Protein AF-A0A327XHJ6-F1 (afdb_monomer_lite)

Foldseek 3Di:
DKDKDKDFAPFFDPFLQQAAEWEDEPNDTQAGHACVLQPDPLDDRPASCSRGIHMYIYDNVDDCVQADPVSNHGDPPDPVVVVVSVVVSVVVVVVSVVVLVVVLVVLLVVLCVVCVVLLVVADPVLNVVLSVVSNCCSVVPVRDDSVNSSVVSVVQSVLSVDPCRCVVVVVVVPDDPVVVVVVVVCVVPDDPVRVCVVVVVLLVLLLLLVQLVLQQVDLPRDLQQRPVVSVVVQLVLVDVVRVDPQFWADPVNLVLLCVVVVDDDDDDPPDPTWSSGSPAQKTKTFHFDADPVRHGDATQEIEMEREDREPDAAAPVNLVVVVVSVVSCPVVVRHHPNHQYEYEYEYQHHPPPRQDWDDDPDRYIYGYDYSVRSSVSSCVVSVVVCVVCCVPPSNVVSVVVSDDPVVVVVVVVPPDD

Secondary structure (DSSP, 8-state):
--EEEEEE-SS--S-GGG-EEEEEETTEEEEEEESTT---TT--TTSTGGGTEEEEEE-TT--GGGB-TTSSSB-TT-HHHHHHHHHHHHHHHHHHHHHHHHHHHHHHHHHHHHTHHHHHHS-HHHHHHHHHHHHHHHHH-TTS-HHHHHHHHHHHHHHHHSTTTTHHHHHHHTS-HHHHHHHHHHHHH--HHHHHHHHHHHHHHHHHHHHHHHHHT-TT--IIIIIHHHHHHTHHHH-GGG-STT-B--HHHHHHHHHHTT--PPPPTT-TT----TT-SEEEEEEEEE-TTS-EEEEEEEEEEE---TT--B-HHHHHHHHHHHHHHHHTTSS-SSSEEEEEEEES-B-TT--SPEE-SSSEEEEEEEHHHHHHHHHHHTTTHHHHSTTSHHHHHHHHTT-S-TTTHHHHSSS--

Radius of gyration: 39.11 Å; chains: 1; bounding box: 94×50×102 Å

pLDDT: mean 79.6, std 15.83, range [31.78, 96.06]

Structure (mmCIF, N/CA/C/O backbone):
data_AF-A0A327XHJ6-F1
#
_entry.id   AF-A0A327XHJ6-F1
#
loop_
_atom_site.group_PDB
_atom_site.id
_atom_site.type_symbol
_atom_site.label_atom_id
_atom_site.label_alt_id
_atom_site.label_comp_id
_atom_site.label_asym_id
_atom_site.label_entity_id
_atom_site.label_seq_id
_atom_site.pdbx_PDB_ins_code
_atom_site.Cartn_x
_atom_site.Cartn_y
_atom_site.Cartn_z
_atom_site.occupancy
_atom_site.B_iso_or_equiv
_atom_site.auth_seq_id
_atom_site.auth_comp_id
_atom_site.auth_asym_id
_atom_site.auth_atom_id
_atom_site.pdbx_PDB_model_num
ATOM 1 N N . MET A 1 1 ? 42.787 -1.133 -57.446 1.00 34.50 1 MET A N 1
ATOM 2 C CA . MET A 1 1 ? 41.372 -0.886 -57.105 1.00 34.50 1 MET A CA 1
ATOM 3 C C . MET A 1 1 ? 41.221 -1.145 -55.622 1.00 34.50 1 MET A C 1
ATOM 5 O O . MET A 1 1 ? 41.918 -2.022 -55.131 1.00 34.50 1 MET A O 1
ATOM 9 N N . ILE A 1 2 ? 40.410 -0.349 -54.931 1.00 43.72 2 ILE A N 1
ATOM 10 C CA . ILE A 1 2 ? 39.933 -0.684 -53.587 1.00 43.72 2 ILE A CA 1
ATOM 11 C C . ILE A 1 2 ? 38.549 -1.282 -53.817 1.00 43.72 2 ILE A C 1
ATOM 13 O O . ILE A 1 2 ? 37.707 -0.603 -54.400 1.00 43.72 2 ILE A O 1
ATOM 17 N N . SER A 1 3 ? 38.362 -2.551 -53.469 1.00 44.50 3 SER A N 1
ATOM 18 C CA . SER A 1 3 ? 37.047 -3.184 -53.367 1.00 44.50 3 SER A CA 1
ATOM 19 C C . SER A 1 3 ? 36.700 -3.267 -51.885 1.00 44.50 3 SER A C 1
ATOM 21 O O . SER A 1 3 ? 37.453 -3.844 -51.099 1.00 44.50 3 SER A O 1
ATOM 23 N N . ASP A 1 4 ? 35.587 -2.658 -51.488 1.00 47.91 4 ASP A N 1
ATOM 24 C CA . ASP A 1 4 ? 35.010 -2.787 -50.157 1.00 47.91 4 ASP A CA 1
ATOM 25 C C . ASP A 1 4 ? 33.780 -3.703 -50.210 1.00 47.91 4 ASP A C 1
ATOM 27 O O . ASP A 1 4 ? 32.857 -3.520 -51.001 1.00 47.91 4 ASP A O 1
ATOM 31 N N . GLY A 1 5 ? 33.798 -4.754 -49.392 1.00 49.12 5 GLY A N 1
ATOM 32 C CA . GLY A 1 5 ? 32.691 -5.694 -49.248 1.00 49.12 5 GLY A CA 1
ATOM 33 C C . GLY A 1 5 ? 32.118 -5.617 -47.839 1.00 49.12 5 GLY A C 1
ATOM 34 O O . GLY A 1 5 ? 32.806 -5.955 -46.873 1.00 49.12 5 GLY A O 1
ATOM 35 N N . LEU A 1 6 ? 30.859 -5.197 -47.705 1.00 53.47 6 LEU A N 1
ATOM 36 C CA . LEU A 1 6 ? 30.122 -5.298 -46.446 1.00 53.47 6 LEU A CA 1
ATOM 37 C C . LEU A 1 6 ? 29.554 -6.713 -46.299 1.00 53.47 6 LEU A C 1
ATOM 39 O O . LEU A 1 6 ? 28.735 -7.157 -47.104 1.00 53.47 6 LEU A O 1
ATOM 43 N N . LEU A 1 7 ? 29.956 -7.404 -45.236 1.00 59.75 7 LEU A N 1
ATOM 44 C CA . LEU A 1 7 ? 29.337 -8.647 -44.796 1.00 59.75 7 LEU A CA 1
ATOM 45 C C . LEU A 1 7 ? 28.388 -8.328 -43.634 1.00 59.75 7 LEU A C 1
ATOM 47 O O . LEU A 1 7 ? 28.823 -8.070 -42.508 1.00 59.75 7 LEU A O 1
ATOM 51 N N . ASP A 1 8 ? 27.084 -8.336 -43.918 1.00 52.94 8 ASP A N 1
ATOM 52 C CA . ASP A 1 8 ? 26.034 -8.276 -42.897 1.00 52.94 8 ASP A CA 1
ATOM 53 C C . ASP A 1 8 ? 25.637 -9.698 -42.486 1.00 52.94 8 ASP A C 1
ATOM 55 O O . ASP A 1 8 ? 25.073 -10.465 -43.271 1.00 52.94 8 ASP A O 1
ATOM 59 N N . SER A 1 9 ? 25.946 -10.067 -41.245 1.00 51.72 9 SER A N 1
ATOM 60 C CA . SER A 1 9 ? 25.499 -11.338 -40.684 1.00 51.72 9 SER A CA 1
ATOM 61 C C . SER A 1 9 ? 24.010 -11.262 -40.316 1.00 51.72 9 SER A C 1
ATOM 63 O O . SER A 1 9 ? 23.536 -10.307 -39.706 1.00 51.72 9 SER A O 1
ATOM 65 N N . SER A 1 10 ? 23.233 -12.298 -40.654 1.00 43.03 10 SER A N 1
ATOM 66 C CA . SER A 1 10 ? 21.780 -12.318 -40.394 1.00 43.03 10 SER A CA 1
ATOM 67 C C . SER A 1 10 ? 21.399 -12.295 -38.901 1.00 43.03 10 SER A C 1
ATOM 69 O O . SER A 1 10 ? 20.234 -12.085 -38.567 1.00 43.03 10 SER A O 1
ATOM 71 N N . ARG A 1 11 ? 22.358 -12.546 -37.996 1.00 43.50 11 ARG A N 1
ATOM 72 C CA . ARG A 1 11 ? 22.202 -12.513 -36.534 1.00 43.50 11 ARG A CA 1
ATOM 73 C C . ARG A 1 11 ? 23.482 -11.981 -35.896 1.00 43.50 11 ARG A C 1
ATOM 75 O O . ARG A 1 11 ? 24.561 -12.341 -36.342 1.00 43.50 11 ARG A O 1
ATOM 82 N N . ALA A 1 12 ? 23.339 -11.177 -34.844 1.00 49.50 12 ALA A N 1
ATOM 83 C CA . ALA A 1 12 ? 24.470 -10.702 -34.053 1.00 49.50 12 ALA A CA 1
ATOM 84 C C . ALA A 1 12 ? 25.075 -11.848 -33.223 1.00 49.50 12 ALA A C 1
ATOM 86 O O . ALA A 1 12 ? 24.339 -12.586 -32.558 1.00 49.50 12 ALA A O 1
ATOM 87 N N . ASP A 1 13 ? 26.401 -11.982 -33.238 1.00 53.66 13 ASP A N 1
ATOM 88 C CA . ASP A 1 13 ? 27.109 -13.008 -32.472 1.00 53.66 13 ASP A CA 1
ATOM 89 C C . ASP A 1 13 ? 27.311 -12.612 -31.002 1.00 53.66 13 ASP A C 1
ATOM 91 O O . ASP A 1 13 ? 27.179 -11.459 -30.587 1.00 53.66 13 ASP A O 1
ATOM 95 N N . ARG A 1 14 ? 27.676 -13.591 -30.163 1.00 46.62 14 ARG A N 1
ATOM 96 C CA . ARG A 1 14 ? 27.908 -13.373 -28.720 1.00 46.62 14 ARG A CA 1
ATOM 97 C C . ARG A 1 14 ? 29.080 -12.427 -28.427 1.00 46.62 14 ARG A C 1
ATOM 99 O O . ARG A 1 14 ? 29.138 -11.873 -27.328 1.00 46.62 14 ARG A O 1
ATOM 106 N N . THR A 1 15 ? 30.014 -12.242 -29.363 1.00 51.00 15 THR A N 1
ATOM 107 C CA . THR A 1 15 ? 31.225 -11.427 -29.175 1.00 51.00 15 THR A CA 1
ATOM 108 C C . THR A 1 15 ? 31.568 -10.629 -30.425 1.00 51.00 15 THR A C 1
ATOM 110 O O . THR A 1 15 ? 31.477 -11.163 -31.519 1.00 51.00 15 THR A O 1
ATOM 113 N N . SER A 1 16 ? 32.089 -9.412 -30.267 1.00 56.25 16 SER A N 1
ATOM 114 C CA . SER A 1 16 ? 32.578 -8.578 -31.377 1.00 56.25 16 SER A CA 1
ATOM 115 C C . SER A 1 16 ? 33.974 -8.967 -31.884 1.00 56.25 16 SER A C 1
ATOM 117 O O . SER A 1 16 ? 34.471 -8.355 -32.816 1.00 56.25 16 SER A O 1
ATOM 119 N N . LYS A 1 17 ? 34.623 -9.986 -31.297 1.00 58.94 17 LYS A N 1
ATOM 120 C CA . LYS A 1 17 ? 36.015 -10.374 -31.609 1.00 58.94 17 LYS A CA 1
ATOM 121 C C . LYS A 1 17 ? 36.233 -10.872 -33.045 1.00 58.94 17 LYS A C 1
ATOM 123 O O . LYS A 1 17 ? 37.372 -10.928 -33.481 1.00 58.94 17 LYS A O 1
ATOM 128 N N . GLN A 1 18 ? 35.170 -11.271 -33.742 1.00 63.44 18 GLN A N 1
ATOM 129 C CA . GLN A 1 18 ? 35.209 -11.710 -35.144 1.00 63.44 18 GLN A CA 1
ATOM 130 C C . GLN A 1 18 ? 34.550 -10.693 -36.092 1.00 63.44 18 GLN A C 1
ATOM 132 O O . GLN A 1 18 ? 34.376 -10.978 -37.272 1.00 63.44 18 GLN A O 1
ATOM 137 N N . HIS A 1 19 ? 34.199 -9.510 -35.578 1.00 74.06 19 HIS A N 1
ATOM 138 C CA . HIS A 1 19 ? 33.489 -8.457 -36.297 1.00 74.06 19 HIS A CA 1
ATOM 139 C C . HIS A 1 19 ? 34.269 -7.143 -36.265 1.00 74.06 19 HIS A C 1
ATOM 141 O O . HIS A 1 19 ? 35.027 -6.868 -35.335 1.00 74.06 19 HIS A O 1
ATOM 147 N N . GLY A 1 20 ? 34.077 -6.318 -37.289 1.00 80.81 20 GLY A N 1
ATOM 148 C CA . GLY A 1 20 ? 34.841 -5.091 -37.500 1.00 80.81 20 GLY A CA 1
ATOM 149 C C . GLY A 1 20 ? 35.524 -5.069 -38.854 1.00 80.81 20 GLY A C 1
ATOM 150 O O . GLY A 1 20 ? 34.988 -5.601 -39.824 1.00 80.81 20 GLY A O 1
ATOM 151 N N . ILE A 1 21 ? 36.680 -4.414 -38.936 1.00 87.44 21 ILE A N 1
ATOM 152 C CA . ILE A 1 21 ? 37.378 -4.192 -40.202 1.00 87.44 21 ILE A CA 1
ATOM 153 C C . ILE A 1 21 ? 38.436 -5.279 -40.389 1.00 87.44 21 ILE A C 1
ATOM 155 O O . ILE A 1 21 ? 39.333 -5.419 -39.560 1.00 87.44 21 ILE A O 1
ATOM 159 N N . ALA A 1 22 ? 38.338 -6.033 -41.480 1.00 89.06 22 ALA A N 1
ATOM 160 C CA . ALA A 1 22 ? 39.309 -7.039 -41.892 1.00 89.06 22 ALA A CA 1
ATOM 161 C C . ALA A 1 22 ? 40.068 -6.554 -43.132 1.00 89.06 22 ALA A C 1
ATOM 163 O O . ALA A 1 22 ? 39.473 -6.342 -44.190 1.00 89.06 22 ALA A O 1
ATOM 164 N N . TRP A 1 23 ? 41.387 -6.406 -43.012 1.00 88.44 23 TRP A N 1
ATOM 165 C CA . TRP A 1 23 ? 42.244 -5.908 -44.087 1.00 88.44 23 TRP A CA 1
ATOM 166 C C . TRP A 1 23 ? 42.917 -7.047 -44.845 1.00 88.44 23 TRP A C 1
ATOM 168 O O . TRP A 1 23 ? 43.654 -7.838 -44.259 1.00 88.44 23 TRP A O 1
ATOM 178 N N . TRP A 1 24 ? 42.718 -7.092 -46.157 1.00 89.31 24 TRP A N 1
ATOM 179 C CA . TRP A 1 24 ? 43.308 -8.080 -47.053 1.00 89.31 24 TRP A CA 1
ATOM 180 C C . TRP A 1 24 ? 44.221 -7.400 -48.068 1.00 89.31 24 TRP A C 1
ATOM 182 O O . TRP A 1 24 ? 43.846 -6.415 -48.700 1.00 89.31 24 TRP A O 1
ATOM 192 N N . VAL A 1 25 ? 45.429 -7.937 -48.236 1.00 88.75 25 VAL A N 1
ATOM 193 C CA . VAL A 1 25 ? 46.394 -7.486 -49.245 1.00 88.75 25 VAL A CA 1
ATOM 194 C C . VAL A 1 25 ? 46.960 -8.705 -49.954 1.00 88.75 25 VAL A C 1
ATOM 196 O O . VAL A 1 25 ? 47.514 -9.601 -49.317 1.00 88.75 25 VAL A O 1
ATOM 199 N N . ASN A 1 26 ? 46.829 -8.748 -51.277 1.00 86.06 26 ASN A N 1
ATOM 200 C CA . ASN A 1 26 ? 47.264 -9.854 -52.126 1.00 86.06 26 ASN A CA 1
ATOM 201 C C . ASN A 1 26 ? 46.761 -11.212 -51.604 1.00 86.06 26 ASN A C 1
ATOM 203 O O . ASN A 1 26 ? 47.525 -12.170 -51.477 1.00 86.06 26 ASN A O 1
ATOM 207 N N . ARG A 1 27 ? 45.459 -11.276 -51.278 1.00 84.25 27 ARG A N 1
ATOM 208 C CA . ARG A 1 27 ? 44.763 -12.461 -50.728 1.00 84.25 27 ARG A CA 1
ATOM 209 C C . ARG A 1 27 ? 45.284 -12.968 -49.378 1.00 84.25 27 ARG A C 1
ATOM 211 O O . ARG A 1 27 ? 45.053 -14.125 -49.027 1.00 84.25 27 ARG A O 1
ATOM 218 N N . ARG A 1 28 ? 45.955 -12.121 -48.598 1.00 86.00 28 ARG A N 1
ATOM 219 C CA . ARG A 1 28 ? 46.385 -12.442 -47.234 1.00 86.00 28 ARG A CA 1
ATOM 220 C C . ARG A 1 28 ? 45.886 -11.390 -46.244 1.00 86.00 28 ARG A C 1
ATOM 222 O O . ARG A 1 28 ? 45.992 -10.195 -46.508 1.00 86.00 28 ARG A O 1
ATOM 229 N N . LEU A 1 29 ? 45.351 -11.854 -45.113 1.00 87.56 29 LEU A N 1
ATOM 230 C CA . LEU A 1 29 ? 44.909 -11.004 -44.007 1.00 87.56 29 LEU A CA 1
ATOM 231 C C . LEU A 1 29 ? 46.114 -10.301 -43.362 1.00 87.56 29 LEU A C 1
ATOM 233 O O . LEU A 1 29 ? 47.148 -10.931 -43.121 1.00 87.56 29 LEU A O 1
ATOM 237 N N . VAL A 1 30 ? 45.968 -9.008 -43.083 1.00 88.62 30 VAL A N 1
ATOM 238 C CA . VAL A 1 30 ? 46.935 -8.195 -42.339 1.00 88.62 30 VAL A CA 1
ATOM 239 C C . VAL A 1 30 ? 46.359 -7.905 -40.953 1.00 88.62 30 VAL A C 1
ATOM 241 O O . VAL A 1 30 ? 45.326 -7.247 -40.838 1.00 88.62 30 VAL A O 1
ATOM 244 N N . GLY A 1 31 ? 47.037 -8.380 -39.907 1.00 87.31 31 GLY A N 1
ATOM 245 C CA . GLY A 1 31 ? 46.588 -8.261 -38.519 1.00 87.31 31 GLY A CA 1
ATOM 246 C C . GLY A 1 31 ? 45.324 -9.058 -38.191 1.00 87.31 31 GLY A C 1
ATOM 247 O O . GLY A 1 31 ? 45.081 -10.126 -38.752 1.00 87.31 31 GLY A O 1
ATOM 248 N N . GLU A 1 32 ? 44.536 -8.546 -37.246 1.00 84.38 32 GLU A N 1
ATOM 249 C CA . GLU A 1 32 ? 43.288 -9.159 -36.781 1.00 84.38 32 GLU A CA 1
ATOM 250 C C . GLU A 1 32 ? 42.073 -8.328 -37.206 1.00 84.38 32 GLU A C 1
ATOM 252 O O . GLU A 1 32 ? 42.134 -7.098 -37.262 1.00 84.38 32 GLU A O 1
ATOM 257 N N . ALA A 1 33 ? 40.950 -9.000 -37.473 1.00 82.88 33 ALA A N 1
ATOM 258 C CA . ALA A 1 33 ? 39.680 -8.325 -37.710 1.00 82.88 33 ALA A CA 1
ATOM 259 C C . ALA A 1 33 ? 39.160 -7.711 -36.405 1.00 82.88 33 ALA A C 1
ATOM 261 O O . ALA A 1 33 ? 39.105 -8.379 -35.372 1.00 82.88 33 ALA A O 1
ATOM 262 N N . GLY A 1 34 ? 38.761 -6.442 -36.443 1.00 81.19 34 GLY A N 1
ATOM 263 C CA . GLY A 1 34 ? 38.242 -5.785 -35.250 1.00 81.19 34 GLY A CA 1
ATOM 264 C C . GLY A 1 34 ? 37.893 -4.319 -35.450 1.00 81.19 34 GLY A C 1
ATOM 265 O O . GLY A 1 34 ? 38.200 -3.709 -36.472 1.00 81.19 34 GLY A O 1
ATOM 266 N N . TRP A 1 35 ? 37.262 -3.735 -34.434 1.00 81.31 35 TRP A N 1
ATOM 267 C CA . TRP A 1 35 ? 36.970 -2.298 -34.375 1.00 81.31 35 TRP A CA 1
ATOM 268 C C . TRP A 1 35 ? 38.124 -1.474 -33.787 1.00 81.31 35 TRP A C 1
ATOM 270 O O . TRP A 1 35 ? 38.066 -0.251 -33.780 1.00 81.31 35 TRP A O 1
ATOM 280 N N . ASN A 1 36 ? 39.198 -2.122 -33.320 1.00 74.88 36 ASN A N 1
ATOM 281 C CA . ASN A 1 36 ? 40.300 -1.477 -32.593 1.00 74.88 36 ASN A CA 1
ATOM 282 C C . ASN A 1 36 ? 41.020 -0.396 -33.413 1.00 74.88 36 ASN A C 1
ATOM 284 O O . ASN A 1 36 ? 41.513 0.580 -32.852 1.00 74.88 36 ASN A O 1
ATOM 288 N N . SER A 1 37 ? 41.085 -0.558 -34.739 1.00 70.12 37 SER A N 1
ATOM 289 C CA . SER A 1 37 ? 41.676 0.435 -35.639 1.00 70.12 37 SER A CA 1
ATOM 290 C C . SER A 1 37 ? 40.722 1.585 -35.977 1.00 70.12 37 SER A C 1
ATOM 292 O O . SER A 1 37 ? 41.176 2.591 -36.515 1.00 70.12 37 SER A O 1
ATOM 294 N N . PHE A 1 38 ? 39.430 1.452 -35.668 1.00 74.31 38 PHE A N 1
ATOM 295 C CA . PHE A 1 38 ? 38.356 2.382 -36.010 1.00 74.31 38 PHE A CA 1
ATOM 296 C C . PHE A 1 38 ? 37.876 3.118 -34.754 1.00 74.31 38 PHE A C 1
ATOM 298 O O . PHE A 1 38 ? 36.931 2.715 -34.082 1.00 74.31 38 PHE A O 1
ATOM 305 N N . SER A 1 39 ? 38.558 4.209 -34.407 1.00 62.91 39 SER A N 1
ATOM 306 C CA . SER A 1 39 ? 38.274 5.004 -33.207 1.00 62.91 39 SER A CA 1
ATOM 307 C C . SER A 1 39 ? 37.122 5.998 -33.417 1.00 62.91 39 SER A C 1
ATOM 309 O O . SER A 1 39 ? 37.297 7.203 -33.217 1.00 62.91 39 SER A O 1
ATOM 311 N N . ASP A 1 40 ? 35.963 5.520 -33.869 1.00 65.00 40 ASP A N 1
ATOM 312 C CA . ASP A 1 40 ? 34.773 6.352 -34.061 1.00 65.00 40 ASP A CA 1
ATOM 313 C C . ASP A 1 40 ? 33.740 6.110 -32.950 1.00 65.00 40 ASP A C 1
ATOM 315 O O . ASP A 1 40 ? 33.532 4.983 -32.508 1.00 65.00 40 ASP A O 1
ATOM 319 N N . LYS A 1 41 ? 33.057 7.169 -32.499 1.00 62.16 41 LYS A N 1
ATOM 320 C CA . LYS A 1 41 ? 32.019 7.094 -31.451 1.00 62.16 41 LYS A CA 1
ATOM 321 C C . LYS A 1 41 ? 30.730 6.421 -31.935 1.00 62.16 41 LYS A C 1
ATOM 323 O O . LYS A 1 41 ? 29.819 6.212 -31.139 1.00 62.16 41 LYS A O 1
ATOM 328 N N . LEU A 1 42 ? 30.633 6.136 -33.233 1.00 61.91 42 LEU A N 1
ATOM 329 C CA . LEU A 1 42 ? 29.452 5.565 -33.878 1.00 61.91 42 LEU A CA 1
ATOM 330 C C . LEU A 1 42 ? 29.208 4.088 -33.530 1.00 61.91 42 LEU A C 1
ATOM 332 O O . LEU A 1 42 ? 28.076 3.631 -33.674 1.00 61.91 42 LEU A O 1
ATOM 336 N N . ILE A 1 43 ? 30.228 3.353 -33.071 1.00 67.62 43 ILE A N 1
ATOM 337 C CA . ILE A 1 43 ? 30.123 1.934 -32.704 1.00 67.62 43 ILE A CA 1
ATOM 338 C C . ILE A 1 43 ? 30.848 1.672 -31.378 1.00 67.62 43 ILE A C 1
ATOM 340 O O . ILE A 1 43 ? 32.039 1.940 -31.249 1.00 67.62 43 ILE A O 1
ATOM 344 N N . ASP A 1 44 ? 30.138 1.090 -30.408 1.00 64.12 44 ASP A N 1
ATOM 345 C CA . ASP A 1 44 ? 30.714 0.523 -29.180 1.00 64.12 44 ASP A CA 1
ATOM 346 C C . ASP A 1 44 ? 30.690 -1.008 -29.292 1.00 64.12 44 ASP A C 1
ATOM 348 O O . ASP A 1 44 ? 29.650 -1.599 -29.565 1.00 64.12 44 ASP A O 1
ATOM 352 N N . GLY A 1 45 ? 31.826 -1.666 -29.036 1.00 60.50 45 GLY A N 1
ATOM 353 C CA . GLY A 1 45 ? 31.989 -3.126 -29.072 1.00 60.50 45 GLY A CA 1
ATOM 354 C C . GLY A 1 45 ? 30.964 -3.939 -28.263 1.00 60.50 45 GLY A C 1
ATOM 355 O O . GLY A 1 45 ? 30.839 -5.148 -28.477 1.00 60.50 45 GLY A O 1
ATOM 356 N N . ARG A 1 46 ? 30.235 -3.313 -27.329 1.00 62.09 46 ARG A N 1
ATOM 357 C CA . ARG A 1 46 ? 29.155 -3.944 -26.553 1.00 62.09 46 ARG A CA 1
ATOM 358 C C . ARG A 1 46 ? 27.811 -3.995 -27.277 1.00 62.09 46 ARG A C 1
ATOM 360 O O . ARG A 1 46 ? 26.982 -4.825 -26.890 1.00 62.09 46 ARG A O 1
ATOM 367 N N . THR A 1 47 ? 27.591 -3.157 -28.286 1.00 65.75 47 THR A N 1
ATOM 368 C CA . THR A 1 47 ? 26.303 -3.055 -28.980 1.00 65.75 47 THR A CA 1
ATOM 369 C C . THR A 1 47 ? 26.085 -4.218 -29.947 1.00 65.75 47 THR A C 1
ATOM 371 O O . THR A 1 47 ? 27.017 -4.951 -30.286 1.00 65.75 47 THR A O 1
ATOM 374 N N . GLU A 1 48 ? 24.839 -4.441 -30.365 1.00 67.44 48 GLU A N 1
ATOM 375 C CA . GLU A 1 48 ? 24.527 -5.484 -31.352 1.00 67.44 48 GLU A CA 1
ATOM 376 C C . GLU A 1 48 ? 25.171 -5.193 -32.709 1.00 67.44 48 GLU A C 1
ATOM 378 O O . GLU A 1 48 ? 25.599 -6.111 -33.400 1.00 67.44 48 GLU A O 1
ATOM 383 N N . GLU A 1 49 ? 25.275 -3.920 -33.082 1.00 71.19 49 GLU A N 1
ATOM 384 C CA . GLU A 1 49 ? 25.836 -3.481 -34.358 1.00 71.19 49 GLU A CA 1
ATOM 385 C C . GLU A 1 49 ? 27.314 -3.858 -34.465 1.00 71.19 49 GLU A C 1
ATOM 387 O O . GLU A 1 49 ? 27.742 -4.412 -35.479 1.00 71.19 49 GLU A O 1
ATOM 392 N N . ALA A 1 50 ? 28.076 -3.657 -33.386 1.00 70.56 50 ALA A N 1
ATOM 393 C CA . ALA A 1 50 ? 29.480 -4.052 -33.323 1.00 70.56 50 ALA A CA 1
ATOM 394 C C . ALA A 1 50 ? 29.693 -5.571 -33.395 1.00 70.56 50 ALA A C 1
ATOM 396 O O . ALA A 1 50 ? 30.791 -6.024 -33.716 1.00 70.56 50 ALA A O 1
ATOM 397 N N . LYS A 1 51 ? 28.659 -6.354 -33.067 1.00 71.38 51 LYS A N 1
ATOM 398 C CA . LYS A 1 51 ? 28.655 -7.824 -33.076 1.00 71.38 51 LYS A CA 1
ATOM 399 C C . LYS A 1 51 ? 27.989 -8.411 -34.324 1.00 71.38 51 LYS A C 1
ATOM 401 O O . LYS A 1 51 ? 27.755 -9.612 -34.367 1.00 71.38 51 LYS A O 1
ATOM 406 N N . ARG A 1 52 ? 27.622 -7.575 -35.299 1.00 74.06 52 ARG A N 1
ATOM 407 C CA . ARG A 1 52 ? 26.884 -7.991 -36.497 1.00 74.06 52 ARG A CA 1
ATOM 408 C C . ARG A 1 52 ? 27.590 -7.593 -37.786 1.00 74.06 52 ARG A C 1
ATOM 410 O O . ARG A 1 52 ? 27.661 -8.400 -38.712 1.00 74.06 52 ARG A O 1
ATOM 417 N N . TYR A 1 53 ? 28.098 -6.364 -37.854 1.00 81.31 53 TYR A N 1
ATOM 418 C CA . TYR A 1 53 ? 28.682 -5.834 -39.083 1.00 81.31 53 TYR A CA 1
ATOM 419 C C . TYR A 1 53 ? 30.160 -6.186 -39.214 1.00 81.31 53 TYR A C 1
ATOM 421 O O . TYR A 1 53 ? 30.927 -6.129 -38.252 1.00 81.31 53 TYR A O 1
ATOM 429 N N . SER A 1 54 ? 30.574 -6.566 -40.420 1.00 83.56 54 SER A N 1
ATOM 430 C CA . SER A 1 54 ? 31.974 -6.824 -40.754 1.00 83.56 54 SER A CA 1
ATOM 431 C C . SER A 1 54 ? 32.303 -6.219 -42.110 1.00 83.56 54 SER A C 1
ATOM 433 O O . SER A 1 54 ? 31.607 -6.458 -43.093 1.00 83.56 54 SER A O 1
ATOM 435 N N . PHE A 1 55 ? 33.364 -5.424 -42.153 1.00 85.56 55 PHE A N 1
ATOM 436 C CA . PHE A 1 55 ? 33.841 -4.765 -43.360 1.00 85.56 55 PHE A CA 1
ATOM 437 C C . PHE A 1 55 ? 35.098 -5.475 -43.838 1.00 85.56 55 PHE A C 1
ATOM 439 O O . PHE A 1 55 ? 36.088 -5.547 -43.109 1.00 85.56 55 PHE A O 1
ATOM 446 N N . VAL A 1 56 ? 35.064 -5.998 -45.058 1.00 87.50 56 VAL A N 1
ATOM 447 C CA . VAL A 1 56 ? 36.229 -6.595 -45.709 1.00 87.50 56 VAL A CA 1
ATOM 448 C C . VAL A 1 56 ? 36.813 -5.568 -46.663 1.00 87.50 56 VAL A C 1
ATOM 450 O O . VAL A 1 56 ? 36.131 -5.091 -47.569 1.00 87.50 56 VAL A O 1
ATOM 453 N N . VAL A 1 57 ? 38.078 -5.223 -46.440 1.00 88.50 57 VAL A N 1
ATOM 454 C CA . VAL A 1 57 ? 38.796 -4.221 -47.224 1.00 88.50 57 VAL A CA 1
ATOM 455 C C . VAL A 1 57 ? 39.907 -4.905 -48.001 1.00 88.50 57 VAL A C 1
ATOM 457 O O . VAL A 1 57 ? 40.885 -5.365 -47.410 1.00 88.50 57 VAL A O 1
ATOM 460 N N . GLU A 1 58 ? 39.777 -4.946 -49.323 1.00 88.19 58 GLU A N 1
ATOM 461 C CA . GLU A 1 58 ? 40.813 -5.463 -50.217 1.00 88.19 58 GLU A CA 1
ATOM 462 C C . GLU A 1 58 ? 41.675 -4.307 -50.743 1.00 88.19 58 GLU A C 1
ATOM 464 O O . GLU A 1 58 ? 41.232 -3.446 -51.507 1.00 88.19 58 GLU A O 1
ATOM 469 N N . ALA A 1 59 ? 42.936 -4.278 -50.314 1.00 87.88 59 ALA A N 1
ATOM 470 C CA . ALA A 1 59 ? 43.893 -3.215 -50.597 1.00 87.88 59 ALA A CA 1
ATOM 471 C C . ALA A 1 59 ? 45.133 -3.746 -51.342 1.00 87.88 59 ALA A C 1
ATOM 473 O O . ALA A 1 59 ? 46.268 -3.441 -50.981 1.00 87.88 59 ALA A O 1
ATOM 474 N N . ASP A 1 60 ? 44.926 -4.509 -52.419 1.00 87.81 60 ASP A N 1
ATOM 475 C CA . ASP A 1 60 ? 45.985 -5.182 -53.203 1.00 87.81 60 ASP A CA 1
ATOM 476 C C . ASP A 1 60 ? 47.035 -4.238 -53.821 1.00 87.81 60 ASP A C 1
ATOM 478 O O . ASP A 1 60 ? 48.120 -4.655 -54.219 1.00 87.81 60 ASP A O 1
ATOM 482 N N . PHE A 1 61 ? 46.736 -2.941 -53.893 1.00 86.06 61 PHE A N 1
ATOM 483 C CA . PHE A 1 61 ? 47.675 -1.912 -54.344 1.00 86.06 61 PHE A CA 1
ATOM 484 C C . PHE A 1 61 ? 48.728 -1.537 -53.280 1.00 86.06 61 PHE A C 1
ATOM 486 O O . PHE A 1 61 ? 49.697 -0.828 -53.592 1.00 86.06 61 PHE A O 1
ATOM 493 N N . LEU A 1 62 ? 48.534 -1.954 -52.025 1.00 88.19 62 LEU A N 1
ATOM 494 C CA . LEU A 1 62 ? 49.545 -1.888 -50.974 1.00 88.19 62 LEU A CA 1
ATOM 495 C C . LEU A 1 62 ? 50.553 -3.021 -51.179 1.00 88.19 62 LEU A C 1
ATOM 497 O O . LEU A 1 62 ? 50.214 -4.144 -51.545 1.00 88.19 62 LEU A O 1
ATOM 501 N N . THR A 1 63 ? 51.822 -2.711 -50.963 1.00 85.69 63 THR A N 1
ATOM 502 C CA . THR A 1 63 ? 52.938 -3.635 -51.151 1.00 85.69 63 THR A CA 1
ATOM 503 C C . THR A 1 63 ? 53.502 -4.058 -49.794 1.00 85.69 63 THR A C 1
ATOM 505 O O . THR A 1 63 ? 53.228 -3.411 -48.779 1.00 85.69 63 THR A O 1
ATOM 508 N N . PRO A 1 64 ? 54.354 -5.098 -49.734 1.00 83.56 64 PRO A N 1
ATOM 509 C CA . PRO A 1 64 ? 55.025 -5.480 -48.490 1.00 83.56 64 PRO A CA 1
ATOM 510 C C . PRO A 1 64 ? 55.852 -4.357 -47.831 1.00 83.56 64 PRO A C 1
ATOM 512 O O . PRO A 1 64 ? 56.195 -4.474 -46.659 1.00 83.56 64 PRO A O 1
ATOM 515 N N . ALA A 1 65 ? 56.154 -3.258 -48.538 1.00 85.12 65 ALA A N 1
ATOM 516 C CA . ALA A 1 65 ? 56.813 -2.080 -47.967 1.00 85.12 65 ALA A CA 1
ATOM 517 C C . ALA A 1 65 ? 55.940 -1.328 -46.940 1.00 85.12 65 ALA A C 1
ATOM 519 O O . ALA A 1 65 ? 56.468 -0.646 -46.061 1.00 85.12 65 ALA A O 1
ATOM 520 N N . GLU A 1 66 ? 54.615 -1.467 -47.027 1.00 88.12 66 GLU A N 1
ATOM 521 C CA . GLU A 1 66 ? 53.642 -0.842 -46.127 1.00 88.12 66 GLU A CA 1
ATOM 522 C C . GLU A 1 66 ? 53.271 -1.728 -44.921 1.00 88.12 66 GLU A C 1
ATOM 524 O O . GLU A 1 66 ? 52.598 -1.259 -44.004 1.00 88.12 66 GLU A O 1
ATOM 529 N N . ILE A 1 67 ? 53.706 -2.992 -44.898 1.00 90.50 67 ILE A N 1
ATOM 530 C CA . ILE A 1 67 ? 53.288 -4.014 -43.925 1.00 90.50 67 ILE A CA 1
ATOM 531 C C . ILE A 1 67 ? 54.488 -4.419 -43.048 1.00 90.50 67 ILE A C 1
ATOM 533 O O . ILE A 1 67 ? 55.655 -4.314 -43.451 1.00 90.50 67 ILE A O 1
ATOM 537 N N . MET A 1 68 ? 54.227 -4.837 -41.809 1.00 89.62 68 MET A N 1
ATOM 538 C CA . MET A 1 68 ? 55.246 -5.465 -40.965 1.00 89.62 68 MET A CA 1
ATOM 539 C C . MET A 1 68 ? 55.690 -6.819 -41.557 1.00 89.62 68 MET A C 1
ATOM 541 O O . MET A 1 68 ? 54.876 -7.513 -42.165 1.00 89.62 68 MET A O 1
ATOM 545 N N . PRO A 1 69 ? 56.961 -7.244 -41.400 1.00 87.44 69 PRO A N 1
ATOM 546 C CA . PRO A 1 69 ? 57.448 -8.498 -41.993 1.00 87.44 69 PRO A CA 1
ATOM 547 C C . PRO A 1 69 ? 56.666 -9.752 -41.567 1.00 87.44 69 PRO A C 1
ATOM 549 O O . PRO A 1 69 ? 56.565 -10.712 -42.329 1.00 87.44 69 PRO A O 1
ATOM 552 N N . ASP A 1 70 ? 56.097 -9.731 -40.363 1.00 88.38 70 ASP A N 1
ATOM 553 C CA . ASP A 1 70 ? 55.284 -10.798 -39.776 1.00 88.38 70 ASP A CA 1
ATOM 554 C C . ASP A 1 70 ? 53.791 -10.720 -40.150 1.00 88.38 70 ASP A C 1
ATOM 556 O O . ASP A 1 70 ? 53.022 -11.594 -39.756 1.00 88.38 70 ASP A O 1
ATOM 560 N N . TRP A 1 71 ? 53.382 -9.713 -40.934 1.00 88.25 71 TRP A N 1
ATOM 561 C CA . TRP A 1 71 ? 51.990 -9.432 -41.311 1.00 88.25 71 TRP A CA 1
ATOM 562 C C . TRP A 1 71 ? 51.055 -9.108 -40.133 1.00 88.25 71 TRP A C 1
ATOM 564 O O . TRP A 1 71 ? 49.836 -9.105 -40.300 1.00 88.25 71 TRP A O 1
ATOM 574 N N . SER A 1 72 ? 51.605 -8.792 -38.956 1.00 88.38 72 SER A N 1
ATOM 575 C CA . SER A 1 72 ? 50.822 -8.487 -37.749 1.00 88.38 72 SER A CA 1
ATOM 576 C C . SER A 1 72 ? 50.066 -7.159 -37.834 1.00 88.38 72 SER A C 1
ATOM 578 O O . SER A 1 72 ? 49.023 -6.995 -37.208 1.00 88.38 72 SER A O 1
ATOM 580 N N . SER A 1 73 ? 50.591 -6.191 -38.586 1.00 89.12 73 SER A N 1
ATOM 581 C CA . SER A 1 73 ? 49.990 -4.867 -38.751 1.00 89.12 73 SER A CA 1
ATOM 582 C C . SER A 1 73 ? 50.599 -4.112 -39.936 1.00 89.12 73 SER A C 1
ATOM 584 O O . SER A 1 73 ? 51.608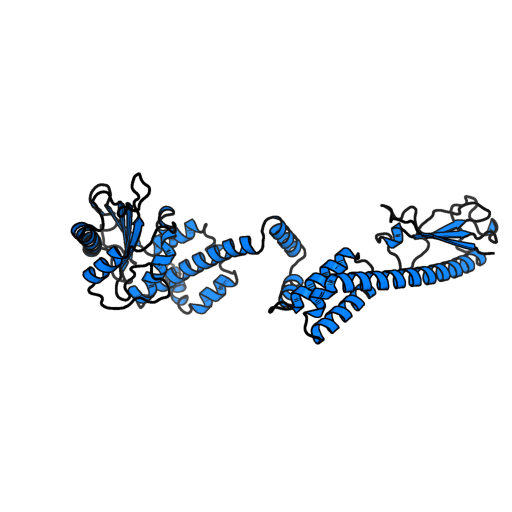 -4.520 -40.523 1.00 89.12 73 SER A O 1
ATOM 586 N N . PHE A 1 74 ? 49.979 -2.989 -40.293 1.00 90.88 74 PHE A N 1
ATOM 587 C CA . PHE A 1 74 ? 50.557 -2.015 -41.214 1.00 90.88 74 PHE A CA 1
ATOM 588 C C . PHE A 1 74 ? 51.565 -1.114 -40.497 1.00 90.88 74 PHE A C 1
ATOM 590 O O . PHE A 1 74 ? 51.447 -0.836 -39.305 1.00 90.88 74 PHE A O 1
ATOM 597 N N . ARG A 1 75 ? 52.545 -0.596 -41.240 1.00 90.06 75 ARG A N 1
ATOM 598 C CA . ARG A 1 75 ? 53.504 0.384 -40.722 1.00 90.06 75 ARG A CA 1
ATOM 599 C C . ARG A 1 75 ? 52.807 1.732 -40.541 1.00 90.06 75 ARG A C 1
ATOM 601 O O . ARG A 1 75 ? 52.623 2.466 -41.510 1.00 90.06 75 ARG A O 1
ATOM 608 N N . GLU A 1 76 ? 52.451 2.072 -39.304 1.00 86.44 76 GLU A N 1
ATOM 609 C CA . GLU A 1 76 ? 51.667 3.277 -38.971 1.00 86.44 76 GLU A CA 1
ATOM 610 C C . GLU A 1 76 ? 52.311 4.595 -39.436 1.00 86.44 76 GLU A C 1
ATOM 612 O O . GLU A 1 76 ? 51.605 5.569 -39.680 1.00 86.44 76 GLU A O 1
ATOM 617 N N . GLU A 1 77 ? 53.632 4.649 -39.622 1.00 86.12 77 GLU A N 1
ATOM 618 C CA . GLU A 1 77 ? 54.338 5.846 -40.101 1.00 86.12 77 GLU A CA 1
ATOM 619 C C . GLU A 1 77 ? 54.303 6.026 -41.629 1.00 86.12 77 GLU A C 1
ATOM 621 O O . GLU A 1 77 ? 54.578 7.121 -42.123 1.00 86.12 77 GLU A O 1
ATOM 626 N N . ASN A 1 78 ? 53.925 4.994 -42.391 1.00 91.75 78 ASN A N 1
ATOM 627 C CA . ASN A 1 78 ? 53.937 5.034 -43.850 1.00 91.75 78 ASN A CA 1
ATOM 628 C C . ASN A 1 78 ? 52.824 5.950 -44.403 1.00 91.75 78 ASN A C 1
ATOM 630 O O . ASN A 1 78 ? 51.642 5.787 -44.098 1.00 91.75 78 ASN A O 1
ATOM 634 N N . ALA A 1 79 ? 53.199 6.899 -45.267 1.00 89.19 79 ALA A N 1
ATOM 635 C CA . ALA A 1 79 ? 52.273 7.884 -45.829 1.00 89.19 79 ALA A CA 1
ATOM 636 C C . ALA A 1 79 ? 51.151 7.255 -46.678 1.00 89.19 79 ALA A C 1
ATOM 638 O O . ALA A 1 79 ? 49.992 7.647 -46.556 1.00 89.19 79 ALA A O 1
ATOM 639 N N . LYS A 1 80 ? 51.475 6.244 -47.493 1.00 89.31 80 LYS A N 1
ATOM 640 C CA . LYS A 1 80 ? 50.518 5.543 -48.363 1.00 89.31 80 LYS A CA 1
ATOM 641 C C . LYS A 1 80 ? 49.485 4.765 -47.542 1.00 89.31 80 LYS A C 1
ATOM 643 O O . LYS A 1 80 ? 48.298 4.782 -47.875 1.00 89.31 80 LYS A O 1
ATOM 648 N N . TRP A 1 81 ? 49.915 4.145 -46.440 1.00 90.50 81 TRP A N 1
ATOM 649 C CA . TRP A 1 81 ? 49.012 3.509 -45.478 1.00 90.50 81 TRP A CA 1
ATOM 650 C C . TRP A 1 81 ? 48.098 4.530 -44.792 1.00 90.50 81 TRP A C 1
ATOM 652 O O . TRP A 1 81 ? 46.886 4.340 -44.800 1.00 90.50 81 TRP A O 1
ATOM 662 N N . LYS A 1 82 ? 48.635 5.646 -44.276 1.00 89.38 82 LYS A N 1
ATOM 663 C CA . LYS A 1 82 ? 47.827 6.690 -43.613 1.00 89.38 82 LYS A CA 1
ATOM 664 C C . LYS A 1 82 ? 46.703 7.219 -44.505 1.00 89.38 82 LYS A C 1
ATOM 666 O O . LYS A 1 82 ? 45.563 7.312 -44.056 1.00 89.38 82 LYS A O 1
ATOM 671 N N . THR A 1 83 ? 47.005 7.524 -45.769 1.00 90.12 83 THR A N 1
ATOM 672 C CA . THR A 1 83 ? 45.996 7.980 -46.737 1.00 90.12 83 THR A CA 1
ATOM 673 C C . THR A 1 83 ? 44.940 6.906 -46.995 1.00 90.12 83 THR A C 1
ATOM 675 O O . THR A 1 83 ? 43.749 7.204 -46.970 1.00 90.12 83 THR A O 1
ATOM 678 N N . THR A 1 84 ? 45.360 5.651 -47.179 1.00 89.31 84 THR A N 1
ATOM 679 C CA . THR A 1 84 ? 44.444 4.520 -47.405 1.00 89.31 84 THR A CA 1
ATOM 680 C C . THR A 1 84 ? 43.517 4.295 -46.211 1.00 89.31 84 THR A C 1
ATOM 682 O O . THR A 1 84 ? 42.303 4.223 -46.378 1.00 89.31 84 THR A O 1
ATOM 685 N N . LYS A 1 85 ? 44.086 4.240 -45.002 1.00 88.75 85 LYS A N 1
ATOM 686 C CA . LYS A 1 85 ? 43.366 4.072 -43.735 1.00 88.75 85 LYS A CA 1
ATOM 687 C C . LYS A 1 85 ? 42.306 5.159 -43.557 1.00 88.75 85 LYS A C 1
ATOM 689 O O . LYS A 1 85 ? 41.175 4.836 -43.218 1.00 88.75 85 LYS A O 1
ATOM 694 N N . SER A 1 86 ? 42.646 6.421 -43.842 1.00 87.56 86 SER A N 1
ATOM 695 C CA . SER A 1 86 ? 41.699 7.542 -43.753 1.00 87.56 86 SER A CA 1
ATOM 696 C C . SER A 1 86 ? 40.523 7.380 -44.715 1.00 87.56 86 SER A C 1
ATOM 698 O O . SER A 1 86 ? 39.384 7.406 -44.270 1.00 87.56 86 SER A O 1
ATOM 700 N N . ILE A 1 87 ? 40.788 7.152 -46.007 1.00 88.69 87 ILE A N 1
ATOM 701 C CA . ILE A 1 87 ? 39.737 7.043 -47.036 1.00 88.69 87 ILE A CA 1
ATOM 702 C C . ILE A 1 87 ? 38.776 5.894 -46.721 1.00 88.69 87 ILE A C 1
ATOM 704 O O . ILE A 1 87 ? 37.560 6.050 -46.800 1.00 88.69 87 ILE A O 1
ATOM 708 N N . VAL A 1 88 ? 39.319 4.738 -46.336 1.00 88.06 88 VAL A N 1
ATOM 709 C CA . VAL A 1 88 ? 38.512 3.564 -45.990 1.00 88.06 88 VAL A CA 1
ATOM 710 C C . VAL A 1 88 ? 37.694 3.819 -44.728 1.00 88.06 88 VAL A C 1
ATOM 712 O O . VAL A 1 88 ? 36.516 3.482 -44.693 1.00 88.06 88 VAL A O 1
ATOM 715 N N . HIS A 1 89 ? 38.280 4.435 -43.698 1.00 87.50 89 HIS A N 1
ATOM 716 C CA . HIS A 1 89 ? 37.528 4.787 -42.495 1.00 87.50 89 HIS A CA 1
ATOM 717 C C . HIS A 1 89 ? 36.408 5.791 -42.786 1.00 87.50 89 HIS A C 1
ATOM 719 O O . HIS A 1 89 ? 35.335 5.662 -42.205 1.00 87.50 89 HIS A O 1
ATOM 725 N N . ASP A 1 90 ? 36.625 6.757 -43.678 1.00 84.88 90 ASP A N 1
ATOM 726 C CA . ASP A 1 90 ? 35.586 7.707 -44.082 1.00 84.88 90 ASP A CA 1
ATOM 727 C C . ASP A 1 90 ? 34.439 6.991 -44.818 1.00 84.88 90 ASP A C 1
ATOM 729 O O . ASP A 1 90 ? 33.278 7.181 -44.468 1.00 84.88 90 ASP A O 1
ATOM 733 N N . CYS A 1 91 ? 34.753 6.070 -45.736 1.00 86.00 91 CYS A N 1
ATOM 734 C CA . CYS A 1 91 ? 33.752 5.255 -46.436 1.00 86.00 91 CYS A CA 1
ATOM 735 C C . CYS A 1 91 ? 32.937 4.375 -45.472 1.00 86.00 91 CYS A C 1
ATOM 737 O O . CYS A 1 91 ? 31.708 4.353 -45.508 1.00 86.00 91 CYS A O 1
ATOM 739 N N . ILE A 1 92 ? 33.620 3.700 -44.542 1.00 84.19 92 ILE A N 1
ATOM 740 C CA . ILE A 1 92 ? 32.977 2.879 -43.508 1.00 84.19 92 ILE A CA 1
ATOM 741 C C . ILE A 1 92 ? 32.105 3.746 -42.592 1.00 84.19 92 ILE A C 1
ATOM 743 O O . ILE A 1 92 ? 31.011 3.329 -42.216 1.00 84.19 92 ILE A O 1
ATOM 747 N N . ARG A 1 93 ? 32.546 4.962 -42.246 1.00 82.81 93 ARG A N 1
ATOM 748 C CA . ARG A 1 93 ? 31.751 5.909 -41.451 1.00 82.81 93 ARG A CA 1
ATOM 749 C C . ARG A 1 93 ? 30.454 6.283 -42.161 1.00 82.81 93 ARG A C 1
ATOM 751 O O . ARG A 1 93 ? 29.399 6.285 -41.519 1.00 82.81 93 ARG A O 1
ATOM 758 N N . ASP A 1 94 ? 30.524 6.597 -43.447 1.00 82.19 94 ASP A N 1
ATOM 759 C CA . ASP A 1 94 ? 29.357 6.985 -44.237 1.00 82.19 94 ASP A CA 1
ATOM 760 C C . ASP A 1 94 ? 28.358 5.825 -44.351 1.00 82.19 94 ASP A C 1
ATOM 762 O O . ASP A 1 94 ? 27.163 6.003 -44.081 1.00 82.19 94 ASP A O 1
ATOM 766 N N . GLU A 1 95 ? 28.853 4.616 -44.623 1.00 82.75 95 GLU A N 1
ATOM 767 C CA . GLU A 1 95 ? 28.028 3.409 -44.708 1.00 82.75 95 GLU A CA 1
ATOM 768 C C . GLU A 1 95 ? 27.367 3.081 -43.361 1.00 82.75 95 GLU A C 1
ATOM 770 O O . GLU A 1 95 ? 26.150 2.905 -43.273 1.00 82.75 95 GLU A O 1
ATOM 775 N N . LEU A 1 96 ? 28.130 3.105 -42.264 1.00 78.88 96 LEU A N 1
ATOM 776 C CA . LEU A 1 96 ? 27.593 2.909 -40.915 1.00 78.88 96 LEU A CA 1
ATOM 777 C C . LEU A 1 96 ? 26.545 3.959 -40.550 1.00 78.88 96 LEU A C 1
ATOM 779 O O . LEU A 1 96 ? 25.511 3.632 -39.965 1.00 78.88 96 LEU A O 1
ATOM 783 N N . THR A 1 97 ? 26.771 5.218 -40.917 1.00 78.12 97 THR A N 1
ATOM 784 C CA . THR A 1 97 ? 25.809 6.298 -40.673 1.00 78.12 97 THR A CA 1
ATOM 785 C C . THR A 1 97 ? 24.499 6.045 -41.421 1.00 78.12 97 THR A C 1
ATOM 787 O O . THR A 1 97 ? 23.417 6.232 -40.850 1.00 78.12 97 THR A O 1
ATOM 790 N N . SER A 1 98 ? 24.579 5.572 -42.667 1.00 82.75 98 SER A N 1
ATOM 791 C CA . SER A 1 98 ? 23.427 5.188 -43.489 1.00 82.75 98 SER A CA 1
ATOM 792 C C . SER A 1 98 ? 22.653 4.005 -42.891 1.00 82.75 98 SER A C 1
ATOM 794 O O . SER A 1 98 ? 21.430 4.078 -42.703 1.00 82.75 98 SER A O 1
ATOM 796 N N . LEU A 1 99 ? 23.360 2.944 -42.494 1.00 79.06 99 LEU A N 1
ATOM 797 C CA . LEU A 1 99 ? 22.773 1.751 -41.879 1.00 79.06 99 LEU A CA 1
ATOM 798 C C . LEU A 1 99 ? 22.074 2.081 -40.558 1.00 79.06 99 LEU A C 1
ATOM 800 O O . LEU A 1 99 ? 20.916 1.708 -40.346 1.00 79.06 99 LEU A O 1
ATOM 804 N N .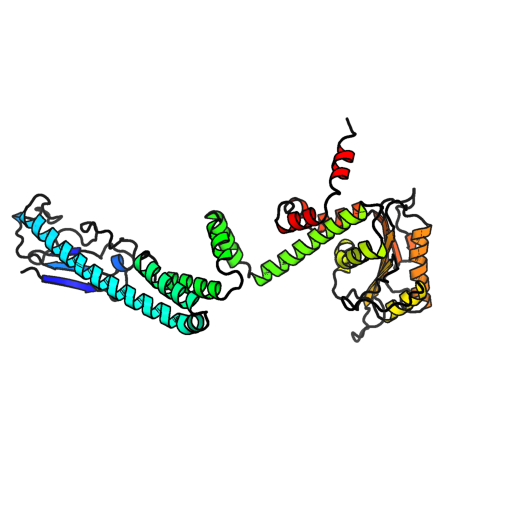 LEU A 1 100 ? 22.734 2.848 -39.686 1.00 76.88 100 LEU A N 1
ATOM 805 C CA . LEU A 1 100 ? 22.160 3.285 -38.414 1.00 76.88 100 LEU A CA 1
ATOM 806 C C . LEU A 1 100 ? 20.935 4.182 -38.628 1.00 76.88 100 LEU A C 1
ATOM 808 O O . LEU A 1 100 ? 19.948 4.051 -37.906 1.00 76.88 100 LEU A O 1
ATOM 812 N N . LYS A 1 101 ? 20.942 5.066 -39.635 1.00 81.44 101 LYS A N 1
ATOM 813 C CA . LYS A 1 101 ? 19.779 5.901 -39.981 1.00 81.44 101 LYS A CA 1
ATOM 814 C C . LYS A 1 101 ? 18.585 5.058 -40.436 1.00 81.44 101 LYS A C 1
ATOM 816 O O . LYS A 1 101 ? 17.452 5.324 -40.018 1.00 81.44 101 LYS A O 1
ATOM 821 N N . THR A 1 102 ? 18.833 4.038 -41.251 1.00 80.75 102 THR A N 1
ATOM 822 C CA . THR A 1 102 ? 17.800 3.104 -41.718 1.00 80.75 102 THR A CA 1
ATOM 823 C C . THR A 1 102 ? 17.224 2.311 -40.547 1.00 80.75 102 THR A C 1
ATOM 825 O O . THR A 1 102 ? 16.006 2.297 -40.360 1.00 80.75 102 THR A O 1
ATOM 828 N N . LYS A 1 103 ? 18.085 1.760 -39.680 1.00 79.06 103 LYS A N 1
ATOM 829 C CA . LYS A 1 103 ? 17.669 1.046 -38.464 1.00 79.06 103 LYS A CA 1
ATOM 830 C C . LYS A 1 103 ? 16.841 1.938 -37.536 1.00 79.06 103 LYS A C 1
ATOM 832 O O . LYS A 1 103 ? 15.739 1.552 -37.168 1.00 79.06 103 LYS A O 1
ATOM 837 N N . ARG A 1 104 ? 17.295 3.164 -37.243 1.00 81.44 104 ARG A N 1
ATOM 838 C CA . ARG A 1 104 ? 16.537 4.146 -36.440 1.00 81.44 104 ARG A CA 1
ATOM 839 C C . ARG A 1 104 ? 15.143 4.406 -37.012 1.00 81.44 104 ARG A C 1
ATOM 841 O O . ARG A 1 104 ? 14.163 4.440 -36.270 1.00 81.44 104 ARG A O 1
ATOM 848 N N . THR A 1 105 ? 15.040 4.559 -38.332 1.00 84.88 105 THR A N 1
ATOM 849 C CA . THR A 1 105 ? 13.754 4.778 -39.013 1.00 84.88 105 THR A CA 1
ATOM 850 C C . THR A 1 105 ? 12.835 3.565 -38.874 1.00 84.88 105 THR A C 1
ATOM 852 O O . THR A 1 105 ? 11.646 3.727 -38.583 1.00 84.88 105 THR A O 1
ATOM 855 N N . GLN A 1 106 ? 13.386 2.358 -39.023 1.00 85.00 106 GLN A N 1
ATOM 856 C CA . GLN A 1 106 ? 12.645 1.113 -38.854 1.00 85.00 106 GLN A CA 1
ATOM 857 C C . GLN A 1 106 ? 12.164 0.934 -37.410 1.00 85.00 106 GLN A C 1
ATOM 859 O O . GLN A 1 106 ? 10.968 0.758 -37.195 1.00 85.00 106 GLN A O 1
ATOM 864 N N . THR A 1 107 ? 13.054 1.064 -36.422 1.00 85.12 107 THR A N 1
ATOM 865 C CA . THR A 1 107 ? 12.728 0.978 -34.989 1.00 85.12 107 THR A CA 1
ATOM 866 C C . THR A 1 107 ? 11.643 1.988 -34.617 1.00 85.12 107 THR A C 1
ATOM 868 O O . THR A 1 107 ? 10.655 1.626 -33.981 1.00 85.12 107 THR A O 1
ATOM 871 N N . ARG A 1 108 ? 11.755 3.243 -35.076 1.00 86.94 108 ARG A N 1
ATOM 872 C CA . ARG A 1 108 ? 10.721 4.263 -34.850 1.00 86.94 108 ARG A CA 1
ATOM 873 C C . ARG A 1 108 ? 9.367 3.834 -35.412 1.00 86.94 108 ARG A C 1
ATOM 875 O O . ARG A 1 108 ? 8.357 3.950 -34.725 1.00 86.94 108 ARG A O 1
ATOM 882 N N . THR A 1 109 ? 9.345 3.341 -36.648 1.00 88.75 109 THR A N 1
ATOM 883 C CA . THR A 1 109 ? 8.108 2.911 -37.319 1.00 88.75 109 THR A CA 1
ATOM 884 C C . THR A 1 109 ? 7.482 1.711 -36.608 1.00 88.75 109 THR A C 1
ATOM 886 O O . THR A 1 109 ? 6.278 1.705 -36.358 1.00 88.75 109 THR A O 1
ATOM 889 N N . ASN A 1 110 ? 8.301 0.738 -36.202 1.00 89.44 110 ASN A N 1
ATOM 890 C CA . ASN A 1 110 ? 7.866 -0.432 -35.446 1.00 89.44 110 ASN A CA 1
ATOM 891 C C . ASN A 1 110 ? 7.221 -0.021 -34.117 1.00 89.44 110 ASN A C 1
ATOM 893 O O . ASN A 1 110 ? 6.072 -0.381 -33.862 1.00 89.44 110 ASN A O 1
ATOM 897 N N . ILE A 1 111 ? 7.913 0.779 -33.299 1.00 89.50 111 ILE A N 1
ATOM 898 C CA . ILE A 1 111 ? 7.408 1.214 -31.987 1.00 89.50 111 ILE A CA 1
ATOM 899 C C . ILE A 1 111 ? 6.133 2.055 -32.142 1.00 89.50 111 ILE A C 1
ATOM 901 O O . ILE A 1 111 ? 5.157 1.822 -31.429 1.00 89.50 111 ILE A O 1
ATOM 905 N N . ALA A 1 112 ? 6.097 2.980 -33.108 1.00 89.00 112 ALA A N 1
ATOM 906 C CA . ALA A 1 112 ? 4.905 3.777 -33.404 1.00 89.00 112 ALA A CA 1
ATOM 907 C C . ALA A 1 112 ? 3.706 2.908 -33.812 1.00 89.00 112 ALA A C 1
ATOM 909 O O . ALA A 1 112 ? 2.583 3.170 -33.387 1.00 89.00 112 ALA A O 1
ATOM 910 N N . SER A 1 113 ? 3.935 1.853 -34.601 1.00 90.62 113 SER A N 1
ATOM 911 C CA . SER A 1 113 ? 2.873 0.931 -35.014 1.00 90.62 113 SER A CA 1
ATOM 912 C C . SER A 1 113 ? 2.320 0.105 -33.847 1.00 90.62 113 SER A C 1
ATOM 914 O O . SER A 1 113 ? 1.103 -0.038 -33.733 1.00 90.62 113 SER A O 1
ATOM 916 N N . LYS A 1 114 ? 3.188 -0.369 -32.940 1.00 91.25 114 LYS A N 1
ATOM 917 C CA . LYS A 1 114 ? 2.806 -1.175 -31.768 1.00 91.25 114 LYS A CA 1
ATOM 918 C C . LYS A 1 114 ? 1.945 -0.394 -30.773 1.00 91.25 114 LYS A C 1
ATOM 920 O O . LYS A 1 114 ? 0.987 -0.940 -30.239 1.00 91.25 114 LYS A O 1
ATOM 925 N N . HIS A 1 115 ? 2.243 0.891 -30.572 1.00 90.56 115 HIS A N 1
ATOM 926 C CA . HIS A 1 115 ? 1.512 1.763 -29.639 1.00 90.56 115 HIS A CA 1
ATOM 927 C C . HIS A 1 115 ? 0.411 2.603 -30.304 1.00 90.56 115 HIS A C 1
ATOM 929 O O . HIS A 1 115 ? -0.179 3.471 -29.663 1.00 90.56 115 HIS A O 1
ATOM 935 N N . ALA A 1 116 ? 0.100 2.363 -31.583 1.00 89.81 116 ALA A N 1
ATOM 936 C CA . ALA A 1 116 ? -0.787 3.226 -32.363 1.00 89.81 116 ALA A CA 1
ATOM 937 C C . ALA A 1 116 ? -2.197 3.373 -31.767 1.00 89.81 116 ALA A C 1
ATOM 939 O O . ALA A 1 116 ? -2.778 4.454 -31.840 1.00 89.81 116 ALA A O 1
ATOM 940 N N . SER A 1 117 ? -2.763 2.308 -31.192 1.00 89.62 117 SER A N 1
ATOM 941 C CA . SER A 1 117 ? -4.085 2.350 -30.551 1.00 89.62 117 SER A CA 1
ATOM 942 C C . SER A 1 117 ? -4.079 3.238 -29.306 1.00 89.62 117 SER A C 1
ATOM 944 O O . SER A 1 117 ? -4.914 4.133 -29.196 1.00 89.62 117 SER A O 1
ATOM 946 N N . THR A 1 118 ? -3.109 3.031 -28.414 1.00 88.88 118 THR A N 1
ATOM 947 C CA . THR A 1 118 ? -2.947 3.789 -27.167 1.00 88.88 118 THR A CA 1
ATOM 948 C C . THR A 1 118 ? -2.658 5.258 -27.451 1.00 88.88 118 THR A C 1
ATOM 950 O O . THR A 1 118 ? -3.327 6.135 -26.915 1.00 88.88 118 THR A O 1
ATOM 953 N N . VAL A 1 119 ? -1.724 5.547 -28.363 1.00 89.94 119 VAL A N 1
ATOM 954 C CA . VAL A 1 119 ? -1.347 6.926 -28.706 1.00 89.94 119 VAL A CA 1
ATOM 955 C C . VAL A 1 119 ? -2.515 7.678 -29.346 1.00 89.94 119 VAL A C 1
ATOM 957 O O . VAL A 1 119 ? -2.742 8.834 -29.009 1.00 89.94 119 VAL A O 1
ATOM 960 N N . ARG A 1 120 ? -3.329 7.043 -30.202 1.00 91.25 120 ARG A N 1
ATOM 961 C CA . ARG A 1 120 ? -4.524 7.697 -30.776 1.00 91.25 120 ARG A CA 1
ATOM 962 C C . ARG A 1 120 ? -5.568 8.090 -29.731 1.00 91.25 120 ARG A C 1
ATOM 964 O O . ARG A 1 120 ? -6.327 9.022 -29.986 1.00 91.25 120 ARG A O 1
ATOM 971 N N . ALA A 1 121 ? -5.621 7.392 -28.597 1.00 90.88 121 ALA A N 1
ATOM 972 C CA . ALA A 1 121 ? -6.530 7.717 -27.500 1.00 90.88 121 ALA A CA 1
ATOM 973 C C . ALA A 1 121 ? -6.065 8.934 -26.676 1.00 90.88 121 ALA A C 1
ATOM 975 O O . ALA A 1 121 ? -6.855 9.490 -25.914 1.00 90.88 121 ALA A O 1
ATOM 976 N N . LEU A 1 122 ? -4.810 9.371 -26.832 1.00 90.38 122 LEU A N 1
ATOM 977 C CA . LEU A 1 122 ? -4.263 10.527 -26.124 1.00 90.38 122 LEU A CA 1
ATOM 978 C C . LEU A 1 122 ? -4.780 11.861 -26.695 1.00 90.38 122 LEU A C 1
ATOM 980 O O . LEU A 1 122 ? -5.062 11.957 -27.894 1.00 90.38 122 LEU A O 1
ATOM 984 N N . PRO A 1 123 ? -4.807 12.941 -25.893 1.00 91.00 123 PRO A N 1
ATOM 985 C CA . PRO A 1 123 ? -4.969 14.302 -26.400 1.00 91.00 123 PRO A CA 1
ATOM 986 C C . PRO A 1 123 ? -3.885 14.667 -27.426 1.00 91.00 123 PRO A C 1
ATOM 988 O O . PRO A 1 123 ? -2.744 14.227 -27.311 1.00 91.00 123 PRO A O 1
ATOM 991 N N . ARG A 1 124 ? -4.204 15.535 -28.398 1.00 89.25 124 ARG A N 1
ATOM 992 C CA . ARG A 1 124 ? -3.280 15.899 -29.498 1.00 89.25 124 ARG A CA 1
ATOM 993 C C . ARG A 1 124 ? -1.899 16.357 -29.015 1.00 89.25 124 ARG A C 1
ATOM 995 O O . ARG A 1 124 ? -0.893 15.869 -29.507 1.00 89.25 124 ARG A O 1
ATOM 1002 N N . LEU A 1 125 ? -1.852 17.220 -27.999 1.00 88.56 125 LEU A N 1
ATOM 1003 C CA . LEU A 1 125 ? -0.584 17.693 -27.429 1.00 88.56 125 LEU A CA 1
ATOM 1004 C C . LEU A 1 125 ? 0.262 16.549 -26.844 1.00 88.56 125 LEU A C 1
ATOM 1006 O O . LEU A 1 125 ? 1.483 16.555 -26.977 1.00 88.56 125 LEU A O 1
ATOM 1010 N N . SER A 1 126 ? -0.373 15.552 -26.228 1.00 88.19 126 SER A N 1
ATOM 1011 C CA . SER A 1 126 ? 0.299 14.364 -25.691 1.00 88.19 126 SER A CA 1
ATOM 1012 C C . SER A 1 126 ? 0.788 13.433 -26.805 1.00 88.19 126 SER A C 1
ATOM 1014 O O . SER A 1 126 ? 1.865 12.854 -26.680 1.00 88.19 126 SER A O 1
ATOM 1016 N N . GLN A 1 127 ? 0.060 13.337 -27.925 1.00 89.81 127 GLN A N 1
ATOM 1017 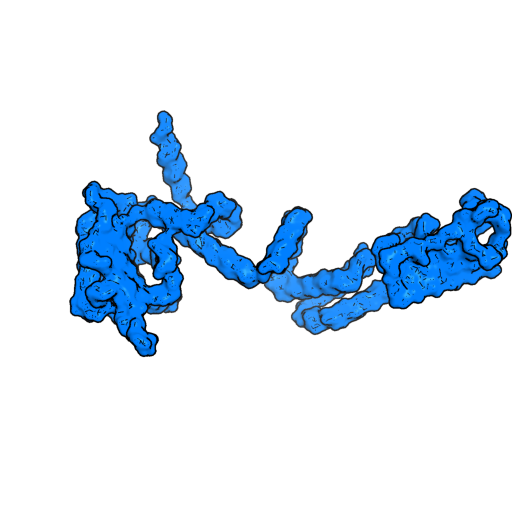C CA . GLN A 1 127 ? 0.524 12.618 -29.122 1.00 89.81 127 GLN A CA 1
ATOM 1018 C C . GLN A 1 127 ? 1.794 13.255 -29.695 1.00 89.81 127 GLN A C 1
ATOM 1020 O O . GLN A 1 127 ? 2.761 12.551 -29.990 1.00 89.81 127 GLN A O 1
ATOM 1025 N N . ASP A 1 128 ? 1.813 14.584 -29.814 1.00 88.38 128 ASP A N 1
ATOM 1026 C CA . ASP A 1 128 ? 2.968 15.324 -30.326 1.00 88.38 128 ASP A CA 1
ATOM 1027 C C . ASP A 1 128 ? 4.187 15.154 -29.410 1.00 88.38 128 ASP A C 1
ATOM 1029 O O . ASP A 1 128 ? 5.289 14.871 -29.889 1.00 88.38 128 ASP A O 1
ATOM 1033 N N . ARG A 1 129 ? 3.991 15.234 -28.084 1.00 87.44 129 ARG A N 1
ATOM 1034 C CA . ARG A 1 129 ? 5.051 14.960 -27.099 1.00 87.44 129 ARG A CA 1
ATOM 1035 C C . ARG A 1 129 ? 5.588 13.539 -27.214 1.00 87.44 129 ARG A C 1
ATOM 1037 O O . ARG A 1 129 ? 6.804 13.363 -27.269 1.00 87.44 129 ARG A O 1
ATOM 1044 N N . TRP A 1 130 ? 4.708 12.542 -27.289 1.00 92.81 130 TRP A N 1
ATOM 1045 C CA . TRP A 1 130 ? 5.105 11.138 -27.396 1.00 92.81 130 TRP A CA 1
ATOM 1046 C C . TRP A 1 130 ? 5.929 10.881 -28.668 1.00 92.81 130 TRP A C 1
ATOM 1048 O O . TRP A 1 130 ? 7.019 10.313 -28.599 1.00 92.81 130 TRP A O 1
ATOM 1058 N N . ASN A 1 131 ? 5.475 11.379 -29.824 1.00 89.38 131 ASN A N 1
ATOM 1059 C CA . ASN A 1 131 ? 6.195 11.238 -31.096 1.00 89.38 131 ASN A CA 1
ATOM 1060 C C . ASN A 1 131 ? 7.536 11.993 -31.104 1.00 89.38 131 ASN A C 1
ATOM 1062 O O . ASN A 1 131 ? 8.543 11.487 -31.619 1.00 89.38 131 ASN A O 1
ATOM 1066 N N . GLY A 1 132 ? 7.565 13.195 -30.520 1.00 88.00 132 GLY A N 1
ATOM 1067 C CA . GLY A 1 132 ? 8.788 13.975 -30.351 1.00 88.00 132 GLY A CA 1
ATOM 1068 C C . GLY A 1 132 ? 9.806 13.255 -29.466 1.00 88.00 132 GLY A C 1
ATOM 1069 O O . GLY A 1 132 ? 10.984 13.184 -29.817 1.00 88.00 132 GLY A O 1
ATOM 1070 N N . MET A 1 133 ? 9.354 12.654 -28.364 1.00 87.69 133 MET A N 1
ATOM 1071 C CA . MET A 1 133 ? 10.217 11.923 -27.438 1.00 87.69 133 MET A CA 1
ATOM 1072 C C . MET A 1 133 ? 10.750 10.621 -28.041 1.00 87.69 133 MET A C 1
ATOM 1074 O O . MET A 1 133 ? 11.945 10.362 -27.924 1.00 87.69 133 MET A O 1
ATOM 1078 N N . LEU A 1 134 ? 9.922 9.855 -28.764 1.00 88.62 134 LEU A N 1
ATOM 1079 C CA . LEU A 1 134 ? 10.383 8.682 -29.516 1.00 88.62 134 LEU A CA 1
ATOM 1080 C C . LEU A 1 134 ? 11.504 9.058 -30.494 1.00 88.62 134 LEU A C 1
ATOM 1082 O O . LEU A 1 134 ? 12.522 8.372 -30.568 1.00 88.62 134 LEU A O 1
ATOM 1086 N N . THR A 1 135 ? 11.338 10.169 -31.216 1.00 86.38 135 THR A N 1
ATOM 1087 C CA . THR A 1 135 ? 12.361 10.661 -32.148 1.00 86.38 135 THR A CA 1
ATOM 1088 C C . THR A 1 135 ? 13.653 11.010 -31.404 1.00 86.38 135 THR A C 1
ATOM 1090 O O . THR A 1 135 ? 14.718 10.517 -31.769 1.00 86.38 135 THR A O 1
ATOM 1093 N N . GLN A 1 136 ? 13.567 11.768 -30.306 1.00 84.88 136 GLN A N 1
ATOM 1094 C CA . GLN A 1 136 ? 14.745 12.149 -29.521 1.00 84.88 136 GLN A CA 1
ATOM 1095 C C . GLN A 1 136 ? 15.458 10.957 -28.872 1.00 84.88 136 GLN A C 1
ATOM 1097 O O . GLN A 1 136 ? 16.685 10.942 -28.848 1.00 84.88 136 GLN A O 1
ATOM 1102 N N . LEU A 1 137 ? 14.730 9.963 -28.353 1.00 83.69 137 LEU A N 1
ATOM 1103 C CA . LEU A 1 137 ? 15.329 8.789 -27.709 1.00 83.69 137 LEU A CA 1
ATOM 1104 C C . LEU A 1 137 ? 16.063 7.906 -28.716 1.00 83.69 137 LEU A C 1
ATOM 1106 O O . LEU A 1 137 ? 17.200 7.515 -28.468 1.00 83.69 137 LEU A O 1
ATOM 1110 N N . VAL A 1 138 ? 15.458 7.648 -29.876 1.00 82.19 138 VAL A N 1
ATOM 1111 C CA . VAL A 1 138 ? 16.093 6.862 -30.945 1.00 82.19 138 VAL A CA 1
ATOM 1112 C C . VAL A 1 138 ? 17.344 7.568 -31.492 1.00 82.19 138 VAL A C 1
ATOM 1114 O O . VAL A 1 138 ? 18.304 6.911 -31.893 1.00 82.19 138 VAL A O 1
ATOM 1117 N N . GLU A 1 139 ? 17.362 8.904 -31.504 1.00 78.56 139 GLU A N 1
ATOM 1118 C CA . GLU A 1 139 ? 18.510 9.693 -31.967 1.00 78.56 139 GLU A CA 1
ATOM 1119 C C . GLU A 1 139 ? 19.620 9.843 -30.916 1.00 78.56 139 GLU A C 1
ATOM 1121 O O . GLU A 1 139 ? 20.797 9.758 -31.263 1.00 78.56 139 GLU A O 1
ATOM 1126 N N . ARG A 1 140 ? 19.270 10.070 -29.644 1.00 74.44 140 ARG A N 1
ATOM 1127 C CA . ARG A 1 140 ? 20.231 10.386 -28.569 1.00 74.44 140 ARG A CA 1
ATOM 1128 C C . ARG A 1 140 ? 20.683 9.175 -27.759 1.00 74.44 140 ARG A C 1
ATOM 1130 O O . ARG A 1 140 ? 21.721 9.253 -27.107 1.00 74.44 140 ARG A O 1
ATOM 1137 N N . CYS A 1 141 ? 19.941 8.070 -27.798 1.00 67.75 141 CYS A N 1
ATOM 1138 C CA . CYS A 1 141 ? 20.232 6.859 -27.033 1.00 67.75 141 CYS A CA 1
ATOM 1139 C C . CYS A 1 141 ? 20.369 5.633 -27.957 1.00 67.75 141 CYS A C 1
ATOM 1141 O O . CYS A 1 141 ? 19.583 4.693 -27.844 1.00 67.75 141 CYS A O 1
ATOM 1143 N N . PRO A 1 142 ? 21.376 5.600 -28.856 1.00 64.56 142 PRO A N 1
ATOM 1144 C CA . PRO A 1 142 ? 21.549 4.509 -29.822 1.00 64.56 142 PRO A CA 1
ATOM 1145 C C . PRO A 1 142 ? 21.905 3.162 -29.173 1.00 64.56 142 PRO A C 1
ATOM 1147 O O . PRO A 1 142 ? 21.849 2.132 -29.831 1.00 64.56 142 PRO A O 1
ATOM 1150 N N . THR A 1 143 ? 22.282 3.161 -27.893 1.00 63.97 143 THR A N 1
ATOM 1151 C CA . THR A 1 143 ? 22.632 1.961 -27.123 1.00 63.97 143 THR A CA 1
ATOM 1152 C C . THR A 1 143 ? 21.422 1.234 -26.536 1.00 63.97 143 THR A C 1
ATOM 1154 O O . THR A 1 143 ? 21.570 0.100 -26.080 1.00 63.97 143 THR A O 1
ATOM 1157 N N . LEU A 1 144 ? 20.236 1.853 -26.522 1.00 69.19 144 LEU A N 1
ATOM 1158 C CA . LEU A 1 144 ? 19.008 1.187 -26.092 1.00 69.19 144 LEU A CA 1
ATOM 1159 C C . LEU A 1 144 ? 18.492 0.286 -27.217 1.00 69.19 144 LEU A C 1
ATOM 1161 O O . LEU A 1 144 ? 18.269 0.741 -28.338 1.00 69.19 144 LEU A O 1
ATOM 1165 N N . GLY A 1 145 ? 18.272 -0.991 -26.905 1.00 72.62 145 GLY A N 1
ATOM 1166 C CA . GLY A 1 145 ? 17.651 -1.928 -27.836 1.00 72.62 145 GLY A CA 1
ATOM 1167 C C . GLY A 1 145 ? 16.189 -1.575 -28.125 1.00 72.62 145 GLY A C 1
ATOM 1168 O O . GLY A 1 145 ? 15.537 -0.842 -27.377 1.00 72.62 145 GLY A O 1
ATOM 1169 N N . GLU A 1 146 ? 15.650 -2.131 -29.214 1.00 80.75 146 GLU A N 1
ATOM 1170 C CA . GLU A 1 146 ? 14.260 -1.890 -29.633 1.00 80.75 146 GLU A CA 1
ATOM 1171 C C . GLU A 1 146 ? 13.252 -2.261 -28.537 1.00 80.75 146 GLU A C 1
ATOM 1173 O O . GLU A 1 146 ? 12.290 -1.528 -28.323 1.00 80.75 146 GLU A O 1
ATOM 1178 N N . GLN A 1 147 ? 13.505 -3.342 -27.791 1.00 82.00 147 GLN A N 1
ATOM 1179 C CA . GLN A 1 147 ? 12.641 -3.775 -26.692 1.00 82.00 147 GLN A CA 1
ATOM 1180 C C . GLN A 1 147 ? 12.615 -2.762 -25.538 1.00 82.00 147 GLN A C 1
ATOM 1182 O O . GLN A 1 147 ? 11.542 -2.435 -25.037 1.00 82.00 147 GLN A O 1
ATOM 1187 N N . GLN A 1 148 ? 13.773 -2.244 -25.116 1.00 82.88 148 GLN A N 1
ATOM 1188 C CA . GLN A 1 148 ? 13.836 -1.252 -24.041 1.00 82.88 148 GLN A CA 1
ATOM 1189 C C . GLN A 1 148 ? 13.172 0.058 -24.472 1.00 82.88 148 GLN A C 1
ATOM 1191 O O . GLN A 1 148 ? 12.415 0.647 -23.704 1.00 82.88 148 GLN A O 1
ATOM 1196 N N . LEU A 1 149 ? 13.404 0.494 -25.715 1.00 85.69 149 LEU A N 1
ATOM 1197 C CA . LEU A 1 149 ? 12.732 1.668 -26.275 1.00 85.69 149 LEU A CA 1
ATOM 1198 C C . LEU A 1 149 ? 11.212 1.475 -26.314 1.00 85.69 149 LEU A C 1
ATOM 1200 O O . LEU A 1 149 ? 10.471 2.369 -25.913 1.00 85.69 149 LEU A O 1
ATOM 1204 N N . GLU A 1 150 ? 10.735 0.305 -26.738 1.00 87.50 150 GLU A N 1
ATOM 1205 C CA . GLU A 1 150 ? 9.310 -0.027 -26.735 1.00 87.50 150 GLU A CA 1
ATOM 1206 C C . GLU A 1 150 ? 8.702 0.048 -25.327 1.00 87.50 150 GLU A C 1
ATOM 1208 O O . GLU A 1 150 ? 7.631 0.637 -25.163 1.00 87.50 150 GLU A O 1
ATOM 1213 N N . GLN A 1 151 ? 9.385 -0.508 -24.321 1.00 89.50 151 GLN A N 1
ATOM 1214 C CA . GLN A 1 151 ? 8.950 -0.473 -22.922 1.00 89.50 151 GLN A CA 1
ATOM 1215 C C . GLN A 1 151 ? 8.875 0.963 -22.394 1.00 89.50 151 GLN A C 1
ATOM 1217 O O . GLN A 1 151 ? 7.850 1.354 -21.837 1.00 89.50 151 GLN A O 1
ATOM 1222 N N . VAL A 1 152 ? 9.916 1.772 -22.621 1.00 89.81 152 VAL A N 1
ATOM 1223 C CA . VAL A 1 152 ? 9.950 3.185 -22.209 1.00 89.81 152 VAL A CA 1
ATOM 1224 C C . VAL A 1 152 ? 8.804 3.962 -22.852 1.00 89.81 152 VAL A C 1
ATOM 1226 O O . VAL A 1 152 ? 8.070 4.670 -22.162 1.00 89.81 152 VAL A O 1
ATOM 1229 N N . MET A 1 153 ? 8.596 3.798 -24.160 1.00 91.06 153 MET A N 1
ATOM 1230 C CA . MET A 1 153 ? 7.517 4.492 -24.860 1.00 91.06 153 MET A CA 1
ATOM 1231 C C . MET A 1 153 ? 6.125 4.027 -24.420 1.00 91.06 153 MET A C 1
ATOM 1233 O O . MET A 1 153 ? 5.206 4.847 -24.354 1.00 91.06 153 MET A O 1
ATOM 1237 N N . GLY A 1 154 ? 5.965 2.746 -24.084 1.00 90.25 154 GLY A N 1
ATOM 1238 C CA . GLY A 1 154 ? 4.728 2.216 -23.512 1.00 90.25 154 GLY A CA 1
ATOM 1239 C C . GLY A 1 154 ? 4.428 2.798 -22.132 1.00 90.25 154 GLY A C 1
ATOM 1240 O O . GLY A 1 154 ? 3.306 3.236 -21.881 1.00 90.25 154 GLY A O 1
ATOM 1241 N N . VAL A 1 155 ? 5.438 2.885 -21.258 1.00 91.62 155 VAL A N 1
ATOM 1242 C CA . VAL A 1 155 ? 5.308 3.544 -19.948 1.00 91.62 155 VAL A CA 1
ATOM 1243 C C . VAL A 1 155 ? 4.892 5.002 -20.129 1.00 91.62 155 VAL A C 1
ATOM 1245 O O . VAL A 1 155 ? 3.924 5.429 -19.512 1.00 91.62 155 VAL A O 1
ATOM 1248 N N . LEU A 1 156 ? 5.545 5.753 -21.019 1.00 89.69 156 LEU A N 1
ATOM 1249 C CA . LEU A 1 156 ? 5.201 7.155 -21.288 1.00 89.69 156 LEU A CA 1
ATOM 1250 C C . LEU A 1 156 ? 3.766 7.338 -21.794 1.00 89.69 156 LEU A C 1
ATOM 1252 O O . LEU A 1 156 ? 3.079 8.251 -21.341 1.00 89.69 156 LEU A O 1
ATOM 1256 N N . ALA A 1 157 ? 3.298 6.470 -22.696 1.00 89.50 157 ALA A N 1
ATOM 1257 C CA . ALA A 1 157 ? 1.915 6.511 -23.168 1.00 89.50 157 ALA A CA 1
ATOM 1258 C C . ALA A 1 157 ? 0.925 6.299 -22.012 1.00 89.50 157 ALA A C 1
ATOM 1260 O O . ALA A 1 157 ? -0.028 7.062 -21.869 1.00 89.50 157 ALA A O 1
ATOM 1261 N N . ASN A 1 158 ? 1.190 5.314 -21.150 1.00 89.94 158 ASN A N 1
ATOM 1262 C CA . ASN A 1 158 ? 0.356 5.042 -19.981 1.00 89.94 158 ASN A CA 1
ATOM 1263 C C . ASN A 1 158 ? 0.379 6.197 -18.970 1.00 89.94 158 ASN A C 1
ATOM 1265 O O . ASN A 1 158 ? -0.653 6.514 -18.383 1.00 89.94 158 ASN A O 1
ATOM 1269 N N . LEU A 1 159 ? 1.525 6.859 -18.784 1.00 91.12 159 LEU A N 1
ATOM 1270 C CA . LEU A 1 159 ? 1.627 8.036 -17.920 1.00 91.12 159 LEU A CA 1
ATOM 1271 C C . LEU A 1 159 ? 0.836 9.225 -18.482 1.00 91.12 159 LEU A C 1
ATOM 1273 O O . LEU A 1 159 ? 0.140 9.879 -17.719 1.00 91.12 159 LEU A O 1
ATOM 1277 N N . GLU A 1 160 ? 0.870 9.484 -19.793 1.00 87.88 160 GLU A N 1
ATOM 1278 C CA . GLU A 1 160 ? 0.059 10.544 -20.426 1.00 87.88 160 GLU A CA 1
ATOM 1279 C C . GLU A 1 160 ? -1.458 10.285 -20.324 1.00 87.88 160 GLU A C 1
ATOM 1281 O O . GLU A 1 160 ? -2.243 11.231 -20.386 1.00 87.88 160 GLU A O 1
ATOM 1286 N N . MET A 1 161 ? -1.883 9.028 -20.137 1.00 87.88 161 MET A N 1
ATOM 1287 C CA . MET A 1 161 ? -3.279 8.678 -19.832 1.00 87.88 161 MET A CA 1
ATOM 1288 C C . MET A 1 161 ? -3.626 8.806 -18.345 1.00 87.88 161 MET A C 1
ATOM 1290 O O . MET A 1 161 ? -4.785 9.037 -18.005 1.00 87.88 161 MET A O 1
ATOM 1294 N N . ALA A 1 162 ? -2.655 8.600 -17.457 1.00 90.38 162 ALA A N 1
ATOM 1295 C CA . ALA A 1 162 ? -2.881 8.589 -16.021 1.00 90.38 162 ALA A CA 1
ATOM 1296 C C . ALA A 1 162 ? -3.114 10.004 -15.470 1.00 90.38 162 ALA A C 1
ATOM 1298 O O . ALA A 1 162 ? -2.428 10.956 -15.839 1.00 90.38 162 ALA A O 1
ATOM 1299 N N . GLU A 1 163 ? -4.011 10.132 -14.489 1.00 89.38 163 GLU A N 1
ATOM 1300 C CA . GLU A 1 163 ? -4.284 11.411 -13.812 1.00 89.38 163 GLU A CA 1
ATOM 1301 C C . GLU A 1 163 ? -3.029 12.013 -13.159 1.00 89.38 163 GLU A C 1
ATOM 1303 O O . GLU A 1 163 ? -2.835 13.226 -13.164 1.00 89.38 163 GLU A O 1
ATOM 1308 N N . SER A 1 164 ? -2.144 11.163 -12.626 1.00 87.94 164 SER A N 1
ATOM 1309 C CA . SER A 1 164 ? -0.899 11.579 -11.969 1.00 87.94 164 SER A CA 1
ATOM 1310 C C . SER A 1 164 ? 0.221 11.979 -12.932 1.00 87.94 164 SER A C 1
ATOM 1312 O O . SER A 1 164 ? 1.269 12.443 -12.474 1.00 87.94 164 SER A O 1
ATOM 1314 N N . GLN A 1 165 ? 0.038 11.743 -14.235 1.00 88.62 165 GLN A N 1
ATOM 1315 C CA . GLN A 1 165 ? 1.013 12.024 -15.284 1.00 88.62 165 GLN A CA 1
ATOM 1316 C C . GLN A 1 165 ? 2.438 11.603 -14.885 1.00 88.62 165 GLN A C 1
ATOM 1318 O O . GLN A 1 165 ? 2.687 10.450 -14.534 1.00 88.62 165 GLN A O 1
ATOM 1323 N N . TYR A 1 166 ? 3.377 12.549 -14.876 1.00 89.19 166 TYR A N 1
ATOM 1324 C CA . TYR A 1 166 ? 4.801 12.313 -14.662 1.00 89.19 166 TYR A CA 1
ATOM 1325 C C . TYR A 1 166 ? 5.238 12.257 -13.191 1.00 89.19 166 TYR A C 1
ATOM 1327 O O . TYR A 1 166 ? 6.417 12.031 -12.926 1.00 89.19 166 TYR A O 1
ATOM 1335 N N . SER A 1 167 ? 4.321 12.387 -12.224 1.00 91.19 167 SER A N 1
ATOM 1336 C CA . SER A 1 167 ? 4.670 12.346 -10.792 1.00 91.19 167 SER A CA 1
ATOM 1337 C C . SER A 1 167 ? 5.361 11.037 -10.380 1.00 91.19 167 SER A C 1
ATOM 1339 O O . SER A 1 167 ? 6.173 11.025 -9.455 1.00 91.19 167 SER A O 1
ATOM 1341 N N . LEU A 1 168 ? 5.061 9.917 -11.049 1.00 89.88 168 LEU A N 1
ATOM 1342 C CA . LEU A 1 168 ? 5.763 8.656 -10.793 1.00 89.88 168 LEU A CA 1
ATOM 1343 C C . LEU A 1 168 ? 7.226 8.714 -11.254 1.00 89.88 168 LEU A C 1
ATOM 1345 O O . LEU A 1 168 ? 8.095 8.229 -10.537 1.00 89.88 168 LEU A O 1
ATOM 1349 N N . LEU A 1 169 ? 7.512 9.337 -12.402 1.00 89.62 169 LEU A N 1
ATOM 1350 C CA . LEU A 1 169 ? 8.890 9.490 -12.883 1.00 89.62 16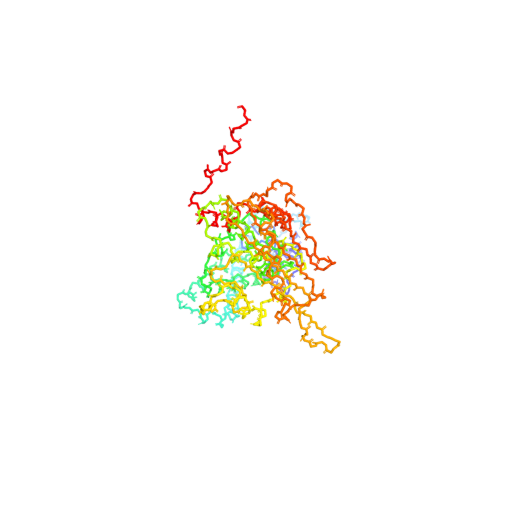9 LEU A CA 1
ATOM 1351 C C . LEU A 1 169 ? 9.711 10.367 -11.948 1.00 89.62 169 LEU A C 1
ATOM 1353 O O . LEU A 1 169 ? 10.861 10.047 -11.684 1.00 89.62 169 LEU A O 1
ATOM 1357 N N . GLU A 1 170 ? 9.118 11.434 -11.415 1.00 90.12 170 GLU A N 1
ATOM 1358 C CA . GLU A 1 170 ? 9.770 12.281 -10.415 1.00 90.12 170 GLU A CA 1
ATOM 1359 C C . GLU A 1 170 ? 10.142 11.480 -9.159 1.00 90.12 170 GLU A C 1
ATOM 1361 O O . GLU A 1 170 ? 11.265 11.574 -8.670 1.00 90.12 170 GLU A O 1
ATOM 1366 N N . LYS A 1 171 ? 9.231 10.625 -8.671 1.00 91.75 171 LYS A N 1
ATOM 1367 C CA . LYS A 1 171 ? 9.514 9.734 -7.536 1.00 91.75 171 LYS A CA 1
ATOM 1368 C C . LYS A 1 171 ? 10.650 8.768 -7.854 1.00 91.75 171 LYS A C 1
ATOM 1370 O O . LYS A 1 171 ? 11.560 8.664 -7.046 1.00 91.75 171 LYS A O 1
ATOM 1375 N N . LEU A 1 172 ? 10.620 8.116 -9.020 1.00 91.88 172 LEU A N 1
ATOM 1376 C CA . LEU A 1 172 ? 11.674 7.193 -9.458 1.00 91.88 172 LEU A CA 1
ATOM 1377 C C . LEU A 1 172 ? 13.026 7.896 -9.644 1.00 91.88 172 LEU A C 1
ATOM 1379 O O . LEU A 1 172 ? 14.056 7.326 -9.307 1.00 91.88 172 LEU A O 1
ATOM 1383 N N . HIS A 1 173 ? 13.029 9.132 -10.147 1.00 91.56 173 HIS A N 1
ATOM 1384 C CA . HIS A 1 173 ? 14.244 9.920 -10.361 1.00 91.56 173 HIS A CA 1
ATOM 1385 C C . HIS A 1 173 ? 14.979 10.243 -9.056 1.00 91.56 173 HIS A C 1
ATOM 1387 O O . HIS A 1 173 ? 16.204 10.313 -9.044 1.00 91.56 173 HIS A O 1
ATOM 1393 N N . ASN A 1 174 ? 14.233 10.409 -7.963 1.00 92.94 174 ASN A N 1
ATOM 1394 C CA . ASN A 1 174 ? 14.784 10.731 -6.649 1.00 92.94 174 ASN A CA 1
ATOM 1395 C C . ASN A 1 174 ? 15.243 9.493 -5.854 1.00 92.94 174 ASN A C 1
ATOM 1397 O O . ASN A 1 174 ? 15.748 9.648 -4.743 1.00 92.94 174 ASN A O 1
ATOM 1401 N N . LEU A 1 175 ? 15.060 8.279 -6.386 1.00 93.19 175 LEU A N 1
ATOM 1402 C CA . LEU A 1 175 ? 15.511 7.043 -5.746 1.00 93.19 175 LEU A CA 1
ATOM 1403 C C . LEU A 1 175 ? 17.004 6.803 -5.984 1.00 93.19 175 LEU A C 1
ATOM 1405 O O . LEU A 1 175 ? 17.542 7.101 -7.052 1.00 93.19 175 LEU A O 1
ATOM 1409 N N . THR A 1 176 ? 17.677 6.209 -4.999 1.00 95.62 176 THR A N 1
ATOM 1410 C CA . THR A 1 176 ? 19.049 5.726 -5.190 1.00 95.62 176 THR A CA 1
ATOM 1411 C C . THR A 1 176 ? 19.059 4.431 -6.018 1.00 95.62 176 THR A C 1
ATOM 1413 O O . THR A 1 176 ? 18.036 3.748 -6.100 1.00 95.62 176 THR A O 1
ATOM 1416 N N . PRO A 1 177 ? 20.202 4.022 -6.606 1.00 94.06 177 PRO A N 1
ATOM 1417 C CA . PRO A 1 177 ? 20.291 2.738 -7.306 1.00 94.06 177 PRO A CA 1
ATOM 1418 C C . PRO A 1 177 ? 19.860 1.542 -6.441 1.00 94.06 177 PRO A C 1
ATOM 1420 O O . PRO A 1 177 ? 19.109 0.693 -6.903 1.00 94.06 177 PRO A O 1
ATOM 1423 N N . SER A 1 178 ? 20.249 1.527 -5.160 1.00 94.50 178 SER A N 1
ATOM 1424 C CA . SER A 1 178 ? 19.850 0.469 -4.222 1.00 94.50 178 SER A CA 1
ATOM 1425 C C . SER A 1 178 ? 18.347 0.469 -3.936 1.00 94.50 178 SER A C 1
ATOM 1427 O O . SER A 1 178 ? 17.767 -0.593 -3.700 1.00 94.50 178 SER A O 1
ATOM 1429 N N . ASP A 1 179 ? 17.710 1.641 -3.933 1.00 93.56 179 ASP A N 1
ATOM 1430 C CA . ASP A 1 179 ? 16.260 1.728 -3.778 1.00 93.56 179 ASP A CA 1
ATOM 1431 C C . ASP A 1 179 ? 15.559 1.185 -5.023 1.00 93.56 179 ASP A C 1
ATOM 1433 O O . ASP A 1 179 ? 14.587 0.452 -4.889 1.00 93.56 179 ASP A O 1
ATOM 1437 N N . LEU A 1 180 ? 16.059 1.492 -6.225 1.00 93.00 180 LEU A N 1
ATOM 1438 C CA . LEU A 1 180 ? 15.517 0.950 -7.477 1.00 93.00 180 LEU A CA 1
ATOM 1439 C C . LEU A 1 180 ? 15.610 -0.581 -7.519 1.00 93.00 180 LEU A C 1
ATOM 1441 O O . LEU A 1 180 ? 14.631 -1.232 -7.881 1.00 93.00 180 LEU A O 1
ATOM 1445 N N . ASP A 1 181 ? 16.734 -1.152 -7.079 1.00 94.25 181 ASP A N 1
ATOM 1446 C CA . ASP A 1 181 ? 16.896 -2.606 -6.958 1.00 94.25 181 ASP A CA 1
ATOM 1447 C C . ASP A 1 181 ? 15.913 -3.196 -5.934 1.00 94.25 181 ASP A C 1
ATOM 1449 O O . ASP A 1 181 ? 15.276 -4.219 -6.189 1.00 94.25 181 ASP A O 1
ATOM 1453 N N . SER A 1 182 ? 15.721 -2.517 -4.798 1.00 93.06 182 SER A N 1
ATOM 1454 C CA . SER A 1 182 ? 14.754 -2.933 -3.772 1.00 93.06 182 SER A CA 1
ATOM 1455 C C . SER A 1 182 ? 13.311 -2.868 -4.285 1.00 93.06 182 SER A C 1
ATOM 1457 O O . SER A 1 182 ? 12.517 -3.770 -4.026 1.00 93.06 182 SER A O 1
ATOM 1459 N N . TRP A 1 183 ? 12.968 -1.829 -5.051 1.00 91.75 183 TRP A N 1
ATOM 1460 C CA . TRP A 1 183 ? 11.676 -1.703 -5.726 1.00 91.75 183 TRP A CA 1
ATOM 1461 C C . TRP A 1 183 ? 11.455 -2.828 -6.733 1.00 91.75 183 TRP A C 1
ATOM 1463 O O . TRP A 1 183 ? 10.358 -3.383 -6.779 1.00 91.75 183 TRP A O 1
ATOM 1473 N N . ASN A 1 184 ? 12.478 -3.190 -7.511 1.00 92.06 184 ASN A N 1
ATOM 1474 C CA . ASN A 1 184 ? 12.386 -4.322 -8.425 1.00 92.06 184 ASN A CA 1
ATOM 1475 C C . ASN A 1 184 ? 12.149 -5.636 -7.664 1.00 92.06 184 ASN A C 1
ATOM 1477 O O . ASN A 1 184 ? 11.217 -6.359 -8.001 1.00 92.06 184 ASN A O 1
ATOM 1481 N N . GLY A 1 185 ? 12.905 -5.897 -6.591 1.00 94.31 185 GLY A N 1
ATOM 1482 C CA . GLY A 1 185 ? 12.711 -7.088 -5.754 1.00 94.31 185 GLY A CA 1
ATOM 1483 C C . GLY A 1 185 ? 11.308 -7.175 -5.142 1.00 94.31 185 GLY A C 1
ATOM 1484 O O . GLY A 1 185 ? 10.696 -8.239 -5.134 1.00 94.31 185 GLY A O 1
ATOM 1485 N N . LEU A 1 186 ? 10.732 -6.045 -4.713 1.00 92.75 186 LEU A N 1
ATOM 1486 C CA . LEU A 1 186 ? 9.341 -6.015 -4.246 1.00 92.75 186 LEU A CA 1
ATOM 1487 C C . LEU A 1 186 ? 8.348 -6.413 -5.343 1.00 92.75 186 LEU A C 1
ATOM 1489 O O . LEU A 1 186 ? 7.393 -7.128 -5.054 1.00 92.75 186 LEU A O 1
ATOM 1493 N N . LEU A 1 187 ? 8.558 -5.963 -6.583 1.00 91.81 187 LEU A N 1
ATOM 1494 C CA . LEU A 1 187 ? 7.675 -6.268 -7.715 1.00 91.81 187 LEU A CA 1
ATOM 1495 C C . LEU A 1 187 ? 7.821 -7.708 -8.237 1.00 91.81 187 LEU A C 1
ATOM 1497 O O . LEU A 1 187 ? 6.933 -8.178 -8.949 1.00 91.81 187 LEU A O 1
ATOM 1501 N N . GLU A 1 188 ? 8.897 -8.415 -7.881 1.00 93.88 188 GLU A N 1
ATOM 1502 C CA . GLU A 1 188 ? 9.060 -9.848 -8.165 1.00 93.88 188 GLU A CA 1
ATOM 1503 C C . GLU A 1 188 ? 8.174 -10.718 -7.260 1.00 93.88 188 GLU A C 1
ATOM 1505 O O . GLU A 1 188 ? 7.662 -11.750 -7.697 1.00 93.88 188 GLU A O 1
ATOM 1510 N N . GLU A 1 189 ? 7.955 -10.289 -6.017 1.00 93.31 189 GLU A N 1
ATOM 1511 C CA . GLU A 1 189 ? 7.174 -11.031 -5.021 1.00 93.31 189 GLU A CA 1
ATOM 1512 C C . GLU A 1 189 ? 5.727 -10.532 -4.891 1.00 93.31 189 GLU A C 1
ATOM 1514 O O . GLU A 1 189 ? 4.809 -11.314 -4.625 1.00 93.31 189 GLU A O 1
ATOM 1519 N N . TRP A 1 190 ? 5.504 -9.229 -5.074 1.00 94.94 190 TRP A N 1
ATOM 1520 C CA . TRP A 1 190 ? 4.230 -8.572 -4.805 1.00 94.94 190 TRP A CA 1
ATOM 1521 C C . TRP A 1 190 ? 3.693 -7.837 -6.026 1.00 94.94 190 TRP A C 1
ATOM 1523 O O . TRP A 1 190 ? 4.368 -7.045 -6.679 1.00 94.94 190 TRP A O 1
ATOM 1533 N N . THR A 1 191 ? 2.395 -8.003 -6.267 1.00 92.56 191 THR A N 1
ATOM 1534 C CA . THR A 1 191 ? 1.664 -7.095 -7.152 1.00 92.56 191 THR A CA 1
ATOM 1535 C C . THR A 1 191 ? 1.344 -5.794 -6.417 1.00 92.56 191 THR A C 1
ATOM 1537 O O . THR A 1 191 ? 1.156 -5.789 -5.199 1.00 92.56 191 THR A O 1
ATOM 1540 N N . LEU A 1 192 ? 1.165 -4.693 -7.156 1.00 89.44 192 LEU A N 1
ATOM 1541 C CA . LEU A 1 192 ? 0.715 -3.427 -6.564 1.00 89.44 192 LEU A CA 1
ATOM 1542 C C . LEU A 1 192 ? -0.595 -3.592 -5.775 1.00 89.44 192 LEU A C 1
ATOM 1544 O O . LEU A 1 192 ? -0.761 -2.969 -4.731 1.00 89.44 192 LEU A O 1
ATOM 1548 N N . LYS A 1 193 ? -1.512 -4.443 -6.254 1.00 91.12 193 LYS A N 1
ATOM 1549 C CA . LYS A 1 193 ? -2.793 -4.709 -5.591 1.00 91.12 193 LYS A CA 1
ATOM 1550 C C . LYS A 1 193 ? -2.593 -5.387 -4.234 1.00 91.12 193 LYS A C 1
ATOM 1552 O O . LYS A 1 193 ? -3.072 -4.864 -3.236 1.00 91.12 193 LYS A O 1
ATOM 1557 N N . SER A 1 194 ? -1.861 -6.502 -4.192 1.00 92.44 194 SER A N 1
ATOM 1558 C CA . SER A 1 194 ? -1.640 -7.256 -2.949 1.00 92.44 194 SER A CA 1
ATOM 1559 C C . SER A 1 194 ? -0.822 -6.462 -1.930 1.00 92.44 194 SER A C 1
ATOM 1561 O O . SER A 1 194 ? -1.158 -6.450 -0.747 1.00 92.44 194 SER A O 1
ATOM 1563 N N . ALA A 1 195 ? 0.206 -5.736 -2.383 1.00 93.06 195 ALA A N 1
ATOM 1564 C CA . ALA A 1 195 ? 0.966 -4.838 -1.518 1.00 93.06 195 ALA A CA 1
ATOM 1565 C C . ALA A 1 195 ? 0.072 -3.726 -0.950 1.00 93.06 195 ALA A C 1
ATOM 1567 O O . ALA A 1 195 ? 0.129 -3.435 0.243 1.00 93.06 195 ALA A O 1
ATOM 1568 N N . LYS A 1 196 ? -0.786 -3.124 -1.784 1.00 92.62 196 LYS A N 1
ATOM 1569 C CA . LYS A 1 196 ? -1.703 -2.067 -1.351 1.00 92.62 196 LYS A CA 1
ATOM 1570 C C . LYS A 1 196 ? -2.728 -2.565 -0.335 1.00 92.62 196 LYS A C 1
ATOM 1572 O O . LYS A 1 196 ? -2.916 -1.891 0.666 1.00 92.62 196 LYS A O 1
ATOM 1577 N N . GLU A 1 197 ? -3.350 -3.720 -0.557 1.00 91.75 197 GLU A N 1
ATOM 1578 C CA . GLU A 1 197 ? -4.318 -4.306 0.383 1.00 91.75 197 GLU A CA 1
ATOM 1579 C C . GLU A 1 197 ? -3.694 -4.510 1.774 1.00 91.75 197 GLU A C 1
ATOM 1581 O O . GLU A 1 197 ? -4.259 -4.078 2.777 1.00 91.75 197 GLU A O 1
ATOM 1586 N N . ALA A 1 198 ? -2.484 -5.075 1.835 1.00 92.62 198 ALA A N 1
ATOM 1587 C CA . ALA A 1 198 ? -1.772 -5.271 3.096 1.00 92.62 198 ALA A CA 1
ATOM 1588 C C . ALA A 1 198 ? -1.355 -3.943 3.759 1.00 92.62 198 ALA A C 1
ATOM 1590 O O . ALA A 1 198 ? -1.532 -3.760 4.966 1.00 92.62 198 ALA A O 1
ATOM 1591 N N . LEU A 1 199 ? -0.802 -3.002 2.987 1.00 93.62 199 LEU A N 1
ATOM 1592 C CA . LEU A 1 199 ? -0.342 -1.712 3.509 1.00 93.62 199 LEU A CA 1
ATOM 1593 C C . LEU A 1 199 ? -1.498 -0.806 3.948 1.00 93.62 199 LEU A C 1
ATOM 1595 O O . LEU A 1 199 ? -1.343 -0.074 4.926 1.00 93.62 199 LEU A O 1
ATOM 1599 N N . ASP A 1 200 ? -2.644 -0.856 3.267 1.00 93.19 200 ASP A N 1
ATOM 1600 C CA . ASP A 1 200 ? -3.845 -0.111 3.650 1.00 93.19 200 ASP A CA 1
ATOM 1601 C C . ASP A 1 200 ? -4.400 -0.631 4.986 1.00 93.19 200 ASP A C 1
ATOM 1603 O O . ASP A 1 200 ? -4.720 0.182 5.854 1.00 93.19 200 ASP A O 1
ATOM 1607 N N . GLU A 1 201 ? -4.426 -1.952 5.202 1.00 91.44 201 GLU A N 1
ATOM 1608 C CA . GLU A 1 201 ? -4.840 -2.554 6.478 1.00 91.44 201 GLU A CA 1
ATOM 1609 C C . GLU A 1 201 ? -3.899 -2.148 7.623 1.00 91.44 201 GLU A C 1
ATOM 1611 O O . GLU A 1 201 ? -4.342 -1.679 8.675 1.00 91.44 201 GLU A O 1
ATOM 1616 N N . VAL A 1 202 ? -2.581 -2.244 7.405 1.00 93.69 202 VAL A N 1
ATOM 1617 C CA . VAL A 1 202 ? -1.580 -1.793 8.387 1.00 93.69 202 VAL A CA 1
ATOM 1618 C C . VAL A 1 202 ? -1.744 -0.301 8.675 1.00 93.69 202 VAL A C 1
ATOM 1620 O O . VAL A 1 202 ? -1.746 0.105 9.838 1.00 93.69 202 VAL A O 1
ATOM 1623 N N . SER A 1 203 ? -1.910 0.524 7.638 1.00 93.31 203 SER A N 1
ATOM 1624 C CA . SER A 1 203 ? -2.092 1.969 7.786 1.00 93.31 203 SER A CA 1
ATOM 1625 C C . SER A 1 203 ? -3.363 2.302 8.564 1.00 93.31 203 SER A C 1
ATOM 1627 O O . SER A 1 203 ? -3.319 3.140 9.465 1.00 93.31 203 SER A O 1
ATOM 1629 N N . SER A 1 204 ? -4.477 1.641 8.247 1.00 91.50 204 SER A N 1
ATOM 1630 C CA . SER A 1 204 ? -5.764 1.834 8.915 1.00 91.50 204 SER A CA 1
ATOM 1631 C C . SER A 1 204 ? -5.677 1.479 10.399 1.00 91.50 204 SER A C 1
ATOM 1633 O O . SER A 1 204 ? -6.003 2.321 11.234 1.00 91.50 204 SER A O 1
ATOM 1635 N N . ARG A 1 205 ? -5.133 0.303 10.746 1.00 92.75 205 ARG A N 1
ATOM 1636 C CA . ARG A 1 205 ? -4.975 -0.119 12.148 1.00 92.75 205 ARG A CA 1
ATOM 1637 C C . ARG A 1 205 ? -4.070 0.811 12.943 1.00 92.75 205 ARG A C 1
ATOM 1639 O O . ARG A 1 205 ? -4.388 1.136 14.081 1.00 92.75 205 ARG A O 1
ATOM 1646 N N . LEU A 1 206 ? -2.950 1.249 12.366 1.00 93.62 206 LEU A N 1
ATOM 1647 C CA . LEU A 1 206 ? -2.033 2.161 13.057 1.00 93.62 206 LEU A CA 1
ATOM 1648 C C . LEU A 1 206 ? -2.668 3.535 13.306 1.00 93.62 206 LEU A C 1
ATOM 1650 O O . LEU A 1 206 ? -2.526 4.069 14.403 1.00 93.62 206 LEU A O 1
ATOM 1654 N N . LYS A 1 207 ? -3.414 4.078 12.337 1.00 92.25 207 LYS A N 1
ATOM 1655 C CA . LYS A 1 207 ? -4.166 5.329 12.526 1.00 92.25 207 LYS A CA 1
ATOM 1656 C C . LYS A 1 207 ? -5.257 5.185 13.582 1.00 92.25 207 LYS A C 1
ATOM 1658 O O . LYS A 1 207 ? -5.381 6.061 14.429 1.00 92.25 207 LYS A O 1
ATOM 1663 N N . LEU A 1 208 ? -5.992 4.071 13.563 1.00 91.69 208 LEU A N 1
ATOM 1664 C CA . LEU A 1 208 ? -7.024 3.769 14.553 1.00 91.69 208 LEU A CA 1
ATOM 1665 C C . LEU A 1 208 ? -6.442 3.722 15.973 1.00 91.69 208 LEU A C 1
ATOM 1667 O O . LEU A 1 208 ? -7.029 4.281 16.894 1.00 91.69 208 LEU A O 1
ATOM 1671 N N . ILE A 1 209 ? -5.268 3.105 16.153 1.00 92.31 209 ILE A N 1
ATOM 1672 C CA . ILE A 1 209 ? -4.572 3.081 17.449 1.00 92.31 209 ILE A CA 1
ATOM 1673 C C . ILE A 1 209 ? -4.260 4.501 17.934 1.00 92.31 209 ILE A C 1
ATOM 1675 O O . ILE A 1 209 ? -4.520 4.809 19.097 1.00 92.31 209 ILE A O 1
ATOM 1679 N N . GLU A 1 210 ? -3.721 5.363 17.069 1.00 90.38 210 GLU A N 1
ATOM 1680 C CA . GLU A 1 210 ? -3.391 6.741 17.453 1.00 90.38 210 GLU A CA 1
ATOM 1681 C C . GLU A 1 210 ? -4.635 7.589 17.720 1.00 90.38 210 GLU A C 1
ATOM 1683 O O . GLU A 1 210 ? -4.653 8.374 18.666 1.00 90.38 210 GLU A O 1
ATOM 1688 N N . GLU A 1 211 ? -5.715 7.374 16.972 1.00 89.69 211 GLU A N 1
ATOM 1689 C CA . GLU A 1 211 ? -6.991 8.032 17.237 1.00 89.69 211 GLU A CA 1
ATOM 1690 C C . GLU A 1 211 ? -7.575 7.618 18.596 1.00 89.69 211 GLU A C 1
ATOM 1692 O O . GLU A 1 211 ? -7.932 8.482 19.400 1.00 89.69 211 GLU A O 1
ATOM 1697 N N . ILE A 1 212 ? -7.582 6.317 18.916 1.00 90.19 212 ILE A N 1
ATOM 1698 C CA . ILE A 1 212 ? -8.000 5.818 20.235 1.00 90.19 212 ILE A CA 1
ATOM 1699 C C . ILE A 1 212 ? -7.107 6.403 21.333 1.00 90.19 212 ILE A C 1
ATOM 1701 O O . ILE A 1 212 ? -7.618 6.840 22.366 1.00 90.19 212 ILE A O 1
ATOM 1705 N N . ARG A 1 213 ? -5.786 6.464 21.125 1.00 90.44 213 ARG A N 1
ATOM 1706 C CA . ARG A 1 213 ? -4.849 7.059 22.088 1.00 90.44 213 ARG A CA 1
ATOM 1707 C C . ARG A 1 213 ? -5.170 8.530 22.348 1.00 90.44 213 ARG A C 1
ATOM 1709 O O . ARG A 1 213 ? -5.284 8.924 23.505 1.00 90.44 213 ARG A O 1
ATOM 1716 N N . ALA A 1 214 ? -5.351 9.326 21.297 1.00 87.94 214 ALA A N 1
ATOM 1717 C CA . ALA A 1 214 ? -5.655 10.748 21.420 1.00 87.94 214 ALA A CA 1
ATOM 1718 C C . ALA A 1 214 ? -6.993 10.984 22.141 1.00 87.94 214 ALA A C 1
ATOM 1720 O O . ALA A 1 214 ? -7.072 11.804 23.057 1.00 87.94 214 ALA A O 1
ATOM 1721 N N . LYS A 1 215 ? -8.037 10.231 21.774 1.00 86.94 215 LYS A N 1
ATOM 1722 C CA . LYS A 1 215 ? -9.380 10.375 22.352 1.00 86.94 215 LYS A CA 1
ATOM 1723 C C . LYS A 1 215 ? -9.462 9.886 23.798 1.00 86.94 215 LYS A C 1
ATOM 1725 O O . LYS A 1 215 ? -10.098 10.538 24.619 1.00 86.94 215 LYS A O 1
ATOM 1730 N N . THR A 1 216 ? -8.790 8.793 24.151 1.00 87.31 216 THR A N 1
ATOM 1731 C CA . THR A 1 216 ? -8.802 8.268 25.532 1.00 87.31 216 THR A CA 1
ATOM 1732 C C . THR A 1 216 ? -7.928 9.068 26.502 1.00 87.31 216 THR A C 1
ATOM 1734 O O . THR A 1 216 ? -8.112 8.956 27.711 1.00 87.31 216 THR A O 1
ATOM 1737 N N . ALA A 1 217 ? -7.017 9.907 25.997 1.00 85.44 217 ALA A N 1
ATOM 1738 C CA . ALA A 1 217 ? -6.200 10.808 26.810 1.00 85.44 217 ALA A CA 1
ATOM 1739 C C . ALA A 1 217 ? -6.901 12.131 27.184 1.00 85.44 217 ALA A C 1
ATOM 1741 O O . ALA A 1 217 ? -6.418 12.839 28.067 1.00 85.44 217 ALA A O 1
ATOM 1742 N N . SER A 1 218 ? -8.011 12.483 26.526 1.00 82.81 218 SER A N 1
ATOM 1743 C CA . SER A 1 218 ? -8.739 13.735 26.767 1.00 82.81 218 SER A CA 1
ATOM 1744 C C . SER A 1 218 ? -9.991 13.510 27.616 1.00 82.81 218 SER A C 1
ATOM 1746 O O . SER A 1 218 ? -10.842 12.689 27.279 1.00 82.81 218 SER A O 1
ATOM 1748 N N . THR A 1 219 ? -10.140 14.284 28.694 1.00 75.94 219 THR A N 1
ATOM 1749 C CA . THR A 1 219 ? -11.338 14.276 29.555 1.00 75.94 219 THR A CA 1
ATOM 1750 C C . THR A 1 219 ? -12.567 14.901 28.895 1.00 75.94 219 THR A C 1
ATOM 1752 O O . THR A 1 219 ? -13.680 14.679 29.366 1.00 75.94 219 THR A O 1
ATOM 1755 N N . ASP A 1 220 ? -12.374 15.663 27.815 1.00 77.94 220 ASP A N 1
ATOM 1756 C CA . ASP A 1 220 ? -13.452 16.332 27.074 1.00 77.94 220 ASP A CA 1
ATOM 1757 C C . ASP A 1 220 ? -14.074 15.436 25.990 1.00 77.94 220 ASP A C 1
ATOM 1759 O O . ASP A 1 220 ? -15.077 15.803 25.379 1.00 77.94 220 ASP A O 1
ATOM 1763 N N . THR A 1 221 ? -13.486 14.263 25.739 1.00 75.31 221 THR A N 1
ATOM 1764 C CA . THR A 1 221 ? -13.953 13.315 24.724 1.00 75.31 221 THR A CA 1
ATOM 1765 C C . THR A 1 221 ? -15.347 12.791 25.050 1.00 75.31 221 THR A C 1
ATOM 1767 O O . THR A 1 221 ? -15.586 12.236 26.127 1.00 75.31 221 THR A O 1
ATOM 1770 N N . GLN A 1 222 ? -16.258 12.874 24.078 1.00 66.44 222 GLN A N 1
ATOM 1771 C CA . GLN A 1 222 ? -17.587 12.289 24.206 1.00 66.44 222 GLN A CA 1
ATOM 1772 C C . GLN A 1 222 ? -17.570 10.797 23.878 1.00 66.44 222 GLN A C 1
ATOM 1774 O O . GLN A 1 222 ? -17.319 10.371 22.752 1.00 66.44 222 GLN A O 1
ATOM 1779 N N . GLU A 1 223 ? -17.895 9.986 24.876 1.00 64.56 223 GLU A N 1
ATOM 1780 C CA . GLU A 1 223 ? -17.789 8.531 24.816 1.00 64.56 223 GLU A CA 1
ATOM 1781 C C . GLU A 1 223 ? -18.572 7.894 23.658 1.00 64.56 223 GLU A C 1
ATOM 1783 O O . GLU A 1 223 ? -18.064 7.042 22.929 1.00 64.56 223 GLU A O 1
ATOM 1788 N N . VAL A 1 224 ? -19.802 8.355 23.447 1.00 60.75 224 VAL A N 1
ATOM 1789 C CA . VAL A 1 224 ? -20.703 7.756 22.466 1.00 60.75 224 VAL A CA 1
ATOM 1790 C C . VAL A 1 224 ? -20.406 8.214 21.040 1.00 60.75 224 VAL A C 1
ATOM 1792 O O . VAL A 1 224 ? -20.381 7.405 20.117 1.00 60.75 224 VAL A O 1
ATOM 1795 N N . GLN A 1 225 ? -20.182 9.513 20.844 1.00 66.25 225 GLN A N 1
ATOM 1796 C CA . GLN A 1 225 ? -20.012 10.070 19.502 1.00 66.25 225 GLN A CA 1
ATOM 1797 C C . GLN A 1 225 ? -18.595 9.858 18.962 1.00 66.25 225 GLN A C 1
ATOM 1799 O O . GLN A 1 225 ? -18.418 9.770 17.748 1.00 66.25 225 GLN A O 1
ATOM 1804 N N . GLU A 1 226 ? -17.598 9.759 19.849 1.00 70.81 226 GLU A N 1
ATOM 1805 C CA . GLU A 1 226 ? -16.188 9.755 19.459 1.00 70.81 226 GLU A CA 1
ATOM 1806 C C . GLU A 1 226 ? -15.474 8.431 19.755 1.00 70.81 226 GLU A C 1
ATOM 1808 O O . GLU A 1 226 ? -14.690 7.993 18.919 1.00 70.81 226 GLU A O 1
ATOM 1813 N N . LEU A 1 227 ? -15.724 7.761 20.892 1.00 76.25 227 LEU A N 1
ATOM 1814 C CA . LEU A 1 227 ? -15.000 6.523 21.233 1.00 76.25 227 LEU A CA 1
ATOM 1815 C C . LEU A 1 227 ? -15.659 5.265 20.662 1.00 76.25 227 LEU A C 1
ATOM 1817 O O . LEU A 1 227 ? -14.966 4.427 20.088 1.00 76.25 227 LEU A O 1
ATOM 1821 N N . GLN A 1 228 ? -16.979 5.118 20.793 1.00 74.38 228 GLN A N 1
ATOM 1822 C CA . GLN A 1 228 ? -17.689 3.905 20.362 1.00 74.38 228 GLN A CA 1
ATOM 1823 C C . GLN A 1 228 ? -17.395 3.476 18.909 1.00 74.38 228 GLN A C 1
ATOM 1825 O O . GLN A 1 228 ? -17.075 2.300 18.703 1.00 74.38 228 GLN A O 1
ATOM 1830 N N . PRO A 1 229 ? -17.412 4.379 17.903 1.00 78.19 229 PRO A N 1
ATOM 1831 C CA . PRO A 1 229 ? -17.073 4.006 16.529 1.00 78.19 229 PRO A CA 1
ATOM 1832 C C . PRO A 1 229 ? -15.678 3.378 16.399 1.00 78.19 229 PRO A C 1
ATOM 1834 O O . PRO A 1 229 ? -15.510 2.396 15.677 1.00 78.19 229 PRO A O 1
ATOM 1837 N N . LEU A 1 230 ? -14.696 3.890 17.147 1.00 85.06 230 LEU A N 1
ATOM 1838 C CA . LEU A 1 230 ? -13.317 3.403 17.112 1.00 85.06 230 LEU A CA 1
ATOM 1839 C C . LEU A 1 230 ? -13.205 1.994 17.698 1.00 85.06 230 LEU A C 1
ATOM 1841 O O . LEU A 1 230 ? -12.513 1.141 17.148 1.00 85.06 230 LEU A O 1
ATOM 1845 N N . PHE A 1 231 ? -13.916 1.724 18.796 1.00 83.69 231 PHE A N 1
ATOM 1846 C CA . PHE A 1 231 ? -13.902 0.410 19.440 1.00 83.69 231 PHE A CA 1
ATOM 1847 C C . PHE A 1 231 ? -14.609 -0.672 18.614 1.00 83.69 231 PHE A C 1
ATOM 1849 O O . PHE A 1 231 ? -14.186 -1.829 18.652 1.00 83.69 231 PHE A O 1
ATOM 1856 N N . GLY A 1 232 ? -15.616 -0.300 17.817 1.00 77.38 232 GLY A N 1
ATOM 1857 C CA . GLY A 1 232 ? -16.236 -1.202 16.844 1.00 77.38 232 GLY A CA 1
ATOM 1858 C C . GLY A 1 232 ? -15.286 -1.621 15.719 1.00 77.38 232 GLY A C 1
ATOM 1859 O O . GLY A 1 232 ? -15.279 -2.781 15.315 1.00 77.38 232 GLY A O 1
ATOM 1860 N N . GLU A 1 233 ? -14.423 -0.716 15.250 1.00 82.12 233 GLU A N 1
ATOM 1861 C CA . GLU A 1 233 ? -13.383 -1.033 14.253 1.00 82.12 233 GLU A CA 1
ATOM 1862 C C . GLU A 1 233 ? -12.166 -1.752 14.870 1.00 82.12 233 GLU A C 1
ATOM 1864 O O . GLU A 1 233 ? -11.360 -2.368 14.171 1.00 82.12 233 GLU A O 1
ATOM 1869 N N . ALA A 1 234 ? -12.053 -1.727 16.197 1.00 88.56 234 ALA A N 1
ATOM 1870 C CA . ALA A 1 234 ? -10.929 -2.247 16.960 1.00 88.56 234 ALA A CA 1
ATOM 1871 C C . ALA A 1 234 ? -11.186 -3.608 17.634 1.00 88.56 234 ALA A C 1
ATOM 1873 O O . ALA A 1 234 ? -10.417 -4.011 18.512 1.00 88.56 234 ALA A O 1
ATOM 1874 N N . LEU A 1 235 ? -12.229 -4.352 17.239 1.00 86.12 235 LEU A N 1
ATOM 1875 C CA . LEU A 1 235 ? -12.558 -5.650 17.855 1.00 86.12 235 LEU A CA 1
ATOM 1876 C C . LEU A 1 235 ? -11.383 -6.642 17.851 1.00 86.12 235 LEU A C 1
ATOM 1878 O O . LEU A 1 235 ? -11.162 -7.368 18.826 1.00 86.12 235 LEU A O 1
ATOM 1882 N N . TRP A 1 236 ? -10.569 -6.603 16.796 1.00 88.69 236 TRP A N 1
ATOM 1883 C CA . TRP A 1 236 ? -9.350 -7.398 16.641 1.00 88.69 236 TRP A CA 1
ATOM 1884 C C . TRP A 1 236 ? -8.313 -7.163 17.756 1.00 88.69 236 TRP A C 1
ATOM 1886 O O . TRP A 1 236 ? -7.437 -8.005 17.957 1.00 88.69 236 TRP A O 1
ATOM 1896 N N . ILE A 1 237 ? -8.390 -6.064 18.518 1.00 91.88 237 ILE A N 1
ATOM 1897 C CA . ILE A 1 237 ? -7.500 -5.778 19.657 1.00 91.88 237 ILE A CA 1
ATOM 1898 C C . ILE A 1 237 ? -7.869 -6.637 20.875 1.00 91.88 237 ILE A C 1
ATOM 1900 O O . ILE A 1 237 ? -6.979 -7.095 21.596 1.00 91.88 237 ILE A O 1
ATOM 1904 N N . PHE A 1 238 ? -9.154 -6.946 21.076 1.00 88.38 238 PHE A N 1
ATOM 1905 C CA . PHE A 1 238 ? -9.608 -7.792 22.187 1.00 88.38 238 PHE A CA 1
ATOM 1906 C C . PHE A 1 238 ? -9.212 -9.266 22.011 1.00 88.38 238 PHE A C 1
ATOM 1908 O O . PHE A 1 238 ? -9.032 -9.995 22.988 1.00 88.38 238 PHE A O 1
ATOM 1915 N N . GLY A 1 239 ? -9.054 -9.739 20.772 1.00 83.94 239 GLY A N 1
ATOM 1916 C CA . GLY A 1 239 ? -8.883 -11.164 20.480 1.00 83.94 239 GLY A CA 1
ATOM 1917 C C . GLY A 1 239 ? -8.912 -11.456 18.983 1.00 83.94 239 GLY A C 1
ATOM 1918 O O . GLY A 1 239 ? -9.772 -10.900 18.311 1.00 83.94 239 GLY A O 1
ATOM 1919 N N . PRO A 1 240 ? -8.024 -12.322 18.446 1.00 77.44 240 PRO A N 1
ATOM 1920 C CA . PRO A 1 240 ? -8.129 -12.749 17.043 1.00 77.44 240 PRO A CA 1
ATOM 1921 C C . PRO A 1 240 ? -9.482 -13.418 16.754 1.00 77.44 240 PRO A C 1
ATOM 1923 O O . PRO A 1 240 ? -10.023 -13.313 15.662 1.00 77.44 240 PRO A O 1
ATOM 1926 N N . GLN A 1 241 ? -10.090 -14.045 17.765 1.00 75.69 241 GLN A N 1
ATOM 1927 C CA . GLN A 1 241 ? -11.423 -14.626 17.656 1.00 75.69 241 GLN A CA 1
ATOM 1928 C C . GLN A 1 241 ? -12.539 -13.601 17.396 1.00 75.69 241 GLN A C 1
ATOM 1930 O O . GLN A 1 241 ? -13.636 -14.028 17.071 1.00 75.69 241 GLN A O 1
ATOM 1935 N N . PHE A 1 242 ? -12.292 -12.296 17.565 1.00 79.38 242 PHE A N 1
ATOM 1936 C CA . PHE A 1 242 ? -13.268 -11.217 17.345 1.00 79.38 242 PHE A CA 1
ATOM 1937 C C . PHE A 1 242 ? -13.028 -10.450 16.035 1.00 79.38 242 PHE A C 1
ATOM 1939 O O . PHE A 1 242 ? -13.697 -9.460 15.768 1.00 79.38 242 PHE A O 1
ATOM 1946 N N . GLU A 1 243 ? -12.063 -10.889 15.225 1.00 72.56 243 GLU A N 1
ATOM 1947 C CA . GLU A 1 243 ? -11.699 -10.275 13.940 1.00 72.56 243 GLU A CA 1
ATOM 1948 C C . GLU A 1 243 ? -12.575 -10.776 12.773 1.00 72.56 243 GLU A C 1
ATOM 1950 O O . GLU A 1 243 ? -12.538 -10.219 11.681 1.00 72.56 243 GLU A O 1
ATOM 1955 N N . SER A 1 244 ? -13.376 -11.827 12.994 1.00 65.75 244 SER A N 1
ATOM 1956 C CA . SER A 1 244 ? -14.211 -12.444 11.956 1.00 65.75 244 SER A CA 1
ATOM 1957 C C . SER A 1 244 ? -15.278 -11.483 11.417 1.00 65.75 244 SER A C 1
ATOM 1959 O O . SER A 1 244 ? -15.970 -10.822 12.190 1.00 65.75 244 SER A O 1
ATOM 1961 N N . ILE A 1 245 ? -15.488 -11.506 10.094 1.00 57.00 245 ILE A N 1
ATOM 1962 C CA . ILE A 1 245 ? -16.601 -10.830 9.396 1.00 57.00 245 ILE A CA 1
ATOM 1963 C C . ILE A 1 245 ? -17.987 -11.260 9.902 1.00 57.00 245 ILE A C 1
ATOM 1965 O O . ILE A 1 245 ? -18.983 -10.601 9.622 1.00 57.00 245 ILE A O 1
ATOM 1969 N N . GLU A 1 246 ? -18.054 -12.378 10.624 1.00 59.38 246 GLU A N 1
ATOM 1970 C CA . GLU A 1 246 ? -19.278 -12.920 11.211 1.00 59.38 246 GLU A CA 1
ATOM 1971 C C . GLU A 1 246 ? -19.742 -12.142 12.447 1.00 59.38 246 GLU A C 1
ATOM 1973 O O . GLU A 1 246 ? -20.896 -12.300 12.847 1.00 59.38 246 GLU A O 1
ATOM 1978 N N . PHE A 1 247 ? -18.872 -11.318 13.054 1.00 65.31 247 PHE A N 1
ATOM 1979 C CA . PHE A 1 247 ? -19.283 -10.411 14.122 1.00 65.31 247 PHE A CA 1
ATOM 1980 C C . PHE A 1 247 ? -20.114 -9.279 13.527 1.00 65.31 247 PHE A C 1
ATOM 1982 O O . PHE A 1 247 ? -19.595 -8.292 13.008 1.00 65.31 247 PHE A O 1
ATOM 1989 N N . THR A 1 248 ? -21.426 -9.447 13.599 1.00 57.16 248 THR A N 1
ATOM 1990 C CA . THR A 1 248 ? -22.418 -8.482 13.122 1.00 57.16 248 THR A CA 1
ATOM 1991 C C . THR A 1 248 ? -23.333 -8.113 14.282 1.00 57.16 248 THR A C 1
ATOM 1993 O O . THR A 1 248 ? -23.236 -8.686 15.363 1.00 57.16 248 THR A O 1
ATOM 1996 N N . SER A 1 249 ? -24.185 -7.107 14.111 1.00 52.28 249 SER A N 1
ATOM 1997 C CA . SER A 1 249 ? -25.273 -6.840 15.043 1.00 52.28 249 SER A CA 1
ATOM 1998 C C . SER A 1 249 ? -26.567 -7.397 14.482 1.00 52.28 249 SER A C 1
ATOM 2000 O O . SER A 1 249 ? -27.112 -6.901 13.493 1.00 52.28 249 SER A O 1
ATOM 2002 N N . ASN A 1 250 ? -27.084 -8.436 15.128 1.00 58.06 250 ASN A N 1
ATOM 2003 C CA . ASN A 1 250 ? -28.370 -9.011 14.768 1.00 58.06 250 ASN A CA 1
ATOM 2004 C C . ASN A 1 250 ? -29.520 -7.992 14.951 1.00 58.06 250 ASN A C 1
ATOM 2006 O O . ASN A 1 250 ? -29.653 -7.360 16.000 1.00 58.06 250 ASN A O 1
ATOM 2010 N N . LYS A 1 251 ? -30.430 -7.893 13.966 1.00 55.19 251 LYS A N 1
ATOM 2011 C CA . LYS A 1 251 ? -31.631 -7.027 13.992 1.00 55.19 251 LYS A CA 1
ATOM 2012 C C . LYS A 1 251 ? -32.489 -7.199 15.253 1.00 55.19 251 LYS A C 1
ATOM 2014 O O . LYS A 1 251 ? -33.067 -6.223 15.737 1.00 55.19 251 LYS A O 1
ATOM 2019 N N . GLY A 1 252 ? -32.591 -8.425 15.780 1.00 57.56 252 GLY A N 1
ATOM 2020 C CA . GLY A 1 252 ? -33.303 -8.702 17.034 1.00 57.56 252 GLY A CA 1
ATOM 2021 C C . GLY A 1 252 ? -32.637 -8.025 18.232 1.00 57.56 252 GLY A C 1
ATOM 2022 O O . GLY A 1 252 ? -33.303 -7.382 19.044 1.00 57.56 252 GLY A O 1
ATOM 2023 N N . MET A 1 253 ? -31.307 -8.074 18.272 1.00 66.19 253 MET A N 1
ATOM 2024 C CA . MET A 1 253 ? -30.505 -7.413 19.290 1.00 66.19 253 MET A CA 1
ATOM 2025 C C . MET A 1 253 ? -30.544 -5.893 19.143 1.00 66.19 253 MET A C 1
ATOM 2027 O O . MET A 1 253 ? -30.731 -5.208 20.139 1.00 66.19 253 MET A O 1
ATOM 2031 N N . THR A 1 254 ? -30.526 -5.352 17.920 1.00 64.56 254 THR A N 1
ATOM 2032 C CA . THR A 1 254 ? -30.734 -3.912 17.691 1.00 64.56 254 THR A CA 1
ATOM 2033 C C . THR A 1 254 ? -32.063 -3.418 18.274 1.00 64.56 254 THR A C 1
ATOM 2035 O O . THR A 1 254 ? -32.125 -2.321 18.825 1.00 64.56 254 THR A O 1
ATOM 2038 N N . ARG A 1 255 ? -33.141 -4.208 18.176 1.00 63.38 255 ARG A N 1
ATOM 2039 C CA . ARG A 1 255 ? -34.447 -3.848 18.751 1.00 63.38 255 ARG A CA 1
ATOM 2040 C C . ARG A 1 255 ? -34.423 -3.857 20.279 1.00 63.38 255 ARG A C 1
ATOM 2042 O O . ARG A 1 255 ? -34.895 -2.897 20.878 1.00 63.38 255 ARG A O 1
ATOM 2049 N N . VAL A 1 256 ? -33.878 -4.903 20.897 1.00 63.44 256 VAL A N 1
ATOM 2050 C CA . VAL A 1 256 ? -33.800 -4.979 22.366 1.00 63.44 256 VAL A CA 1
ATOM 2051 C C . VAL A 1 256 ? -32.853 -3.927 22.923 1.00 63.44 256 VAL A C 1
ATOM 2053 O O . VAL A 1 256 ? -33.172 -3.315 23.928 1.00 63.44 256 VAL A O 1
ATOM 2056 N N . ILE A 1 257 ? -31.766 -3.611 22.223 1.00 66.62 257 ILE A N 1
ATOM 2057 C CA . ILE A 1 257 ? -30.888 -2.484 22.551 1.00 66.62 257 ILE A CA 1
ATOM 2058 C C . ILE A 1 257 ? -31.669 -1.159 22.509 1.00 66.62 257 ILE A C 1
ATOM 2060 O O . ILE A 1 257 ? -31.584 -0.360 23.435 1.00 66.62 257 ILE A O 1
ATOM 2064 N N . LYS A 1 258 ? -32.525 -0.927 21.507 1.00 65.94 258 LYS A N 1
ATOM 2065 C CA . LYS A 1 258 ? -33.394 0.266 21.501 1.00 65.94 258 LYS A CA 1
ATOM 2066 C C . LYS A 1 258 ? -34.371 0.311 22.679 1.00 65.94 258 LYS A C 1
ATOM 2068 O O . LYS A 1 258 ? -34.622 1.400 23.187 1.00 65.94 258 LYS A O 1
ATOM 2073 N N . GLU A 1 259 ? -34.911 -0.831 23.107 1.00 66.25 259 GLU A N 1
ATOM 2074 C CA . GLU A 1 259 ? -35.787 -0.927 24.287 1.00 66.25 259 GLU A CA 1
ATOM 2075 C C . GLU A 1 259 ? -35.009 -0.653 25.589 1.00 66.25 259 GLU A C 1
ATOM 2077 O O . GLU A 1 259 ? -35.412 0.220 26.359 1.00 66.25 259 GLU A O 1
ATOM 2082 N N . LEU A 1 260 ? -33.863 -1.319 25.772 1.00 65.75 260 LEU A N 1
ATOM 2083 C CA . LEU A 1 260 ? -32.925 -1.181 26.894 1.00 65.75 260 LEU A CA 1
ATOM 2084 C C . LEU A 1 260 ? -32.529 0.277 27.149 1.00 65.75 260 LEU A C 1
ATOM 2086 O O . LEU A 1 260 ? -32.576 0.768 28.276 1.00 65.75 260 LEU A O 1
ATOM 2090 N N . PHE A 1 261 ? -32.154 0.978 26.080 1.00 63.75 261 PHE A N 1
ATOM 2091 C CA . PHE A 1 261 ? -31.644 2.347 26.150 1.00 63.75 261 PHE A CA 1
ATOM 2092 C C . PHE A 1 261 ? -32.704 3.410 25.822 1.00 63.75 261 PHE A C 1
ATOM 2094 O O . PHE A 1 261 ? -32.397 4.597 25.820 1.00 63.75 261 PHE A O 1
ATOM 2101 N N . LYS A 1 262 ? -33.959 3.009 25.566 1.00 63.16 262 LYS A N 1
ATOM 2102 C CA . LYS A 1 262 ? -35.094 3.899 25.249 1.00 63.16 262 LYS A CA 1
ATOM 2103 C C . LYS A 1 262 ? -34.823 4.885 24.094 1.00 63.16 262 LYS A C 1
ATOM 2105 O O . LYS A 1 262 ? -35.289 6.022 24.131 1.00 63.16 262 LYS A O 1
ATOM 2110 N N . VAL A 1 263 ? -34.094 4.459 23.057 1.00 55.16 263 VAL A N 1
ATOM 2111 C CA . VAL A 1 263 ? -33.670 5.326 21.936 1.00 55.16 263 VAL A CA 1
ATOM 2112 C C . VAL A 1 263 ? -34.615 5.202 20.731 1.00 55.16 263 VAL A C 1
ATOM 2114 O O . VAL A 1 263 ? -34.844 4.107 20.212 1.00 55.16 263 VAL A O 1
ATOM 2117 N N . THR A 1 264 ? -35.134 6.336 20.243 1.00 46.59 264 THR A N 1
ATOM 2118 C CA . THR A 1 264 ? -36.154 6.432 19.170 1.00 46.59 264 THR A CA 1
ATOM 2119 C C . THR A 1 264 ? -35.633 6.763 17.759 1.00 46.59 264 THR A C 1
ATOM 2121 O O . THR A 1 264 ? -36.434 6.847 16.827 1.00 46.59 264 THR A O 1
ATOM 2124 N N . GLU A 1 265 ? -34.324 6.930 17.540 1.00 46.06 265 GLU A N 1
ATOM 2125 C CA . GLU A 1 265 ? -33.790 7.455 16.267 1.00 46.06 265 GLU A CA 1
ATOM 2126 C C . GLU A 1 265 ? -33.457 6.408 15.170 1.00 46.06 265 GLU A C 1
ATOM 2128 O O . GLU A 1 265 ? -33.271 5.205 15.409 1.00 46.06 265 GLU A O 1
ATOM 2133 N N . LYS A 1 266 ? -33.406 6.889 13.913 1.00 41.34 266 LYS A N 1
ATOM 2134 C CA . LYS A 1 266 ? -33.053 6.138 12.692 1.00 41.34 266 LYS A CA 1
ATOM 2135 C C . LYS A 1 266 ? -31.536 6.192 12.464 1.00 41.34 266 LYS A C 1
ATOM 2137 O O . LYS A 1 266 ? -30.995 7.258 12.209 1.00 41.34 266 LYS A O 1
ATOM 2142 N N . GLY A 1 267 ? -30.873 5.035 12.504 1.00 43.97 267 GLY A N 1
ATOM 2143 C CA . GLY A 1 267 ? -29.423 4.919 12.311 1.00 43.97 267 GLY A CA 1
ATOM 2144 C C . GLY A 1 267 ? -28.913 5.463 10.967 1.00 43.97 267 GLY A C 1
ATOM 2145 O O . GLY A 1 267 ? -29.610 5.432 9.948 1.00 43.97 267 GLY A O 1
ATOM 2146 N N . SER A 1 268 ? -27.669 5.949 10.979 1.00 38.09 268 SER A N 1
ATOM 2147 C CA . SER A 1 268 ? -26.935 6.424 9.802 1.00 38.09 268 SER A CA 1
ATOM 2148 C C . SER A 1 268 ? -26.733 5.308 8.769 1.00 38.09 268 SER A C 1
ATOM 2150 O O . SER A 1 268 ? -26.347 4.189 9.096 1.00 38.09 268 SER A O 1
ATOM 2152 N N . ARG A 1 269 ? -26.937 5.633 7.486 1.00 37.38 269 ARG A N 1
ATOM 2153 C CA . ARG A 1 269 ? -26.822 4.712 6.336 1.00 37.38 269 ARG A CA 1
ATOM 2154 C C . ARG A 1 269 ? -25.405 4.179 6.069 1.00 37.38 269 ARG A C 1
ATOM 2156 O O . ARG A 1 269 ? -25.255 3.355 5.173 1.00 37.38 269 ARG A O 1
ATOM 2163 N N . LYS A 1 270 ? -24.373 4.651 6.780 1.00 36.34 270 LYS A N 1
ATOM 2164 C CA . LYS A 1 270 ? -22.974 4.302 6.473 1.00 36.34 270 LYS A CA 1
ATOM 2165 C C . LYS A 1 270 ? -22.507 2.941 7.009 1.00 36.34 270 LYS A C 1
ATOM 2167 O O . LYS A 1 270 ? -21.552 2.431 6.440 1.00 36.34 270 LYS A O 1
ATOM 2172 N N . ARG A 1 271 ? -23.181 2.323 7.993 1.00 36.88 271 ARG A N 1
ATOM 2173 C CA . ARG A 1 271 ? -23.055 0.885 8.339 1.00 36.88 271 ARG A CA 1
ATOM 2174 C C . ARG A 1 271 ? -24.350 0.390 9.020 1.00 36.88 271 ARG A C 1
ATOM 2176 O O . ARG A 1 271 ? -24.592 0.768 10.162 1.00 36.88 271 ARG A O 1
ATOM 2183 N N . PRO A 1 272 ? -25.199 -0.412 8.353 1.00 35.38 272 PRO A N 1
ATOM 2184 C CA . PRO A 1 272 ? -26.488 -0.865 8.899 1.00 35.38 272 PRO A CA 1
ATOM 2185 C C . PRO A 1 272 ? -26.398 -1.960 9.977 1.00 35.38 272 PRO A C 1
ATOM 2187 O O . PRO A 1 272 ? -27.422 -2.284 10.576 1.00 35.38 272 PRO A O 1
ATOM 2190 N N . ASP A 1 273 ? -25.205 -2.515 10.213 1.00 38.12 273 ASP A N 1
ATOM 2191 C CA . ASP A 1 273 ? -25.022 -3.817 10.873 1.00 38.12 273 ASP A CA 1
ATOM 2192 C C . ASP A 1 273 ? -24.387 -3.725 12.270 1.00 38.12 273 ASP A C 1
ATOM 2194 O O . ASP A 1 273 ? -23.845 -4.706 12.768 1.00 38.12 273 ASP A O 1
ATOM 2198 N N . PHE A 1 274 ? -24.456 -2.561 12.925 1.00 43.31 274 PHE A N 1
ATOM 2199 C CA . PHE A 1 274 ? -23.977 -2.361 14.295 1.00 43.31 274 PHE A CA 1
ATOM 2200 C C . PHE A 1 274 ? -25.062 -1.706 15.148 1.00 43.31 274 PHE A C 1
ATOM 2202 O O . PHE A 1 274 ? -25.556 -0.629 14.818 1.00 43.31 274 PHE A O 1
ATOM 2209 N N . ALA A 1 275 ? -25.409 -2.306 16.285 1.00 48.50 275 ALA A N 1
ATOM 2210 C CA . ALA A 1 275 ? -26.197 -1.645 17.317 1.00 48.50 275 ALA A CA 1
ATOM 2211 C C . ALA A 1 275 ? -25.282 -0.772 18.186 1.00 48.50 275 ALA A C 1
ATOM 2213 O O . ALA A 1 275 ? -25.205 -0.942 19.397 1.00 48.50 275 ALA A O 1
ATOM 2214 N N . VAL A 1 276 ? -24.572 0.158 17.547 1.00 47.50 276 VAL A N 1
ATOM 2215 C CA . VAL A 1 276 ? -24.023 1.327 18.233 1.00 47.50 276 VAL A CA 1
ATOM 2216 C C . VAL A 1 276 ? -25.159 2.339 18.239 1.00 47.50 276 VAL A C 1
ATOM 2218 O O . VAL A 1 276 ? -25.525 2.883 17.194 1.00 47.50 276 VAL A O 1
ATOM 2221 N N . LEU A 1 277 ? -25.813 2.518 19.386 1.00 50.72 277 LEU A N 1
ATOM 2222 C CA . LEU A 1 277 ? -26.804 3.582 19.493 1.00 50.72 277 LEU A CA 1
ATOM 2223 C C . LEU A 1 277 ? -26.066 4.927 19.521 1.00 50.72 277 LEU A C 1
ATOM 2225 O O . LEU A 1 277 ? -25.075 5.033 20.239 1.00 50.72 277 LEU A O 1
ATOM 2229 N N . PRO A 1 278 ? -26.568 5.960 18.820 1.00 44.47 278 PRO A N 1
ATOM 2230 C CA . PRO A 1 278 ? -25.974 7.302 18.821 1.00 44.47 278 PRO A CA 1
ATOM 2231 C C . PRO A 1 278 ? -25.829 7.942 20.209 1.00 44.47 278 PRO A C 1
ATOM 2233 O O . PRO A 1 278 ? -25.070 8.896 20.342 1.00 44.47 278 PRO A O 1
ATOM 2236 N N . ASP A 1 279 ? -26.527 7.394 21.215 1.00 49.28 279 ASP A N 1
ATOM 2237 C CA . ASP A 1 279 ? -26.570 7.879 22.600 1.00 49.28 279 ASP A CA 1
ATOM 2238 C C . ASP A 1 279 ? -26.153 6.817 23.650 1.00 49.28 279 ASP A C 1
ATOM 2240 O O . ASP A 1 279 ? -26.340 7.042 24.844 1.00 49.28 279 ASP A O 1
ATOM 2244 N N . SER A 1 280 ? -25.608 5.652 23.249 1.00 58.75 280 SER A N 1
ATOM 2245 C CA . SER A 1 280 ? -25.187 4.597 24.192 1.00 58.75 280 SER A CA 1
ATOM 2246 C C . SER A 1 280 ? -23.675 4.403 24.266 1.00 58.75 280 SER A C 1
ATOM 2248 O O . SER A 1 280 ? -22.991 4.254 23.259 1.00 58.75 280 SER A O 1
ATOM 2250 N N . THR A 1 281 ? -23.174 4.312 25.494 1.00 62.84 281 THR A N 1
ATOM 2251 C CA . THR A 1 281 ? -21.793 3.982 25.876 1.00 62.84 281 THR A CA 1
ATOM 2252 C C . THR A 1 281 ? -21.416 2.524 25.627 1.00 62.84 281 THR A C 1
ATOM 2254 O O . THR A 1 281 ? -20.303 2.104 25.951 1.00 62.84 281 THR A O 1
ATOM 2257 N N . VAL A 1 282 ? -22.331 1.741 25.046 1.00 72.38 282 VAL A N 1
ATOM 2258 C CA . VAL A 1 282 ? -22.268 0.280 25.007 1.00 72.38 282 VAL A CA 1
ATOM 2259 C C . VAL A 1 282 ? -22.380 -0.235 23.580 1.00 72.38 282 VAL A C 1
ATOM 2261 O O . VAL A 1 282 ? -23.357 0.042 22.882 1.00 72.38 282 VAL A O 1
ATOM 2264 N N . GLY A 1 283 ? -21.405 -1.040 23.167 1.00 75.12 283 GLY A N 1
ATOM 2265 C CA . GLY A 1 283 ? -21.416 -1.774 21.904 1.00 75.12 283 GLY A CA 1
ATOM 2266 C C . GLY A 1 283 ? -21.716 -3.255 22.130 1.00 75.12 283 GLY A C 1
ATOM 2267 O O . GLY A 1 283 ? -21.157 -3.865 23.039 1.00 75.12 283 GLY A O 1
ATOM 2268 N N . PHE A 1 284 ? -22.573 -3.845 21.296 1.00 78.62 284 PHE A N 1
ATOM 2269 C CA . PHE A 1 284 ? -22.900 -5.274 21.326 1.00 78.62 284 PHE A CA 1
ATOM 2270 C C . PHE A 1 284 ? -22.529 -5.918 19.991 1.00 78.62 284 PHE A C 1
ATOM 2272 O O . PHE A 1 284 ? -22.999 -5.476 18.940 1.00 78.62 284 PHE A O 1
ATOM 2279 N N . TYR A 1 285 ? -21.722 -6.975 20.047 1.00 79.06 285 TYR A N 1
ATOM 2280 C CA . TYR A 1 285 ? -21.170 -7.651 18.876 1.00 79.06 285 TYR A CA 1
ATOM 2281 C C . TYR A 1 285 ? -21.396 -9.152 19.007 1.00 79.06 285 TYR A C 1
ATOM 2283 O O . TYR A 1 285 ? -20.880 -9.770 19.941 1.00 79.06 285 TYR A O 1
ATOM 2291 N N . ASP A 1 286 ? -22.168 -9.744 18.098 1.00 81.69 286 ASP A N 1
ATOM 2292 C CA . ASP A 1 286 ? -22.504 -11.161 18.160 1.00 81.69 286 ASP A CA 1
ATOM 2293 C C . ASP A 1 286 ? -21.960 -11.951 16.980 1.00 81.69 286 ASP A C 1
ATOM 2295 O O . ASP A 1 286 ? -21.889 -11.463 15.856 1.00 81.69 286 ASP A O 1
ATOM 2299 N N . ARG A 1 287 ? -21.597 -13.201 17.262 1.00 82.31 287 ARG A N 1
ATOM 2300 C CA . ARG A 1 287 ? -21.358 -14.224 16.255 1.00 82.31 287 ARG A CA 1
ATOM 2301 C C . ARG A 1 287 ? -22.523 -15.217 16.277 1.00 82.31 287 ARG A C 1
ATOM 2303 O O . ARG A 1 287 ? -22.811 -15.765 17.353 1.00 82.31 287 ARG A O 1
ATOM 2310 N N . PRO A 1 288 ? -23.156 -15.497 15.126 1.00 81.94 288 PRO A N 1
ATOM 2311 C CA . PRO A 1 288 ? -24.253 -16.449 15.051 1.00 81.94 288 PRO A CA 1
ATOM 2312 C C . PRO A 1 288 ? -23.825 -17.861 15.456 1.00 81.94 288 PRO A C 1
ATOM 2314 O O . PRO A 1 288 ? -22.706 -18.293 15.179 1.00 81.94 288 PRO A O 1
ATOM 2317 N N . ALA A 1 289 ? -24.735 -18.583 16.106 1.00 83.44 289 ALA A N 1
ATOM 2318 C CA . ALA A 1 289 ? -24.660 -20.035 16.218 1.00 83.44 289 ALA A CA 1
ATOM 2319 C C . ALA A 1 289 ? -25.320 -20.674 14.990 1.00 83.44 289 ALA A C 1
ATOM 2321 O O . ALA A 1 289 ? -26.246 -20.098 14.417 1.00 83.44 289 ALA A O 1
ATOM 2322 N N . PHE A 1 290 ? -24.867 -21.867 14.610 1.00 81.81 290 PHE A N 1
ATOM 2323 C CA . PHE A 1 290 ? -25.446 -22.654 13.524 1.00 81.81 290 PHE A CA 1
ATOM 2324 C C . PHE A 1 290 ? -25.851 -24.031 14.049 1.00 81.81 290 PHE A C 1
ATOM 2326 O O . PHE A 1 290 ? -25.149 -24.598 14.888 1.00 81.81 290 PHE A O 1
ATOM 2333 N N . ASP A 1 291 ? -26.994 -24.534 13.590 1.00 83.38 291 ASP A N 1
ATOM 2334 C CA . ASP A 1 291 ? -27.444 -25.894 13.886 1.00 83.38 291 ASP A CA 1
ATOM 2335 C C . ASP A 1 291 ? -26.745 -26.945 12.999 1.00 83.38 291 ASP A C 1
ATOM 2337 O O . ASP A 1 291 ? -25.883 -26.624 12.179 1.00 83.38 291 ASP A O 1
ATOM 2341 N N . GLU A 1 292 ? -27.094 -28.223 13.187 1.00 83.50 292 GLU A N 1
ATOM 2342 C CA . GLU A 1 292 ? -26.517 -29.349 12.432 1.00 83.50 292 GLU A CA 1
ATOM 2343 C C . GLU A 1 292 ? -26.785 -29.250 10.917 1.00 83.50 292 GLU A C 1
ATOM 2345 O O . GLU A 1 292 ? -25.981 -29.714 10.106 1.00 83.50 292 GLU A O 1
ATOM 2350 N N . ASP A 1 293 ? -27.862 -28.562 10.530 1.00 84.81 293 ASP A N 1
ATOM 2351 C CA . ASP A 1 293 ? -28.247 -28.303 9.142 1.00 84.81 293 ASP A CA 1
ATOM 2352 C C . ASP A 1 293 ? -27.620 -27.007 8.588 1.00 84.81 293 ASP A C 1
ATOM 2354 O O . ASP A 1 293 ? -27.946 -26.578 7.480 1.00 84.81 293 ASP A O 1
ATOM 2358 N N . HIS A 1 294 ? -26.678 -26.405 9.325 1.00 78.56 294 HIS A N 1
ATOM 2359 C CA . HIS A 1 294 ? -25.970 -25.167 8.982 1.00 78.56 294 HIS A CA 1
ATOM 2360 C C . HIS A 1 294 ? -26.889 -23.940 8.865 1.00 78.56 294 HIS A C 1
ATOM 2362 O O . HIS A 1 294 ? -26.520 -22.934 8.251 1.00 78.56 294 HIS A O 1
ATOM 2368 N N . ASN A 1 295 ? -28.072 -23.981 9.480 1.00 79.88 295 ASN A N 1
ATOM 2369 C CA . ASN A 1 295 ? -28.948 -22.824 9.585 1.00 79.88 295 ASN A CA 1
ATOM 2370 C C . ASN A 1 295 ? -28.580 -22.008 10.823 1.00 79.88 295 ASN A C 1
ATOM 2372 O O . ASN A 1 295 ? -28.271 -22.546 11.885 1.00 79.88 295 ASN A O 1
ATOM 2376 N N . GLN A 1 296 ? -28.621 -20.682 10.696 1.00 77.56 296 GLN A N 1
ATOM 2377 C CA . GLN A 1 296 ? -28.366 -19.789 11.820 1.00 77.56 296 GLN A CA 1
ATOM 2378 C C . GLN A 1 296 ? -29.433 -19.994 12.908 1.00 77.56 296 GLN A C 1
ATOM 2380 O O . GLN A 1 296 ? -30.613 -19.721 12.689 1.00 77.56 296 GLN A O 1
ATOM 2385 N N . ASN A 1 297 ? -29.005 -20.417 14.097 1.00 80.06 297 ASN A N 1
ATOM 2386 C CA . ASN A 1 297 ? -29.865 -20.697 15.240 1.00 80.06 297 ASN A CA 1
ATOM 2387 C C . ASN A 1 297 ? -29.307 -20.061 16.522 1.00 80.06 297 ASN A C 1
ATOM 2389 O O . ASN A 1 297 ? -28.637 -20.702 17.330 1.00 80.06 297 ASN A O 1
ATOM 2393 N N . GLY A 1 298 ? -29.605 -18.775 16.712 1.00 82.62 298 GLY A N 1
ATOM 2394 C CA . GLY A 1 298 ? -29.234 -18.024 17.912 1.00 82.62 298 GLY A CA 1
ATOM 2395 C C . GLY A 1 298 ? -27.820 -17.438 17.873 1.00 82.62 298 GLY A C 1
ATOM 2396 O O . GLY A 1 298 ? -27.257 -17.189 16.806 1.00 82.62 298 GLY A O 1
ATOM 2397 N N . VAL A 1 299 ? -27.272 -17.171 19.061 1.00 84.62 299 VAL A N 1
ATOM 2398 C CA . VAL A 1 299 ? -25.976 -16.504 19.258 1.00 84.62 299 VAL A CA 1
ATOM 2399 C C . VAL A 1 299 ? -25.001 -17.455 19.943 1.00 84.62 299 VAL A C 1
ATOM 2401 O O . VAL A 1 299 ? -25.244 -17.891 21.072 1.00 84.62 299 VAL A O 1
ATOM 2404 N N . ASP A 1 300 ? -23.875 -17.733 19.289 1.00 86.81 300 ASP A N 1
ATOM 2405 C CA . ASP A 1 300 ? -22.798 -18.544 19.861 1.00 86.81 300 ASP A CA 1
ATOM 2406 C C . ASP A 1 300 ? -21.931 -17.705 20.806 1.00 86.81 300 ASP A C 1
ATOM 2408 O O . ASP A 1 300 ? -21.680 -18.090 21.950 1.00 86.81 300 ASP A O 1
ATOM 2412 N N . THR A 1 301 ? -21.490 -16.535 20.338 1.00 87.81 301 THR A N 1
ATOM 2413 C CA . THR A 1 301 ? -20.609 -15.640 21.094 1.00 87.81 301 THR A CA 1
ATOM 2414 C C . THR A 1 301 ? -21.172 -14.226 21.096 1.00 87.81 301 THR A C 1
ATOM 2416 O O . THR A 1 301 ? -21.501 -13.703 20.040 1.00 87.81 301 THR A O 1
ATOM 2419 N N . LEU A 1 302 ? -21.227 -13.591 22.266 1.00 88.00 302 LEU A N 1
ATOM 2420 C CA . LEU A 1 302 ? -21.576 -12.183 22.436 1.00 88.00 302 LEU A CA 1
ATOM 2421 C C . LEU A 1 302 ? -20.417 -11.438 23.106 1.00 88.00 302 LEU A C 1
ATOM 2423 O O . LEU A 1 302 ? -19.941 -11.833 24.173 1.00 88.00 302 LEU A O 1
ATOM 2427 N N . VAL A 1 303 ? -19.998 -10.331 22.508 1.00 88.00 303 VAL A N 1
ATOM 2428 C CA . VAL A 1 303 ? -19.075 -9.365 23.097 1.00 88.00 303 VAL A CA 1
ATOM 2429 C C . VAL A 1 303 ? -19.840 -8.095 23.424 1.00 88.00 303 VAL A C 1
ATOM 2431 O O . VAL A 1 303 ? -20.540 -7.551 22.574 1.00 88.00 303 VAL A O 1
ATOM 2434 N N . ILE A 1 304 ? -19.697 -7.623 24.656 1.00 87.75 304 ILE A N 1
ATOM 2435 C CA . ILE A 1 304 ? -20.248 -6.342 25.099 1.00 87.75 304 ILE A CA 1
ATOM 2436 C C . ILE A 1 304 ? -19.068 -5.433 25.403 1.00 87.75 304 ILE A C 1
ATOM 2438 O O . ILE A 1 304 ? -18.181 -5.835 26.147 1.00 87.75 304 ILE A O 1
ATOM 2442 N N . VAL A 1 305 ? -19.035 -4.237 24.834 1.00 87.94 305 VAL A N 1
ATOM 2443 C CA . VAL A 1 305 ? -17.998 -3.235 25.088 1.00 87.94 305 VAL A CA 1
ATOM 2444 C C . VAL A 1 305 ? -18.665 -2.037 25.746 1.00 87.94 305 VAL A C 1
ATOM 2446 O O . VAL A 1 305 ? -19.284 -1.226 25.064 1.00 87.94 305 VAL A O 1
ATOM 2449 N N . GLU A 1 306 ? -18.554 -1.960 27.068 1.00 87.38 306 GLU A N 1
ATOM 2450 C CA . GLU A 1 306 ? -18.935 -0.791 27.858 1.00 87.38 306 GLU A CA 1
ATOM 2451 C C . GLU A 1 306 ? -17.715 0.111 27.972 1.00 87.38 306 GLU A C 1
ATOM 2453 O O . GLU A 1 306 ? -16.678 -0.303 28.499 1.00 87.38 306 GLU A O 1
ATOM 2458 N N . LEU A 1 307 ? -17.831 1.332 27.477 1.00 87.69 307 LEU A N 1
ATOM 2459 C CA . LEU A 1 307 ? -16.808 2.341 27.673 1.00 87.69 307 LEU A CA 1
ATOM 2460 C C . LEU A 1 307 ? -17.141 3.140 28.945 1.00 87.69 307 LEU A C 1
ATOM 2462 O O . LEU A 1 307 ? -18.239 3.052 29.500 1.00 87.69 307 LEU A O 1
ATOM 2466 N N . LYS A 1 308 ? -16.158 3.873 29.459 1.00 85.75 308 LYS A N 1
ATOM 2467 C CA . LYS A 1 308 ? -16.355 4.920 30.459 1.00 85.75 308 LYS A CA 1
ATOM 2468 C C . LYS A 1 308 ? -15.500 6.113 30.105 1.00 85.75 308 LYS A C 1
ATOM 2470 O O . LYS A 1 308 ? -14.326 5.968 29.742 1.00 85.75 308 LYS A O 1
ATOM 2475 N N . LYS A 1 309 ? -16.082 7.302 30.226 1.00 77.06 309 LYS A N 1
ATOM 2476 C CA . LYS A 1 309 ? -15.337 8.555 30.107 1.00 77.06 309 LYS A CA 1
ATOM 2477 C C . LYS A 1 309 ? -14.115 8.567 31.045 1.00 77.06 309 LYS A C 1
ATOM 2479 O O . LYS A 1 309 ? -14.206 8.053 32.167 1.00 77.06 309 LYS A O 1
ATOM 2484 N N . PRO A 1 310 ? -12.999 9.189 30.634 1.00 78.75 310 PRO A N 1
ATOM 2485 C CA . PRO A 1 310 ? -11.876 9.421 31.534 1.00 78.75 310 PRO A CA 1
ATOM 2486 C C . PRO A 1 310 ? -12.316 10.156 32.812 1.00 78.75 310 PRO A C 1
ATOM 2488 O O . PRO A 1 310 ? -13.169 11.047 32.773 1.00 78.75 310 PRO A O 1
ATOM 2491 N N . GLY A 1 311 ? -11.758 9.761 33.953 1.00 78.50 311 GLY A N 1
ATOM 2492 C CA . GLY A 1 311 ? -12.092 10.258 35.286 1.00 78.50 311 GLY A CA 1
ATOM 2493 C C . GLY A 1 311 ? -13.169 9.461 36.028 1.00 78.50 311 GLY A C 1
ATOM 2494 O O . GLY A 1 311 ? -13.445 9.777 37.186 1.00 78.50 311 GLY A O 1
ATOM 2495 N N . VAL A 1 312 ? -13.776 8.442 35.407 1.00 84.06 312 VAL A N 1
ATOM 2496 C CA . VAL A 1 312 ? -14.721 7.532 36.075 1.00 84.06 312 VAL A CA 1
ATOM 2497 C C . VAL A 1 312 ? -14.043 6.180 36.310 1.00 84.06 312 VAL A C 1
ATOM 2499 O O . VAL A 1 312 ? -13.802 5.452 35.344 1.00 84.06 312 VAL A O 1
ATOM 2502 N N . PRO A 1 313 ? -13.732 5.818 37.569 1.00 89.12 313 PRO A N 1
ATOM 2503 C CA . PRO A 1 313 ? -13.085 4.551 37.863 1.00 89.12 313 PRO A CA 1
ATOM 2504 C C . PRO A 1 313 ? -14.038 3.382 37.626 1.00 89.12 313 PRO A C 1
ATOM 2506 O O . PRO A 1 313 ? -15.200 3.419 38.017 1.00 89.12 313 PRO A O 1
ATOM 2509 N N . LEU A 1 314 ? -13.519 2.310 37.032 1.00 92.44 314 LEU A N 1
ATOM 2510 C CA . LEU A 1 314 ? -14.269 1.077 36.823 1.00 92.44 314 LEU A CA 1
ATOM 2511 C C . LEU A 1 314 ? -14.472 0.347 38.155 1.00 92.44 314 LEU A C 1
ATOM 2513 O O . LEU A 1 314 ? -13.493 -0.117 38.749 1.00 92.44 314 LEU A O 1
ATOM 2517 N N . GLY A 1 315 ? -15.718 0.223 38.608 1.00 92.44 315 GLY A N 1
ATOM 2518 C CA . GLY A 1 315 ? -16.071 -0.430 39.862 1.00 92.44 315 GLY A CA 1
ATOM 2519 C C . GLY A 1 315 ? -17.139 -1.515 39.728 1.00 92.44 315 GLY A C 1
ATOM 2520 O O . GLY A 1 315 ? -17.473 -1.996 38.639 1.00 92.44 315 GLY A O 1
ATOM 2521 N N . GLN A 1 316 ? -17.672 -1.926 40.881 1.00 92.31 316 GLN A N 1
ATOM 2522 C CA . GLN A 1 316 ? -18.710 -2.951 40.964 1.00 92.31 316 GLN A CA 1
ATOM 2523 C C . GLN A 1 316 ? -20.020 -2.507 40.298 1.00 92.31 316 GLN A C 1
ATOM 2525 O O . GLN A 1 316 ? -20.705 -3.335 39.698 1.00 92.31 316 GLN A O 1
ATOM 2530 N N . GLU A 1 317 ? -20.375 -1.223 40.376 1.00 89.88 317 GLU A N 1
ATOM 2531 C CA . GLU A 1 317 ? -21.595 -0.690 39.758 1.00 89.88 317 GLU A CA 1
ATOM 2532 C C . GLU A 1 317 ? -21.556 -0.853 38.234 1.00 89.88 317 GLU A C 1
ATOM 2534 O O . GLU A 1 317 ? -22.500 -1.376 37.638 1.00 89.88 317 GLU A O 1
ATOM 2539 N N . GLU A 1 318 ? -20.427 -0.526 37.608 1.00 88.81 318 GLU A N 1
ATOM 2540 C CA . GLU A 1 318 ? -20.222 -0.652 36.166 1.00 88.81 318 GLU A CA 1
ATOM 2541 C C . GLU A 1 318 ? -20.188 -2.118 35.714 1.00 88.81 318 GLU A C 1
ATOM 2543 O O . GLU A 1 318 ? -20.750 -2.476 34.677 1.00 88.81 318 GLU A O 1
ATOM 2548 N N . LYS A 1 319 ? -19.595 -3.013 36.512 1.00 91.69 319 LYS A N 1
ATOM 2549 C CA . LYS A 1 319 ? -19.671 -4.461 36.255 1.00 91.69 319 LYS A CA 1
ATOM 2550 C C . LYS A 1 319 ? -21.115 -4.962 36.314 1.00 91.69 319 LYS A C 1
ATOM 2552 O O . LYS A 1 319 ? -21.544 -5.743 35.461 1.00 91.69 319 LYS A O 1
ATOM 2557 N N . MET A 1 320 ? -21.878 -4.499 37.303 1.00 89.62 320 MET A N 1
ATOM 2558 C CA . MET A 1 320 ? -23.285 -4.861 37.468 1.00 89.62 320 MET A CA 1
ATOM 2559 C C . MET A 1 320 ? -24.171 -4.286 36.362 1.00 89.62 320 MET A C 1
ATOM 2561 O O . MET A 1 320 ? -25.152 -4.935 35.995 1.00 89.62 320 MET A O 1
ATOM 2565 N N . GLN A 1 321 ? -23.811 -3.136 35.788 1.00 85.50 321 GLN A N 1
ATOM 2566 C CA . GLN A 1 321 ? -24.461 -2.571 34.605 1.00 85.50 321 GLN A CA 1
ATOM 2567 C C . GLN A 1 321 ? -24.341 -3.526 33.406 1.00 85.50 321 GLN A C 1
ATOM 2569 O O . GLN A 1 321 ? -25.359 -3.929 32.840 1.00 85.50 321 GLN A O 1
ATOM 2574 N N . VAL A 1 322 ? -23.123 -3.985 33.092 1.00 88.25 322 VAL A N 1
ATOM 2575 C CA . VAL A 1 322 ? -22.884 -4.961 32.011 1.00 88.25 322 VAL A CA 1
ATOM 2576 C C . VAL A 1 322 ? -23.633 -6.270 32.270 1.00 88.25 322 VAL A C 1
ATOM 2578 O O . VAL A 1 322 ? -24.271 -6.820 31.372 1.00 88.25 322 VAL A O 1
ATOM 2581 N N . TRP A 1 323 ? -23.618 -6.761 33.512 1.00 91.44 323 TRP A N 1
ATOM 2582 C CA . TRP A 1 323 ? -24.394 -7.942 33.894 1.00 91.44 323 TRP A CA 1
ATOM 2583 C C . TRP A 1 323 ? -25.909 -7.737 33.736 1.00 91.44 323 TRP A C 1
ATOM 2585 O O . TRP A 1 323 ? -26.621 -8.660 33.335 1.00 91.44 323 TRP A O 1
ATOM 2595 N N . GLY A 1 324 ? -26.407 -6.531 34.015 1.00 86.81 324 GLY A N 1
ATOM 2596 C CA . GLY A 1 324 ? -27.788 -6.121 33.774 1.00 86.81 324 GLY A CA 1
ATOM 2597 C C . GLY A 1 324 ? -28.205 -6.331 32.321 1.00 86.81 324 GLY A C 1
ATOM 2598 O O . GLY A 1 324 ? -29.202 -7.008 32.074 1.00 86.81 324 GLY A O 1
ATOM 2599 N N . TYR A 1 325 ? -27.391 -5.861 31.372 1.00 85.50 325 TYR A N 1
ATOM 2600 C CA . TYR A 1 325 ? -27.648 -6.052 29.941 1.00 85.50 325 TYR A CA 1
ATOM 2601 C C . TYR A 1 325 ? -27.728 -7.525 29.552 1.00 85.50 325 TYR A C 1
ATOM 2603 O O . TYR A 1 325 ? -28.622 -7.932 28.815 1.00 85.50 325 TYR A O 1
ATOM 2611 N N . ILE A 1 326 ? -26.828 -8.350 30.089 1.00 88.19 326 ILE A N 1
ATOM 2612 C CA . ILE A 1 326 ? -26.804 -9.789 29.807 1.00 88.19 326 ILE A CA 1
ATOM 2613 C C . ILE A 1 326 ? -28.079 -10.466 30.319 1.00 88.19 326 ILE A C 1
ATOM 2615 O O . ILE A 1 326 ? -28.646 -11.307 29.620 1.00 88.19 326 ILE A O 1
ATOM 2619 N N . LYS A 1 327 ? -28.549 -10.104 31.519 1.00 87.69 327 LYS A N 1
ATOM 2620 C CA . LYS A 1 327 ? -29.804 -10.637 32.069 1.00 87.69 327 LYS A CA 1
ATOM 2621 C C . LYS A 1 327 ? -31.002 -10.258 31.207 1.00 87.69 327 LYS A C 1
ATOM 2623 O O . LYS A 1 327 ? -31.785 -11.138 30.873 1.00 87.69 327 LYS A O 1
ATOM 2628 N N . GLU A 1 328 ? -31.105 -9.001 30.784 1.00 84.31 328 GLU A N 1
ATOM 2629 C CA . GLU A 1 328 ? -32.224 -8.561 29.948 1.00 84.31 328 GLU A CA 1
ATOM 2630 C C . GLU A 1 328 ? -32.224 -9.250 28.575 1.00 84.31 328 GLU A C 1
ATOM 2632 O O . GLU A 1 328 ? -33.263 -9.728 28.116 1.00 84.31 328 GLU A O 1
ATOM 2637 N N . LEU A 1 329 ? -31.053 -9.402 27.944 1.00 84.44 329 LEU A N 1
ATOM 2638 C CA . LEU A 1 329 ? -30.932 -10.152 26.690 1.00 84.44 329 LEU A CA 1
ATOM 2639 C C . LEU A 1 329 ? -31.358 -11.623 26.850 1.00 84.44 329 LEU A C 1
ATOM 2641 O O . LEU A 1 329 ? -31.964 -12.185 25.933 1.00 84.44 329 LEU A O 1
ATOM 2645 N N . ARG A 1 330 ? -31.078 -12.240 28.007 1.00 86.62 330 ARG A N 1
ATOM 2646 C CA . ARG A 1 330 ? -31.532 -13.603 28.337 1.00 86.62 330 ARG A CA 1
ATOM 2647 C C . ARG A 1 330 ? -33.038 -13.674 28.562 1.00 86.62 330 ARG A C 1
ATOM 2649 O O . ARG A 1 330 ? -33.685 -14.556 28.010 1.00 86.62 330 ARG A O 1
ATOM 2656 N N . GLU A 1 331 ? -33.604 -12.745 29.328 1.00 83.81 331 GLU A N 1
ATOM 2657 C CA . GLU A 1 331 ? -35.048 -12.679 29.603 1.00 83.81 331 GLU A CA 1
ATOM 2658 C C . GLU A 1 331 ? -35.871 -12.500 28.321 1.00 83.81 331 GLU A C 1
ATOM 2660 O O . GLU A 1 331 ? -36.954 -13.067 28.186 1.00 83.81 331 GLU A O 1
ATOM 2665 N N . LYS A 1 332 ? -35.334 -11.758 27.347 1.00 80.69 332 LYS A N 1
ATOM 2666 C CA . LYS A 1 332 ? -35.942 -11.561 26.022 1.00 80.69 332 LYS A CA 1
ATOM 2667 C C . LYS A 1 332 ? -35.682 -12.719 25.045 1.00 80.69 332 LYS A C 1
ATOM 2669 O O . LYS A 1 332 ? -36.170 -12.665 23.919 1.00 80.69 332 LYS A O 1
ATOM 2674 N N . GLY A 1 333 ? -34.919 -13.741 25.444 1.00 82.12 333 GLY A N 1
ATOM 2675 C CA . GLY A 1 333 ? -34.617 -14.923 24.630 1.00 82.12 333 GLY A CA 1
ATOM 2676 C C . GLY A 1 333 ? -33.651 -14.683 23.465 1.00 82.12 333 GLY A C 1
ATOM 2677 O O . GLY A 1 333 ? -33.592 -15.504 22.555 1.00 82.12 333 GLY A O 1
ATOM 2678 N N . LEU A 1 334 ? -32.904 -13.573 23.461 1.00 79.31 334 LEU A N 1
ATOM 2679 C CA . LEU A 1 334 ? -31.939 -13.262 22.397 1.00 79.31 334 LEU A CA 1
ATOM 2680 C C . LEU A 1 334 ? -30.596 -13.974 22.568 1.00 79.31 334 LEU A C 1
ATOM 2682 O O . LEU A 1 334 ? -29.907 -14.242 21.587 1.00 79.31 334 LEU A O 1
ATOM 2686 N N . VAL A 1 335 ? -30.223 -14.261 23.812 1.00 85.81 335 VAL A N 1
ATOM 2687 C CA . VAL A 1 335 ? -29.048 -15.065 24.157 1.00 85.81 335 VAL A CA 1
ATOM 2688 C C . VAL A 1 335 ? -29.448 -16.129 25.164 1.00 85.81 335 VAL A C 1
ATOM 2690 O O . VAL A 1 335 ? -30.310 -15.904 26.014 1.00 85.81 335 VAL A O 1
ATOM 2693 N N . SER A 1 336 ? -28.822 -17.297 25.077 1.00 86.00 336 SER A N 1
ATOM 2694 C CA . SER A 1 336 ? -29.115 -18.421 25.961 1.00 86.00 336 SER A CA 1
ATOM 2695 C C . SER A 1 336 ? -28.072 -18.531 27.079 1.00 86.00 336 SER A C 1
ATOM 2697 O O . SER A 1 336 ? -27.138 -17.730 27.195 1.00 86.00 336 SER A O 1
ATOM 2699 N N . THR A 1 337 ? -28.221 -19.536 27.941 1.00 84.94 337 THR A N 1
ATOM 2700 C CA . THR A 1 337 ? -27.175 -19.933 28.897 1.00 84.94 337 THR A CA 1
ATOM 2701 C C . THR A 1 337 ? -25.976 -20.593 28.213 1.00 84.94 337 THR A C 1
ATOM 2703 O O . THR A 1 337 ? -24.884 -20.613 28.781 1.00 84.94 337 THR A O 1
ATOM 2706 N N . GLU A 1 338 ? -26.163 -21.096 26.990 1.00 87.12 338 GLU A N 1
ATOM 2707 C CA . GLU A 1 338 ? -25.112 -21.715 26.182 1.00 87.12 338 GLU A CA 1
ATOM 2708 C C . GLU A 1 338 ? -24.267 -20.676 25.433 1.00 87.12 338 GLU A C 1
ATOM 2710 O O . GLU A 1 338 ? -23.116 -20.953 25.100 1.00 87.12 338 GLU A O 1
ATOM 2715 N N . THR A 1 339 ? -24.789 -19.461 25.231 1.00 89.81 339 THR A N 1
ATOM 2716 C CA . THR A 1 339 ? -24.051 -18.357 24.609 1.00 89.81 339 THR A CA 1
ATOM 2717 C C . THR A 1 339 ? -22.820 -17.972 25.437 1.00 89.81 339 THR A C 1
ATOM 2719 O O . THR A 1 339 ? -22.909 -17.679 26.635 1.00 89.81 339 THR A O 1
ATOM 2722 N N . ARG A 1 340 ? -21.655 -17.907 24.785 1.00 92.19 340 ARG A N 1
ATOM 2723 C CA . ARG A 1 340 ? -20.403 -17.409 25.368 1.00 92.19 340 ARG A CA 1
ATOM 2724 C C . ARG A 1 340 ? -20.402 -15.886 25.378 1.00 92.19 340 ARG A C 1
ATOM 2726 O O . ARG A 1 340 ? -20.295 -15.259 24.332 1.00 92.19 340 ARG A O 1
ATOM 2733 N N . VAL A 1 341 ? -20.474 -15.282 26.557 1.00 92.56 341 VAL A N 1
ATOM 2734 C CA . VAL A 1 341 ? -20.548 -13.828 26.726 1.00 92.56 341 VAL A CA 1
ATOM 2735 C C . VAL A 1 341 ? -19.257 -13.284 27.335 1.00 92.56 341 VAL A C 1
ATOM 2737 O O . VAL A 1 341 ? -18.840 -13.714 28.411 1.00 92.56 341 VAL A O 1
ATOM 2740 N N . THR A 1 342 ? -18.630 -12.315 26.670 1.00 93.44 342 THR A N 1
ATOM 2741 C CA . THR A 1 342 ? -17.501 -11.547 27.215 1.00 93.44 342 THR A CA 1
ATOM 2742 C C . THR A 1 342 ? -17.848 -10.064 27.246 1.00 93.44 342 THR A C 1
ATOM 2744 O O . THR A 1 342 ? -17.961 -9.433 26.202 1.00 93.44 342 THR A O 1
ATOM 2747 N N . GLY A 1 343 ? -18.008 -9.502 28.441 1.00 92.62 343 GLY A N 1
ATOM 2748 C CA . GLY A 1 343 ? -18.123 -8.061 28.636 1.00 92.62 343 GLY A CA 1
ATOM 2749 C C . GLY A 1 343 ? -16.749 -7.444 28.865 1.00 92.62 343 GLY A C 1
ATOM 2750 O O . GLY A 1 343 ? -16.054 -7.851 29.790 1.00 92.62 343 GLY A O 1
ATOM 2751 N N . PHE A 1 344 ? -16.346 -6.479 28.053 1.00 93.19 344 PHE A N 1
ATOM 2752 C CA . PHE A 1 344 ? -15.202 -5.616 28.298 1.00 93.19 344 PHE A CA 1
ATOM 2753 C C . PHE A 1 344 ? -15.707 -4.291 28.844 1.00 93.19 344 PHE A C 1
ATOM 2755 O O . PHE A 1 344 ? -16.504 -3.616 28.200 1.00 93.19 344 PHE A O 1
ATOM 2762 N N . LEU A 1 345 ? -15.237 -3.945 30.034 1.00 92.31 345 LEU A N 1
ATOM 2763 C CA . LEU A 1 345 ? -15.482 -2.658 30.657 1.00 92.31 345 LEU A CA 1
ATOM 2764 C C . LEU A 1 345 ? -14.189 -1.849 30.545 1.00 92.31 345 LEU A C 1
ATOM 2766 O O . LEU A 1 345 ? -13.191 -2.233 31.157 1.00 92.31 345 LEU A O 1
ATOM 2770 N N . LEU A 1 346 ? -14.181 -0.792 29.734 1.00 92.62 346 LEU A N 1
ATOM 2771 C CA . LEU A 1 346 ? -12.991 0.018 29.477 1.00 92.62 346 LEU A CA 1
ATOM 2772 C C . LEU A 1 346 ? -13.060 1.389 30.135 1.00 92.62 346 LEU A C 1
ATOM 2774 O O . LEU A 1 346 ? -14.093 2.044 30.111 1.00 92.62 346 LEU A O 1
ATOM 2778 N N . GLY A 1 347 ? -11.934 1.825 30.691 1.00 91.38 347 GLY A N 1
ATOM 2779 C CA . GLY A 1 347 ? -11.808 3.098 31.396 1.00 91.38 347 GLY A CA 1
ATOM 2780 C C . GLY A 1 347 ? -10.347 3.494 31.592 1.00 91.38 347 GLY A C 1
ATOM 2781 O O . GLY A 1 347 ? -9.428 2.764 31.211 1.00 91.38 347 GLY A O 1
ATOM 2782 N N . ASP A 1 348 ? -10.111 4.660 32.186 1.00 90.94 348 ASP A N 1
ATOM 2783 C CA 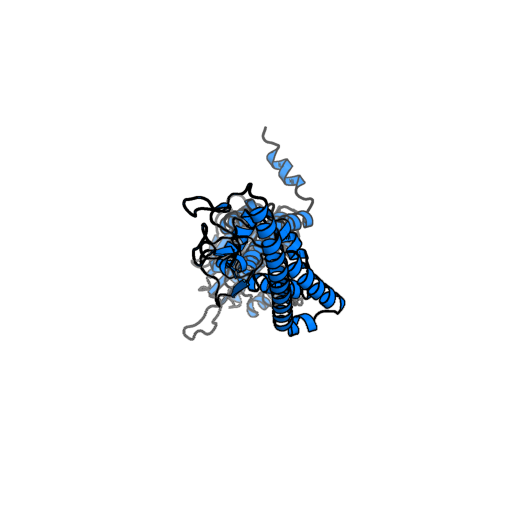. ASP A 1 348 ? -8.764 5.175 32.463 1.00 90.94 348 ASP A CA 1
ATOM 2784 C C . ASP A 1 348 ? -8.188 4.680 33.800 1.00 90.94 348 ASP A C 1
ATOM 2786 O O . ASP A 1 348 ? -6.971 4.661 33.991 1.00 90.94 348 ASP A O 1
ATOM 2790 N N . SER A 1 349 ? -9.054 4.235 34.708 1.00 92.94 349 SER A N 1
ATOM 2791 C CA . SER A 1 349 ? -8.709 3.783 36.051 1.00 92.94 349 SER A CA 1
ATOM 2792 C C . SER A 1 349 ? -9.656 2.677 36.523 1.00 92.94 349 SER A C 1
ATOM 2794 O O . SER A 1 349 ? -10.795 2.578 36.078 1.00 92.94 349 SER A O 1
ATOM 2796 N N . ILE A 1 350 ? -9.185 1.813 37.423 1.00 94.75 350 ILE A N 1
ATOM 2797 C CA . ILE A 1 350 ? -9.991 0.758 38.054 1.00 94.75 350 ILE A CA 1
ATOM 2798 C C . ILE A 1 350 ? -10.026 1.034 39.556 1.00 94.75 350 ILE A C 1
ATOM 2800 O O . ILE A 1 350 ? -8.989 1.341 40.150 1.00 94.75 350 ILE A O 1
ATOM 2804 N N . ALA A 1 351 ? -11.207 0.931 40.166 1.00 94.00 351 ALA A N 1
ATOM 2805 C CA . ALA A 1 351 ? -11.373 1.121 41.599 1.00 94.00 351 ALA A CA 1
ATOM 2806 C C . ALA A 1 351 ? -10.554 0.084 42.405 1.00 94.00 351 ALA A C 1
ATOM 2808 O O . ALA A 1 351 ? -10.285 -1.022 41.919 1.00 94.00 351 ALA A O 1
ATOM 2809 N N . PRO A 1 352 ? -10.130 0.400 43.643 1.00 92.00 352 PRO A N 1
ATOM 2810 C CA . PRO A 1 352 ? -9.377 -0.541 44.466 1.00 92.00 352 PRO A CA 1
ATOM 2811 C C . PRO A 1 352 ? -10.104 -1.883 44.600 1.00 92.00 352 PRO A C 1
ATOM 2813 O O . PRO A 1 352 ? -11.293 -1.911 44.883 1.00 92.00 352 PRO A O 1
ATOM 2816 N N . GLN A 1 353 ? -9.372 -2.987 44.418 1.00 90.31 353 GLN A N 1
ATOM 2817 C CA . GLN A 1 353 ? -9.887 -4.369 44.471 1.00 90.31 353 GLN A CA 1
ATOM 2818 C C . GLN A 1 353 ? -10.862 -4.758 43.343 1.00 90.31 353 GLN A C 1
ATOM 2820 O O . GLN A 1 353 ? -11.271 -5.911 43.268 1.00 90.31 353 GLN A O 1
ATOM 2825 N N . GLU A 1 354 ? -11.139 -3.867 42.389 1.00 92.88 354 GLU A N 1
ATOM 2826 C CA . GLU A 1 354 ? -12.052 -4.139 41.272 1.00 92.88 354 GLU A CA 1
ATOM 2827 C C . GLU A 1 354 ? -11.339 -4.603 39.992 1.00 92.88 354 GLU A C 1
ATOM 2829 O O . GLU A 1 354 ? -11.963 -4.727 38.943 1.00 92.88 354 GLU A O 1
ATOM 2834 N N . GLY A 1 355 ? -10.042 -4.920 40.057 1.00 89.44 355 GLY A N 1
ATOM 2835 C CA . GLY A 1 355 ? -9.249 -5.378 38.905 1.00 89.44 355 GLY A CA 1
ATOM 2836 C C . GLY A 1 355 ? -9.573 -6.787 38.407 1.00 89.44 355 GLY A C 1
ATOM 2837 O O . GLY A 1 355 ? -9.267 -7.118 37.261 1.00 89.44 355 GLY A O 1
ATOM 2838 N N . GLU A 1 356 ? -10.186 -7.628 39.239 1.00 93.50 356 GLU A N 1
ATOM 2839 C CA . GLU A 1 356 ? -10.468 -9.011 38.860 1.00 93.50 356 GLU A CA 1
ATOM 2840 C C . GLU A 1 356 ? -11.713 -9.131 37.963 1.00 93.50 356 GLU A C 1
ATOM 2842 O O . GLU A 1 356 ? -12.721 -8.446 38.191 1.00 93.50 356 GLU A O 1
ATOM 2847 N N . PRO A 1 357 ? -11.685 -10.020 36.949 1.00 94.56 357 PRO A N 1
ATOM 2848 C CA . PRO A 1 357 ? -12.864 -10.323 36.154 1.00 94.56 357 PRO A CA 1
ATOM 2849 C C . PRO A 1 357 ? -13.981 -10.974 36.975 1.00 94.56 357 PRO A C 1
ATOM 2851 O O . PRO A 1 357 ? -13.752 -11.958 37.679 1.00 94.56 357 PRO A O 1
ATOM 2854 N N . SER A 1 358 ? -15.215 -10.515 36.786 1.00 94.44 358 SER A N 1
ATOM 2855 C CA . SER A 1 358 ? -16.404 -11.164 37.344 1.00 94.44 358 SER A CA 1
ATOM 2856 C C . SER A 1 358 ? -16.847 -12.312 36.439 1.00 94.44 358 SER A C 1
ATOM 2858 O O . SER A 1 358 ? -17.012 -12.131 35.231 1.00 94.44 358 SER A O 1
ATOM 2860 N N . LYS A 1 359 ? -17.050 -13.503 37.008 1.00 94.94 359 LYS A N 1
ATOM 2861 C CA . LYS A 1 359 ? -17.565 -14.679 36.290 1.00 94.94 359 LYS A CA 1
ATOM 2862 C C . LYS A 1 359 ? -18.993 -14.981 36.727 1.00 94.94 359 LYS A C 1
ATOM 2864 O O . LYS A 1 359 ? -19.281 -15.007 37.920 1.00 94.94 359 LYS A O 1
ATOM 2869 N N . HIS A 1 360 ? -19.864 -15.259 35.763 1.00 91.00 360 HIS A N 1
ATOM 2870 C CA . HIS A 1 360 ? -21.255 -15.641 36.004 1.00 91.00 360 HIS A CA 1
ATOM 2871 C C . HIS A 1 360 ? -21.544 -16.971 35.297 1.00 91.00 360 HIS A C 1
ATOM 2873 O O . HIS A 1 360 ? -21.904 -17.007 34.121 1.00 91.00 360 HIS A O 1
ATOM 2879 N N . GLY A 1 361 ? -21.347 -18.076 36.020 1.00 88.62 361 GLY A N 1
ATOM 2880 C CA . GLY A 1 361 ? -21.294 -19.414 35.427 1.00 88.62 361 GLY A CA 1
ATOM 2881 C C . GLY A 1 361 ? -20.050 -19.608 34.553 1.00 88.62 361 GLY A C 1
ATOM 2882 O O . GLY A 1 361 ? -19.097 -18.829 34.624 1.00 88.62 361 GLY A O 1
ATOM 2883 N N . ASP A 1 362 ? -20.071 -20.631 33.701 1.00 88.44 362 ASP A N 1
ATOM 2884 C CA . ASP A 1 362 ? -18.878 -21.042 32.941 1.00 88.44 362 ASP A CA 1
ATOM 2885 C C . ASP A 1 362 ? -18.671 -20.255 31.643 1.00 88.44 362 ASP A C 1
ATOM 2887 O O . ASP A 1 362 ? -17.580 -20.238 31.073 1.00 88.44 362 ASP A O 1
ATOM 2891 N N . ARG A 1 363 ? -19.725 -19.590 31.162 1.00 90.81 363 ARG A N 1
ATOM 2892 C CA . ARG A 1 363 ? -19.765 -18.980 29.826 1.00 90.81 363 ARG A CA 1
ATOM 2893 C C . ARG A 1 363 ? -19.904 -17.467 29.827 1.00 90.81 363 ARG A C 1
ATOM 2895 O O . ARG A 1 363 ? -19.933 -16.877 28.753 1.00 90.81 363 ARG A O 1
ATOM 2902 N N . THR A 1 364 ? -19.970 -16.818 30.988 1.00 94.81 364 THR A N 1
ATOM 2903 C CA . THR A 1 364 ? -20.040 -15.355 31.074 1.00 94.81 364 THR A CA 1
ATOM 2904 C C . THR A 1 364 ? -18.897 -14.803 31.904 1.00 94.81 364 THR A C 1
ATOM 2906 O O . THR A 1 364 ? -18.727 -15.169 33.067 1.00 94.81 364 THR A O 1
ATOM 2909 N N . ILE A 1 365 ? -18.138 -13.883 31.312 1.00 96.06 365 ILE A N 1
ATOM 2910 C CA . ILE A 1 365 ? -17.059 -13.167 31.986 1.00 96.06 365 ILE A CA 1
ATOM 2911 C C . ILE A 1 365 ? -17.140 -11.671 31.690 1.00 96.06 365 ILE A C 1
ATOM 2913 O O . ILE A 1 365 ? -17.319 -11.272 30.544 1.00 96.06 365 ILE A O 1
ATOM 2917 N N . ILE A 1 366 ? -16.987 -10.847 32.722 1.00 95.88 366 ILE A N 1
ATOM 2918 C CA . ILE A 1 366 ? -16.931 -9.387 32.632 1.00 95.88 366 ILE A CA 1
ATOM 2919 C C . ILE A 1 366 ? -15.531 -8.964 33.068 1.00 95.88 366 ILE A C 1
ATOM 2921 O O . ILE A 1 366 ? -15.090 -9.296 34.166 1.00 95.88 366 ILE A O 1
ATOM 2925 N N . ARG A 1 367 ? -14.800 -8.291 32.183 1.00 95.38 367 ARG A N 1
ATOM 2926 C CA . ARG A 1 367 ? -13.381 -7.963 32.317 1.00 95.38 367 ARG A CA 1
ATOM 2927 C C . ARG A 1 367 ? -13.206 -6.443 32.353 1.00 95.38 367 ARG A C 1
ATOM 2929 O O . ARG A 1 367 ? -13.401 -5.814 31.313 1.00 95.38 367 ARG A O 1
ATOM 2936 N N . PRO A 1 368 ? -12.806 -5.858 33.493 1.00 95.38 368 PRO A N 1
ATOM 2937 C CA . PRO A 1 368 ? -12.321 -4.485 33.512 1.00 95.38 368 PRO A CA 1
ATOM 2938 C C . PRO A 1 368 ? -10.972 -4.408 32.783 1.00 95.38 368 PRO A C 1
ATOM 2940 O O . PRO A 1 368 ? -10.125 -5.296 32.918 1.00 95.38 368 PRO A O 1
ATOM 2943 N N . MET A 1 369 ? -10.772 -3.369 31.978 1.00 94.81 369 MET A N 1
ATOM 2944 C CA . MET A 1 369 ? -9.560 -3.165 31.190 1.00 94.81 369 MET A CA 1
ATOM 2945 C C . MET A 1 369 ? -9.239 -1.677 31.078 1.00 94.81 369 MET A C 1
ATOM 2947 O O . MET A 1 369 ? -10.090 -0.871 30.726 1.00 94.81 369 MET A O 1
ATOM 2951 N N . LEU A 1 370 ? -7.985 -1.306 31.326 1.00 94.50 370 LEU A N 1
ATOM 2952 C CA . LEU A 1 370 ? -7.549 0.075 31.136 1.00 94.50 370 LEU A CA 1
ATOM 2953 C C . LEU A 1 370 ? -7.357 0.388 29.648 1.00 94.50 370 LEU A C 1
ATOM 2955 O O . LEU A 1 370 ? -6.825 -0.450 28.913 1.00 94.50 370 LEU A O 1
ATOM 2959 N N . TYR A 1 371 ? -7.667 1.616 29.222 1.00 92.81 371 TYR A N 1
ATOM 2960 C CA . TYR A 1 371 ? -7.382 2.085 27.858 1.00 92.81 371 TYR A CA 1
ATOM 2961 C C . TYR A 1 371 ? -5.907 1.900 27.476 1.00 92.81 371 TYR A C 1
ATOM 2963 O O . TYR A 1 371 ? -5.603 1.372 26.409 1.00 92.81 371 TYR A O 1
ATOM 2971 N N . ASN A 1 372 ? -4.978 2.209 28.384 1.00 92.56 372 ASN A N 1
ATOM 2972 C CA . ASN A 1 372 ? -3.546 1.986 28.157 1.00 92.56 372 ASN A CA 1
ATOM 2973 C C . ASN A 1 372 ? -3.200 0.503 27.958 1.00 92.56 372 ASN A C 1
ATOM 2975 O O . ASN A 1 372 ? -2.338 0.164 27.146 1.00 92.56 372 ASN A O 1
ATOM 2979 N N . THR A 1 373 ? -3.874 -0.401 28.674 1.00 94.06 373 THR A N 1
ATOM 2980 C CA . THR A 1 373 ? -3.697 -1.845 28.480 1.00 94.06 373 THR A CA 1
ATOM 2981 C C . THR A 1 373 ? -4.228 -2.280 27.118 1.00 94.06 373 THR A C 1
ATOM 2983 O O . THR A 1 373 ? -3.567 -3.066 26.440 1.00 94.06 373 THR A O 1
ATOM 2986 N N . PHE A 1 374 ? -5.381 -1.757 26.703 1.00 93.94 374 PHE A N 1
ATOM 2987 C CA . PHE A 1 374 ? -5.978 -2.024 25.398 1.00 93.94 374 PHE A CA 1
ATOM 2988 C C . PHE A 1 374 ? -5.071 -1.553 24.248 1.00 93.94 374 PHE A C 1
ATOM 2990 O O . PHE A 1 374 ? -4.710 -2.346 23.378 1.00 93.94 374 PHE A O 1
ATOM 2997 N N . ILE A 1 375 ? -4.594 -0.307 24.302 1.00 94.19 375 ILE A N 1
ATOM 2998 C CA . ILE A 1 375 ? -3.650 0.256 23.324 1.00 94.19 375 ILE A CA 1
ATOM 2999 C C . ILE A 1 375 ? -2.347 -0.554 23.297 1.00 94.19 375 ILE A C 1
ATOM 3001 O O . ILE A 1 375 ? -1.883 -0.952 22.231 1.00 94.19 375 ILE A O 1
ATOM 3005 N N . GLY A 1 376 ? -1.790 -0.897 24.462 1.00 93.06 376 GLY A N 1
ATOM 3006 C CA . GLY A 1 376 ? -0.582 -1.721 24.540 1.00 93.06 376 GLY A CA 1
ATOM 3007 C C . GLY A 1 376 ? -0.753 -3.126 23.944 1.00 93.06 376 GLY A C 1
ATOM 3008 O O . GLY A 1 376 ? 0.202 -3.690 23.407 1.00 93.06 376 GLY A O 1
ATOM 3009 N N . GLN A 1 377 ? -1.956 -3.711 23.996 1.00 93.44 377 GLN A N 1
ATOM 3010 C CA . GLN A 1 377 ? -2.251 -4.961 23.285 1.00 93.44 377 GLN A CA 1
ATOM 3011 C C . GLN A 1 377 ? -2.280 -4.754 21.771 1.00 93.44 377 GLN A C 1
ATOM 3013 O O . GLN A 1 377 ? -1.717 -5.570 21.040 1.00 93.44 377 GLN A O 1
ATOM 3018 N N . ALA A 1 378 ? -2.886 -3.662 21.307 1.00 92.81 378 ALA A N 1
ATOM 3019 C CA . ALA A 1 378 ? -2.937 -3.298 19.896 1.00 92.81 378 ALA A CA 1
ATOM 3020 C C . ALA A 1 378 ? -1.534 -3.144 19.303 1.00 92.81 378 ALA A C 1
ATOM 3022 O O . ALA A 1 378 ? -1.208 -3.749 18.283 1.00 92.81 378 ALA A O 1
ATOM 3023 N N . GLU A 1 379 ? -0.669 -2.402 19.997 1.00 92.31 379 GLU A N 1
ATOM 3024 C CA . GLU A 1 379 ? 0.720 -2.185 19.601 1.00 92.31 379 GLU A CA 1
ATOM 3025 C C . GLU A 1 379 ? 1.493 -3.501 19.481 1.00 92.31 379 GLU A C 1
ATOM 3027 O O . GLU A 1 379 ? 2.202 -3.711 18.496 1.00 92.31 379 GLU A O 1
ATOM 3032 N N . LYS A 1 380 ? 1.330 -4.412 20.450 1.00 92.44 380 LYS A N 1
ATOM 3033 C CA . LYS A 1 380 ? 1.974 -5.733 20.429 1.00 92.44 380 LYS A CA 1
ATOM 3034 C C . LYS A 1 380 ? 1.465 -6.605 19.283 1.00 92.44 380 LYS A C 1
ATOM 3036 O O . LYS A 1 380 ? 2.276 -7.250 18.623 1.00 92.44 380 LYS A O 1
ATOM 3041 N N . ARG A 1 381 ? 0.153 -6.605 19.020 1.00 91.19 381 ARG A N 1
ATOM 3042 C CA . ARG A 1 381 ? -0.453 -7.324 17.884 1.00 91.19 381 ARG A CA 1
ATOM 3043 C C . ARG A 1 381 ? 0.039 -6.783 16.544 1.00 91.19 381 ARG A C 1
ATOM 3045 O O . ARG A 1 381 ? 0.323 -7.563 15.646 1.00 91.19 381 ARG A O 1
ATOM 3052 N N . MET A 1 382 ? 0.246 -5.472 16.453 1.00 92.88 382 MET A N 1
ATOM 3053 C CA . MET A 1 382 ? 0.873 -4.813 15.304 1.00 92.88 382 MET A CA 1
ATOM 3054 C C . MET A 1 382 ? 2.405 -4.912 15.314 1.00 92.88 382 MET A C 1
ATOM 3056 O O . MET A 1 382 ? 3.069 -4.117 14.657 1.00 92.88 382 MET A O 1
ATOM 3060 N N . MET A 1 383 ? 2.996 -5.840 16.079 1.00 91.94 383 MET A N 1
ATOM 3061 C CA . MET A 1 383 ? 4.446 -6.073 16.163 1.00 91.94 383 MET A CA 1
ATOM 3062 C C . MET A 1 383 ? 5.269 -4.810 16.476 1.00 91.94 383 MET A C 1
ATOM 3064 O O . MET A 1 383 ? 6.419 -4.676 16.060 1.00 91.94 383 MET A O 1
ATOM 3068 N N . ASN A 1 384 ? 4.680 -3.862 17.205 1.00 89.44 384 ASN A N 1
ATOM 3069 C CA . ASN A 1 384 ? 5.236 -2.539 17.485 1.00 89.44 384 ASN A CA 1
ATOM 3070 C C . ASN A 1 384 ? 5.614 -1.733 16.226 1.00 89.44 384 ASN A C 1
ATOM 3072 O O . ASN A 1 384 ? 6.481 -0.858 16.290 1.00 89.44 384 ASN A O 1
ATOM 3076 N N . LEU A 1 385 ? 4.953 -1.986 15.089 1.00 91.38 385 LEU A N 1
ATOM 3077 C CA . LEU A 1 385 ? 5.184 -1.259 13.836 1.00 91.38 385 LEU A CA 1
ATOM 3078 C C . LEU A 1 385 ? 4.963 0.248 13.980 1.00 91.38 385 LEU A C 1
ATOM 3080 O O . LEU A 1 385 ? 5.645 1.010 13.304 1.00 91.38 385 LEU A O 1
ATOM 3084 N N . HIS A 1 386 ? 4.110 0.684 14.912 1.00 84.38 386 HIS A N 1
ATOM 3085 C CA . HIS A 1 386 ? 3.923 2.101 15.234 1.00 84.38 386 HIS A CA 1
ATOM 3086 C C . HIS A 1 386 ? 5.252 2.826 15.536 1.00 84.38 386 HIS A C 1
ATOM 3088 O O . HIS A 1 386 ? 5.429 3.960 15.108 1.00 84.38 386 HIS A O 1
ATOM 3094 N N . LYS A 1 387 ? 6.221 2.164 16.197 1.00 85.50 387 LYS A N 1
ATOM 3095 C CA . LYS A 1 387 ? 7.544 2.747 16.506 1.00 85.50 387 LYS A CA 1
ATOM 3096 C C . LYS A 1 387 ? 8.453 2.820 15.290 1.00 85.50 387 LYS A C 1
ATOM 3098 O O . LYS A 1 387 ? 9.278 3.712 15.188 1.00 85.50 387 LYS A O 1
ATOM 3103 N N . ARG A 1 388 ? 8.347 1.833 14.400 1.00 87.50 388 ARG A N 1
ATOM 3104 C CA . ARG A 1 388 ? 9.210 1.713 13.216 1.00 87.50 388 ARG A CA 1
ATOM 3105 C C . ARG A 1 388 ? 8.718 2.569 12.054 1.00 87.50 388 ARG A C 1
ATOM 3107 O O . ARG A 1 388 ? 9.508 2.915 11.188 1.00 87.50 388 ARG A O 1
ATOM 3114 N N . LEU A 1 389 ? 7.420 2.858 12.025 1.00 90.19 389 LEU A N 1
ATOM 3115 C CA . LEU A 1 389 ? 6.743 3.589 10.958 1.00 90.19 389 LEU A CA 1
ATOM 3116 C C . LEU A 1 389 ? 6.260 4.973 11.413 1.00 9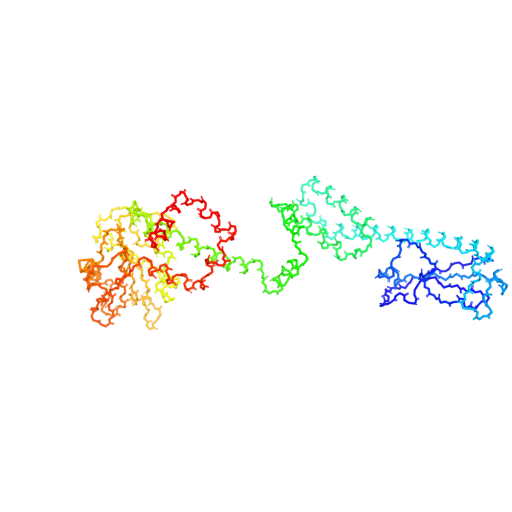0.19 389 LEU A C 1
ATOM 3118 O O . LEU A 1 389 ? 5.458 5.581 10.710 1.00 90.19 389 LEU A O 1
ATOM 3122 N N . SER A 1 390 ? 6.734 5.483 12.556 1.00 82.44 390 SER A N 1
ATOM 3123 C CA . SER A 1 390 ? 6.336 6.796 13.091 1.00 82.44 390 SER A CA 1
ATOM 3124 C C . SER A 1 390 ? 6.562 7.930 12.092 1.00 82.44 390 SER A C 1
ATOM 3126 O O . SER A 1 390 ? 5.737 8.835 11.977 1.00 82.44 390 SER A O 1
ATOM 3128 N N . ASP A 1 391 ? 7.644 7.831 11.322 1.00 84.94 391 ASP A N 1
ATOM 3129 C CA . ASP A 1 391 ? 8.081 8.864 10.381 1.00 84.94 391 ASP A CA 1
ATOM 3130 C C . ASP A 1 391 ? 7.486 8.655 8.981 1.00 84.94 391 ASP A C 1
ATOM 3132 O O . ASP A 1 391 ? 7.714 9.445 8.061 1.00 84.94 391 ASP A O 1
ATOM 3136 N N . ALA A 1 392 ? 6.700 7.588 8.794 1.00 87.88 392 ALA A N 1
ATOM 3137 C CA . ALA A 1 392 ? 6.067 7.307 7.521 1.00 87.88 392 ALA A CA 1
ATOM 3138 C C . ALA A 1 392 ? 5.073 8.432 7.161 1.00 87.88 392 ALA A C 1
ATOM 3140 O O . ALA A 1 392 ? 4.296 8.869 8.018 1.00 87.88 392 ALA A O 1
ATOM 3141 N N . PRO A 1 393 ? 4.992 8.861 5.885 1.00 87.44 393 PRO A N 1
ATOM 3142 C CA . PRO A 1 393 ? 4.132 9.976 5.476 1.00 87.44 393 PRO A CA 1
ATOM 3143 C C . PRO A 1 393 ? 2.645 9.829 5.834 1.00 87.44 393 PRO A C 1
ATOM 3145 O O . PRO A 1 393 ? 1.931 10.824 5.937 1.00 87.44 393 PRO A O 1
ATOM 3148 N N . PHE A 1 394 ? 2.140 8.599 5.986 1.00 87.12 394 PHE A N 1
ATOM 3149 C CA . PHE A 1 394 ? 0.746 8.368 6.376 1.00 87.12 394 PHE A CA 1
ATOM 3150 C C . PHE A 1 394 ? 0.500 8.577 7.878 1.00 87.12 394 PHE A C 1
ATOM 3152 O O . PHE A 1 394 ? -0.624 8.918 8.243 1.00 87.12 394 PHE A O 1
ATOM 3159 N N . MET A 1 395 ? 1.523 8.382 8.719 1.00 86.56 395 MET A N 1
ATOM 3160 C CA . MET A 1 395 ? 1.464 8.615 10.164 1.00 86.56 395 MET A CA 1
ATOM 3161 C C . MET A 1 395 ? 1.628 10.099 10.472 1.00 86.56 395 MET A C 1
ATOM 3163 O O . MET A 1 395 ? 0.823 10.661 11.206 1.00 86.56 395 MET A O 1
ATOM 3167 N N . THR A 1 396 ? 2.592 10.772 9.839 1.00 82.19 396 THR A N 1
ATOM 3168 C CA . THR A 1 396 ? 2.829 12.209 10.057 1.00 82.19 396 THR A CA 1
ATOM 3169 C C . THR A 1 396 ? 1.616 13.060 9.689 1.00 82.19 396 THR A C 1
ATOM 3171 O O . THR A 1 396 ? 1.253 13.963 10.437 1.00 82.19 396 THR A O 1
ATOM 3174 N N . LYS A 1 397 ? 0.921 12.732 8.592 1.00 74.12 397 LYS A N 1
ATOM 3175 C CA . LYS A 1 397 ? -0.351 13.378 8.223 1.00 74.12 397 LYS A CA 1
ATOM 3176 C C . LYS A 1 397 ? -1.466 13.121 9.237 1.00 74.12 397 LYS A C 1
ATOM 3178 O O . LYS A 1 397 ? -2.260 14.022 9.481 1.00 74.12 397 LYS A O 1
ATOM 3183 N N . SER A 1 398 ? -1.527 11.913 9.801 1.00 69.31 398 SER A N 1
ATOM 3184 C CA . SER A 1 398 ? -2.509 11.565 10.835 1.00 69.31 398 SER A CA 1
ATOM 3185 C C . SER A 1 398 ? -2.263 12.376 12.105 1.00 69.31 398 SER A C 1
ATOM 3187 O O . SER A 1 398 ? -3.173 13.028 12.600 1.00 69.31 398 SER A O 1
ATOM 3189 N N . ASN A 1 399 ? -1.011 12.425 12.562 1.00 66.38 399 ASN A N 1
ATOM 3190 C CA . ASN A 1 399 ? -0.619 13.143 13.773 1.00 66.38 399 ASN A CA 1
ATOM 3191 C C . ASN A 1 399 ? -0.772 14.665 13.614 1.00 66.38 399 ASN A C 1
ATOM 3193 O O . ASN A 1 399 ? -1.243 15.337 14.524 1.00 66.38 399 ASN A O 1
ATOM 3197 N N . ALA A 1 400 ? -0.428 15.216 12.445 1.00 60.00 400 ALA A N 1
ATOM 3198 C CA . ALA A 1 400 ? -0.583 16.644 12.161 1.00 60.00 400 ALA A CA 1
ATOM 3199 C C . ALA A 1 400 ? -2.055 17.085 12.083 1.00 60.00 400 ALA A C 1
ATOM 3201 O O . ALA A 1 400 ? -2.368 18.226 12.409 1.00 60.00 400 ALA A O 1
ATOM 3202 N N . ALA A 1 401 ? -2.964 16.191 11.681 1.00 57.06 401 ALA A N 1
ATOM 3203 C CA . ALA A 1 401 ? -4.404 16.447 11.715 1.00 57.06 401 ALA A CA 1
ATOM 3204 C C . ALA A 1 401 ? -4.997 16.387 13.140 1.00 57.06 401 ALA A C 1
ATOM 3206 O O . ALA A 1 401 ? -6.161 16.737 13.321 1.00 57.06 401 ALA A O 1
ATOM 3207 N N . GLN A 1 402 ? -4.217 15.944 14.134 1.00 55.81 402 GLN A N 1
ATOM 3208 C CA . GLN A 1 402 ? -4.657 15.656 15.504 1.00 55.81 402 GLN A CA 1
ATOM 3209 C C . GLN A 1 402 ? -4.039 16.587 16.580 1.00 55.81 402 GLN A C 1
ATOM 3211 O O . GLN A 1 402 ? -4.257 16.362 17.767 1.00 55.81 402 GLN A O 1
ATOM 3216 N N . GLU A 1 403 ? -3.301 17.644 16.219 1.00 54.12 403 GLU A N 1
ATOM 3217 C CA . GLU A 1 403 ? -2.616 18.533 17.183 1.00 54.12 403 GLU A CA 1
ATOM 3218 C C . GLU A 1 403 ? -3.392 19.829 17.522 1.00 54.12 403 GLU A C 1
ATOM 3220 O O . GLU A 1 403 ? -4.055 20.386 16.641 1.00 54.12 403 GLU A O 1
ATOM 3225 N N . PRO A 1 404 ? -3.277 20.352 18.772 1.00 48.16 404 PRO A N 1
ATOM 3226 C CA . PRO A 1 404 ? -2.148 20.141 19.685 1.00 48.16 404 PRO A CA 1
ATOM 3227 C C . PRO A 1 404 ? -2.517 19.435 21.005 1.00 48.16 404 PRO A C 1
ATOM 3229 O O . PRO A 1 404 ? -3.078 20.051 21.910 1.00 48.16 404 PRO A O 1
ATOM 3232 N N . VAL A 1 405 ? -2.127 18.162 21.164 1.00 46.69 405 VAL A N 1
ATOM 3233 C CA . VAL A 1 405 ? -2.207 17.419 22.450 1.00 46.69 405 VAL A CA 1
ATOM 3234 C C . VAL A 1 405 ? -0.821 16.917 22.904 1.00 46.69 405 VAL A C 1
ATOM 3236 O O . VAL A 1 405 ? -0.633 16.541 24.063 1.00 46.69 405 VAL A O 1
ATOM 3239 N N . GLN A 1 406 ? 0.222 17.022 22.070 1.00 39.03 406 GLN A N 1
ATOM 3240 C CA . GLN A 1 406 ? 1.588 16.597 22.411 1.00 39.03 406 GLN A CA 1
ATOM 3241 C C . GLN A 1 406 ? 2.250 17.413 23.534 1.00 39.03 406 GLN A C 1
ATOM 3243 O O . GLN A 1 406 ? 3.278 16.990 24.065 1.00 39.03 406 GLN A O 1
ATOM 3248 N N . GLN A 1 407 ? 1.658 18.520 24.001 1.00 37.97 407 GLN A N 1
ATOM 3249 C CA . GLN A 1 407 ? 2.185 19.244 25.168 1.00 37.97 407 GLN A CA 1
ATOM 3250 C C . GLN A 1 407 ? 1.932 18.551 26.521 1.00 37.97 407 GLN A C 1
ATOM 3252 O O . GLN A 1 407 ? 2.543 18.946 27.517 1.00 37.97 407 GLN A O 1
ATOM 3257 N N . VAL A 1 408 ? 1.098 17.504 26.592 1.00 42.09 408 VAL A N 1
ATOM 3258 C CA . VAL A 1 408 ? 0.816 16.806 27.865 1.00 42.09 408 VAL A CA 1
ATOM 3259 C C . VAL A 1 408 ? 1.838 15.698 28.162 1.00 42.09 408 VAL A C 1
ATOM 3261 O O . VAL A 1 408 ? 2.266 15.545 29.308 1.00 42.09 408 VAL A O 1
ATOM 3264 N N . LEU A 1 409 ? 2.332 14.985 27.143 1.00 39.38 409 LEU A N 1
ATOM 3265 C CA . LEU A 1 409 ? 3.271 13.865 27.329 1.00 39.38 409 LEU A CA 1
ATOM 3266 C C . LEU A 1 409 ? 4.691 14.314 27.720 1.00 39.38 409 LEU A C 1
ATOM 3268 O O . LEU A 1 409 ? 5.384 13.603 28.446 1.00 39.38 409 LEU A O 1
ATOM 3272 N N . ALA A 1 410 ? 5.110 15.521 27.327 1.00 37.16 410 ALA A N 1
ATOM 3273 C CA . ALA A 1 410 ? 6.401 16.079 27.740 1.00 37.16 410 ALA A CA 1
ATOM 3274 C C . ALA A 1 410 ? 6.433 16.527 29.217 1.00 37.16 410 ALA A C 1
ATOM 3276 O O . ALA A 1 410 ? 7.511 16.663 29.791 1.00 37.16 410 ALA A O 1
ATOM 3277 N N . ARG A 1 411 ? 5.272 16.736 29.861 1.00 39.25 411 ARG A N 1
ATOM 3278 C CA . ARG A 1 411 ? 5.201 17.174 31.269 1.00 39.25 411 ARG A CA 1
ATOM 3279 C C . ARG A 1 411 ? 5.217 16.021 32.272 1.00 39.25 411 ARG A C 1
ATOM 3281 O O . ARG A 1 411 ? 5.681 16.220 33.388 1.00 39.25 411 ARG A O 1
ATOM 3288 N N . GLN A 1 412 ? 4.775 14.823 31.885 1.00 41.31 412 GLN A N 1
ATOM 3289 C CA . GLN A 1 412 ? 4.731 13.669 32.795 1.00 41.31 412 GLN A CA 1
ATOM 3290 C C . GLN A 1 412 ? 6.078 12.938 32.927 1.00 41.31 412 GLN A C 1
ATOM 3292 O O . GLN A 1 412 ? 6.351 12.361 33.972 1.00 41.31 412 GLN A O 1
ATOM 3297 N N . ASN A 1 413 ? 6.963 13.038 31.930 1.00 39.91 413 ASN A N 1
ATOM 3298 C CA . ASN A 1 413 ? 8.298 12.422 31.976 1.00 39.91 413 ASN A CA 1
ATOM 3299 C C . ASN A 1 413 ? 9.409 13.367 32.485 1.00 39.91 413 ASN A C 1
ATOM 3301 O O . ASN A 1 413 ? 10.570 12.971 32.531 1.00 39.91 413 ASN A O 1
ATOM 3305 N N . GLY A 1 414 ? 9.069 14.609 32.853 1.00 36.50 414 GLY A N 1
ATOM 3306 C CA . GLY A 1 414 ? 10.017 15.640 33.302 1.00 36.50 414 GLY A CA 1
ATOM 3307 C C . GLY A 1 414 ? 9.973 15.975 34.798 1.00 36.50 414 GLY A C 1
ATOM 3308 O O . GLY A 1 414 ? 10.721 16.841 35.236 1.00 36.50 414 GLY A O 1
ATOM 3309 N N . GLN A 1 415 ? 9.115 15.320 35.588 1.00 33.75 415 GLN A N 1
ATOM 3310 C CA . GLN A 1 415 ? 9.048 15.486 37.048 1.00 33.75 415 GLN A CA 1
ATOM 3311 C C . GLN A 1 415 ? 9.420 14.181 37.758 1.00 33.75 415 GLN A C 1
ATOM 3313 O O . GLN A 1 415 ? 8.634 13.592 38.491 1.00 33.75 415 GLN A O 1
ATOM 3318 N N . ALA A 1 416 ? 10.635 13.713 37.497 1.00 37.81 416 ALA A N 1
ATOM 3319 C CA . ALA A 1 416 ? 11.316 12.726 38.324 1.00 37.81 416 ALA A CA 1
ATOM 3320 C C . ALA A 1 416 ? 12.829 12.952 38.213 1.00 37.81 416 ALA A C 1
ATOM 3322 O O . ALA A 1 416 ? 13.534 12.125 37.644 1.00 37.81 416 ALA A O 1
ATOM 3323 N N . LEU A 1 417 ? 13.294 14.104 38.705 1.00 31.78 417 LEU A N 1
ATOM 3324 C CA . LEU A 1 417 ? 14.662 14.352 39.173 1.00 31.78 417 LEU A CA 1
ATOM 3325 C C . LEU A 1 417 ? 14.616 15.382 40.302 1.00 31.78 417 LEU A C 1
ATOM 3327 O O . LEU A 1 417 ? 13.926 16.411 40.115 1.00 31.78 417 LEU A O 1
#

Organism: NCBI:txid568098

Sequence (417 aa):
MISDGLLDSSRADRTSKQHGIAWWVNRRLVGEAGWNSFSDKLIDGRTEEAKRYSFVVEADFLTPAEIMPDWSSFREENAKWKTTKSIVHDCIRDELTSLLKTKRTQTRTNIASKHASTVRALPRLSQDRWNGMLTQLVERCPTLGEQQLEQVMGVLANLEMAESQYSLLEKLHNLTPSDLDSWNGLLEEWTLKSAKEALDEVSSRLKLIEEIRAKTASTDTQEVQELQPLFGEALWIFGPQFESIEFTSNKGMTRVIKELFKVTEKGSRKRPDFAVLPDSTVGFYDRPAFDEDHNQNGVDTLVIVELKKPGVPLGQEEKMQVWGYIKELREKGLVSTETRVTGFLLGDSIAPQEGEPSKHGDRTIIRPMLYNTFIGQAEKRMMNLHKRLSDAPFMTKSNAAQEPVQQVLARQNGQAL